Protein AF-A0ABD3QCX6-F1 (afdb_monomer_lite)

Radius of gyration: 26.74 Å; chains: 1; bounding box: 102×75×82 Å

Secondary structure (DSSP, 8-state):
------------SSSTTSS-TT--------------------------------------------------------SEEEEE--IIIIITTTBS--TTT--EEEEEEEEETTT--EEEEEEEE---S--BTB-SSS-HHHHHHHHHHHHHHHHHHH-SS-S-EE--EEEEEEEEES---HHHHHHHTSBTHHHHHHH--TTPPEEEEEEEEE-SSEEEEEEEEEETTEEEEEEEEEE-EEHHHHHHHSPPPSS--GGGSPPPHHHHTTSTTSSTTSSPPPP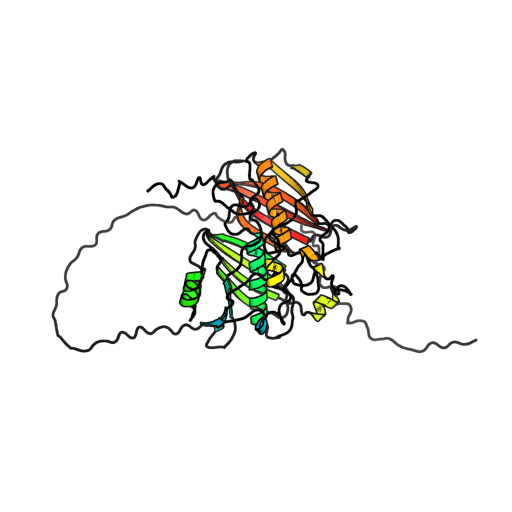EEEEEEEEGGGTEEEEEEEEPPPPGGGGTTSSTTS-B--HHHHHHHHHHHHHHHHHHHHS-----BSS--S-S-EEEEEEEEEEE----BTTS--EEEEEEEEEEES-TT-TT-EEEEEEEEEESSSSS--EEEEEEEEEEEE-------TT--

Foldseek 3Di:
DDDDDDDDDPDDPPPPVVPPPPDDPPPPDDDPDDPPPPDPPDDDDDDDDDDDDDDDDDDDDDDDDPDPPPPVVVPPPQQKAWDWDDCVPHNVQAEQFDPPLQFWARKTFIAGNVPRAGFFIKTWGDAQAFQFLAADQHHPLNVVSCCLNRQSVQLQSRDPDRHHWYWDWQKKKKAWDQDDCPQVVVLVSYHCSVVSVVVDDDFTKMKIKGQPDHDPFKTWIWIWIDTPRGIMTMITIITTGGPVRVCVVVPFDPDDPPLLAHDDQVRLCPDPSSGLNLDADAWAPWDWDAPDVLQKIKIKTKDWAAASNCQRRPGNRFRWRDVSSVVSNLLNRQSVRLCVSQVNDSGTGSGNPLAGKHKYFRMKIKGFDDIHTGPQTMKMKMKMKGFDDDDRNDFFTKIKIWIWIFGDPDPDTHTRMIMITMITGHDGPPPPPPPPD

pLDDT: mean 79.14, std 24.67, range [23.61, 98.5]

Sequence (437 aa):
MTFLYPASIWTAFNLLQVCTGFTVPTQQRTTAMFYRNRTTLRFQENDSNVAKVTSKDLTSTLLVDSGTPTVMAAYAKKKQSLRPLTFEVDIKDFLDNDKPYYALENEHAIVDDETGEVVGIVCTGRLEIPVGRESAGIPLAECLRHAGNAGSLAALLRNPKKKRHFYPASQYDVDVHPCKGKIKEELAKTFGGDQFYQSIKGNDPIILARCIDFSKRMAKIEFLLENDDGTWTVTFDNYVVAEALFHKKYPPPPVLPELAKPKGDSELANLKGGSPYGELGELINITRVWAFAGECLTMEATLPTTKPSDCQGHFYNNPTLPHSIMVFHNCDLIGRAMSEFTGVDIPFKQSDFGQYHGMKILSWTCLPETLHFADTGGLKLQAKVFLSEGELGEPGSTYVTESAVKQTETDQLVVVYKATGTFILNPITIASNPTAC

Organism: NCBI:txid2934178

Structure (mmCIF, N/CA/C/O backbone):
data_AF-A0ABD3QCX6-F1
#
_entry.id   AF-A0ABD3QCX6-F1
#
loop_
_atom_site.group_PDB
_atom_site.id
_atom_site.type_symbol
_atom_site.label_atom_id
_atom_site.label_alt_id
_atom_site.label_comp_id
_atom_site.label_asym_id
_atom_site.label_entity_id
_atom_site.label_seq_id
_atom_site.pdbx_PDB_ins_code
_atom_site.Cartn_x
_atom_site.Cartn_y
_atom_site.Cartn_z
_atom_site.occupancy
_atom_site.B_iso_or_equiv
_atom_site.auth_seq_id
_atom_site.auth_comp_id
_atom_site.auth_asym_id
_atom_site.auth_atom_id
_atom_site.pdbx_PDB_model_num
ATOM 1 N N . MET A 1 1 ? -64.935 -26.920 -15.979 1.00 32.03 1 MET A N 1
ATOM 2 C CA . MET A 1 1 ? -63.536 -27.268 -15.661 1.00 32.03 1 MET A CA 1
ATOM 3 C C . MET A 1 1 ? -62.950 -26.136 -14.836 1.00 32.03 1 MET A C 1
ATOM 5 O O . MET A 1 1 ? -62.991 -24.996 -15.273 1.00 32.03 1 MET A O 1
ATOM 9 N N . THR A 1 2 ? -62.531 -26.471 -13.620 1.00 30.09 2 THR A N 1
ATOM 10 C CA . THR A 1 2 ? -61.728 -25.704 -12.645 1.00 30.09 2 THR A CA 1
ATOM 11 C C . THR A 1 2 ? -60.536 -25.022 -13.353 1.00 30.09 2 THR A C 1
ATOM 13 O O . THR A 1 2 ? -59.968 -25.627 -14.253 1.00 30.09 2 THR A O 1
ATOM 16 N N . PHE A 1 3 ? -60.151 -23.770 -13.083 1.00 26.17 3 PHE A N 1
ATOM 17 C CA . PHE A 1 3 ? -59.573 -23.290 -11.824 1.00 26.17 3 PHE A CA 1
ATOM 18 C C . PHE A 1 3 ? -59.787 -21.787 -11.567 1.00 26.17 3 PHE A C 1
ATOM 20 O O . PHE A 1 3 ? -59.816 -20.962 -12.475 1.00 26.17 3 PHE A O 1
ATOM 27 N N . LEU A 1 4 ? -59.876 -21.486 -10.271 1.00 29.06 4 LEU A N 1
ATOM 28 C CA . LEU A 1 4 ? -59.807 -20.182 -9.618 1.00 29.06 4 LEU A CA 1
ATOM 29 C C . LEU A 1 4 ? -58.416 -19.537 -9.766 1.00 29.06 4 LEU A C 1
ATOM 31 O O . LEU A 1 4 ? -57.411 -20.224 -9.606 1.00 29.06 4 LEU A O 1
ATOM 35 N N . TYR A 1 5 ? -58.370 -18.211 -9.914 1.00 26.70 5 TYR A N 1
ATOM 36 C CA . TYR A 1 5 ? -57.236 -17.374 -9.499 1.00 26.70 5 TYR A CA 1
ATOM 37 C C . TYR A 1 5 ? -57.755 -16.267 -8.571 1.00 26.70 5 TYR A C 1
ATOM 39 O O . TYR A 1 5 ? -58.610 -15.487 -8.999 1.00 26.70 5 TYR A O 1
ATOM 47 N N . PRO A 1 6 ? -57.267 -16.162 -7.322 1.00 31.64 6 PRO A N 1
ATOM 48 C CA . PRO A 1 6 ? -57.500 -15.002 -6.483 1.00 31.64 6 PRO A CA 1
ATOM 49 C C . PRO A 1 6 ? -56.327 -14.008 -6.539 1.00 31.64 6 PRO A C 1
ATOM 51 O O . PRO A 1 6 ? -55.159 -14.378 -6.544 1.00 31.64 6 PRO A O 1
ATOM 54 N N . ALA A 1 7 ? -56.719 -12.736 -6.573 1.00 28.11 7 ALA A N 1
ATOM 55 C CA . ALA A 1 7 ? -56.226 -11.589 -5.814 1.00 28.11 7 ALA A CA 1
ATOM 56 C C . ALA A 1 7 ? -54.724 -11.395 -5.491 1.00 28.11 7 ALA A C 1
ATOM 58 O O . ALA A 1 7 ? -54.083 -12.175 -4.795 1.00 28.11 7 ALA A O 1
ATOM 59 N N . SER A 1 8 ? -54.327 -10.144 -5.760 1.00 29.17 8 SER A N 1
ATOM 60 C CA . SER A 1 8 ? -53.401 -9.283 -5.006 1.00 29.17 8 SER A CA 1
ATOM 61 C C . SER A 1 8 ? -51.897 -9.453 -5.232 1.00 29.17 8 SER A C 1
ATOM 63 O O . SER A 1 8 ? -51.319 -10.471 -4.893 1.00 29.17 8 SER A O 1
ATOM 65 N N . ILE A 1 9 ? -51.269 -8.384 -5.740 1.00 27.80 9 ILE A N 1
ATOM 66 C CA . ILE A 1 9 ? -50.113 -7.697 -5.137 1.00 27.80 9 ILE A CA 1
ATOM 67 C C . ILE A 1 9 ? -50.097 -6.280 -5.732 1.00 27.80 9 ILE A C 1
ATOM 69 O O . ILE A 1 9 ? -49.787 -6.061 -6.899 1.00 27.80 9 ILE A O 1
ATOM 73 N N . TRP A 1 10 ? -50.481 -5.312 -4.904 1.00 28.69 10 TRP A N 1
ATOM 74 C CA . TRP A 1 10 ? -50.308 -3.878 -5.125 1.00 28.69 10 TRP A CA 1
ATOM 75 C C . TRP A 1 10 ? -49.497 -3.363 -3.936 1.00 28.69 10 TRP A C 1
ATOM 77 O O . TRP A 1 10 ? -50.047 -2.742 -3.043 1.00 28.69 10 TRP A O 1
ATOM 87 N N . THR A 1 11 ? -48.210 -3.721 -3.870 1.00 33.47 11 THR A N 1
ATOM 88 C CA . THR A 1 11 ? -47.204 -3.125 -2.962 1.00 33.47 11 THR A CA 1
ATOM 89 C C . THR A 1 11 ? -45.819 -3.712 -3.261 1.00 33.47 11 THR A C 1
ATOM 91 O O . THR A 1 11 ? -45.320 -4.571 -2.545 1.00 33.47 11 THR A O 1
ATOM 94 N N . ALA A 1 12 ? -45.169 -3.262 -4.339 1.00 28.08 12 ALA A N 1
ATOM 95 C CA . ALA A 1 12 ? -43.739 -3.541 -4.553 1.00 28.08 12 ALA A CA 1
ATOM 96 C C . ALA A 1 12 ? -43.020 -2.505 -5.439 1.00 28.08 12 ALA A C 1
ATOM 98 O O . ALA A 1 12 ? -41.996 -2.816 -6.037 1.00 28.08 12 ALA A O 1
ATOM 99 N N . PHE A 1 13 ? -43.516 -1.265 -5.527 1.00 27.62 13 PHE A N 1
ATOM 100 C CA . PHE A 1 13 ? -42.916 -0.244 -6.402 1.00 27.62 13 PHE A CA 1
ATOM 101 C C . PHE A 1 13 ? -41.914 0.709 -5.725 1.00 27.62 13 PHE A C 1
ATOM 103 O O . PHE A 1 13 ? -41.500 1.676 -6.346 1.00 27.62 13 PHE A O 1
ATOM 110 N N . ASN A 1 14 ? -41.458 0.433 -4.494 1.00 30.97 14 ASN A N 1
ATOM 111 C CA . ASN A 1 14 ? -40.534 1.330 -3.772 1.00 30.97 14 ASN A CA 1
ATOM 112 C C . ASN A 1 14 ? -39.263 0.678 -3.194 1.00 30.97 14 ASN A C 1
ATOM 114 O O . ASN A 1 14 ? -38.590 1.291 -2.371 1.00 30.97 14 ASN A O 1
ATOM 118 N N . LEU A 1 15 ? -38.872 -0.524 -3.638 1.00 27.16 15 LEU A N 1
ATOM 119 C CA . LEU A 1 15 ? -37.585 -1.125 -3.231 1.00 27.16 15 LEU A CA 1
ATOM 120 C C . LEU A 1 15 ? -36.560 -1.298 -4.362 1.00 27.16 15 LEU A C 1
ATOM 122 O O . LEU A 1 15 ? -35.403 -1.600 -4.080 1.00 27.16 15 LEU A O 1
ATOM 126 N N . LEU A 1 16 ? -36.936 -1.061 -5.623 1.00 26.86 16 LEU A N 1
ATOM 127 C CA . LEU A 1 16 ? -36.030 -1.262 -6.762 1.00 26.86 16 LEU A CA 1
ATOM 128 C C . LEU A 1 16 ? -35.114 -0.060 -7.071 1.00 26.86 16 LEU A C 1
ATOM 130 O O . LEU A 1 16 ? -34.162 -0.208 -7.829 1.00 26.86 16 LEU A O 1
ATOM 134 N N . GLN A 1 17 ? -35.339 1.108 -6.460 1.00 27.34 17 GLN A N 1
ATOM 135 C CA . GLN A 1 17 ? -34.519 2.312 -6.687 1.00 27.34 17 GLN A CA 1
ATOM 136 C C . GLN A 1 17 ? -33.332 2.478 -5.719 1.00 27.34 17 GLN A C 1
ATOM 138 O O . GLN A 1 17 ? -32.546 3.406 -5.870 1.00 27.34 17 GLN A O 1
ATOM 143 N N . VAL A 1 18 ? -33.151 1.572 -4.750 1.00 31.30 18 VAL A N 1
ATOM 144 C CA . VAL A 1 18 ? -32.044 1.643 -3.770 1.00 31.30 18 VAL A CA 1
ATOM 145 C C . VAL A 1 18 ? -30.864 0.726 -4.144 1.00 31.30 18 VAL A C 1
ATOM 147 O O . VAL A 1 18 ? -29.807 0.792 -3.521 1.00 31.30 18 VAL A O 1
ATOM 150 N N . CYS A 1 19 ? -30.985 -0.087 -5.200 1.00 30.72 19 CYS A N 1
ATOM 151 C CA . CYS A 1 19 ? -29.957 -1.066 -5.587 1.00 30.72 19 CYS A CA 1
ATOM 152 C C . CYS A 1 19 ? -29.275 -0.815 -6.945 1.00 30.72 19 CYS A C 1
ATOM 154 O O . CYS A 1 19 ? -28.426 -1.608 -7.332 1.00 30.72 19 CYS A O 1
ATOM 156 N N . THR A 1 20 ? -29.555 0.299 -7.629 1.00 31.42 20 THR A N 1
ATOM 157 C CA . THR A 1 20 ? -28.855 0.711 -8.869 1.00 31.42 20 THR A CA 1
ATOM 158 C C . THR A 1 20 ? -27.881 1.884 -8.669 1.00 31.42 20 THR A C 1
ATOM 160 O O . THR A 1 20 ? -27.344 2.430 -9.625 1.00 31.42 20 THR A O 1
ATOM 163 N N . GLY A 1 21 ? -27.577 2.252 -7.420 1.00 28.11 21 GLY A N 1
ATOM 164 C CA . GLY A 1 21 ? -26.682 3.366 -7.072 1.00 28.11 21 GLY A CA 1
ATOM 165 C C . GLY A 1 21 ? -25.172 3.095 -7.166 1.00 28.11 21 GLY A C 1
ATOM 166 O O . GLY A 1 21 ? -24.419 3.752 -6.458 1.00 28.11 21 GLY A O 1
ATOM 167 N N . PHE A 1 22 ? -24.727 2.141 -7.991 1.00 33.44 22 PHE A N 1
ATOM 168 C CA . PHE A 1 22 ? -23.306 1.934 -8.328 1.00 33.44 22 PHE A CA 1
ATOM 169 C C . PHE A 1 22 ? -23.118 1.714 -9.834 1.00 33.44 22 PHE A C 1
ATOM 171 O O . PHE A 1 22 ? -22.389 0.837 -10.279 1.00 33.44 22 PHE A O 1
ATOM 178 N N . THR A 1 23 ? -23.778 2.540 -10.636 1.00 29.22 23 THR A N 1
ATOM 179 C CA . THR A 1 23 ? -23.259 2.912 -11.952 1.00 29.22 23 THR A CA 1
ATOM 180 C C . THR A 1 23 ? -22.922 4.388 -11.878 1.00 29.22 23 THR A C 1
ATOM 182 O O . THR A 1 23 ? -23.814 5.223 -11.720 1.00 29.22 23 THR A O 1
ATOM 185 N N . VAL A 1 24 ? -21.630 4.706 -11.950 1.00 33.38 24 VAL A N 1
ATOM 186 C CA . VAL A 1 24 ? -21.173 6.064 -12.255 1.00 33.38 24 VAL A CA 1
ATOM 187 C C . VAL A 1 24 ? -21.897 6.483 -13.538 1.00 33.38 24 VAL A C 1
ATOM 189 O O . VAL A 1 24 ? -21.873 5.715 -14.502 1.00 33.38 24 VAL A O 1
ATOM 192 N N . PRO A 1 25 ? -22.567 7.646 -13.598 1.00 26.66 25 PRO A N 1
ATOM 193 C CA . PRO A 1 25 ? -23.040 8.152 -14.871 1.00 26.66 25 PRO A CA 1
ATOM 194 C C . PRO A 1 25 ? -21.812 8.333 -15.761 1.00 26.66 25 PRO A C 1
ATOM 196 O O . PRO A 1 25 ? -20.970 9.190 -15.492 1.00 26.66 25 PRO A O 1
ATOM 199 N N . THR A 1 26 ? -21.700 7.538 -16.822 1.00 37.19 26 THR A N 1
ATOM 200 C CA . THR A 1 26 ? -20.851 7.853 -17.969 1.00 37.19 26 THR A CA 1
ATOM 201 C C . THR A 1 26 ? -21.407 9.115 -18.618 1.00 37.19 26 THR A C 1
ATOM 203 O O . THR A 1 26 ? -22.101 9.069 -19.630 1.00 37.19 26 THR A O 1
ATOM 206 N N . GLN A 1 27 ? -21.129 10.273 -18.016 1.00 28.17 27 GLN A N 1
ATOM 207 C CA . GLN A 1 27 ? -21.057 11.500 -18.783 1.00 28.17 27 GLN A CA 1
ATOM 208 C C . GLN A 1 27 ? -19.860 11.333 -19.710 1.00 28.17 27 GLN A C 1
ATOM 210 O O . GLN A 1 27 ? -18.715 11.299 -19.262 1.00 28.17 27 GLN A O 1
ATOM 215 N N . GLN A 1 28 ? -20.143 11.230 -21.007 1.00 30.97 28 GLN A N 1
ATOM 216 C CA . GLN A 1 28 ? -19.202 11.611 -22.048 1.00 30.97 28 GLN A CA 1
ATOM 217 C C . GLN A 1 28 ? -18.757 13.052 -21.764 1.00 30.97 28 GLN A C 1
ATOM 219 O O . GLN A 1 28 ? -19.383 14.014 -22.202 1.00 30.97 28 GLN A O 1
ATOM 224 N N . ARG A 1 29 ? -17.695 13.210 -20.974 1.00 26.72 29 ARG A N 1
ATOM 225 C CA . ARG A 1 29 ? -16.894 14.424 -20.975 1.00 26.72 29 ARG A CA 1
ATOM 226 C C . ARG A 1 29 ? -15.886 14.253 -22.089 1.00 26.72 29 ARG A C 1
ATOM 228 O O . ARG A 1 29 ? -14.949 13.469 -21.985 1.00 26.72 29 ARG A O 1
ATOM 235 N N . THR A 1 30 ? -16.131 14.983 -23.165 1.00 27.92 30 THR A N 1
ATOM 236 C CA . THR A 1 30 ? -15.127 15.378 -24.141 1.00 27.92 30 THR A CA 1
ATOM 237 C C . THR A 1 30 ? -13.838 15.742 -23.408 1.00 27.92 30 THR A C 1
ATOM 239 O O . THR A 1 30 ? -13.827 16.603 -22.527 1.00 27.92 30 THR A O 1
ATOM 242 N N . THR A 1 31 ? -12.767 15.035 -23.751 1.00 31.12 31 THR A N 1
ATOM 243 C CA . THR A 1 31 ? -11.417 15.196 -23.221 1.00 31.12 31 THR A CA 1
ATOM 244 C C . THR A 1 31 ? -10.866 16.561 -23.631 1.00 31.12 31 THR A C 1
ATOM 246 O O . THR A 1 31 ? -10.162 16.694 -24.625 1.00 31.12 31 THR A O 1
ATOM 249 N N . ALA A 1 32 ? -11.204 17.604 -22.878 1.00 26.94 32 ALA A N 1
ATOM 250 C CA . ALA A 1 32 ? -10.409 18.820 -22.831 1.00 26.94 32 ALA A CA 1
ATOM 251 C C . ALA A 1 32 ? -9.399 18.637 -21.694 1.00 26.94 32 ALA A C 1
ATOM 253 O O . ALA A 1 32 ? -9.743 18.760 -20.517 1.00 26.94 32 ALA A O 1
ATOM 254 N N . MET A 1 33 ? -8.168 18.265 -22.060 1.00 32.34 33 MET A N 1
ATOM 255 C CA . MET A 1 33 ? -7.010 18.276 -21.171 1.00 32.34 33 MET A CA 1
ATOM 256 C C . MET A 1 33 ? -6.838 19.686 -20.600 1.00 32.34 33 MET A C 1
ATOM 258 O O . MET A 1 33 ? -6.325 20.581 -21.265 1.00 32.34 33 MET A O 1
ATOM 262 N N . PHE A 1 34 ? -7.269 19.893 -19.359 1.00 26.19 34 PHE A N 1
ATOM 263 C CA . PHE A 1 34 ? -6.825 21.036 -18.577 1.00 26.19 34 PHE A CA 1
ATOM 264 C C . PHE A 1 34 ? -5.530 20.643 -17.876 1.00 26.19 34 PHE A C 1
ATOM 266 O O . PHE A 1 34 ? -5.549 19.972 -16.844 1.00 26.19 34 PHE A O 1
ATOM 273 N N . TYR A 1 35 ? -4.408 21.090 -18.443 1.00 29.47 35 TYR A N 1
ATOM 274 C CA . TYR A 1 35 ? -3.161 21.254 -17.708 1.00 29.47 35 TYR A CA 1
ATOM 275 C C . TYR A 1 35 ? -3.456 22.094 -16.460 1.00 29.47 35 TYR A C 1
ATOM 277 O O . TYR A 1 35 ? -3.670 23.306 -16.535 1.00 29.47 35 TYR A O 1
ATOM 285 N N . ARG A 1 36 ? -3.491 21.458 -15.288 1.00 27.67 36 ARG A N 1
ATOM 286 C CA . ARG A 1 36 ? -3.332 22.187 -14.033 1.00 27.67 36 ARG A CA 1
ATOM 287 C C . ARG A 1 36 ? -1.860 22.568 -13.942 1.00 27.67 36 ARG A C 1
ATOM 289 O O . ARG A 1 36 ? -1.036 21.753 -13.548 1.00 27.67 36 ARG A O 1
ATOM 296 N N . ASN A 1 37 ? -1.558 23.816 -14.293 1.00 26.95 37 ASN A N 1
ATOM 297 C CA . ASN A 1 37 ? -0.328 24.487 -13.886 1.00 26.95 37 ASN A CA 1
ATOM 298 C C . ASN A 1 37 ? -0.226 24.422 -12.355 1.00 26.95 37 ASN A C 1
ATOM 300 O O . ASN A 1 37 ? -0.844 25.220 -11.650 1.00 26.95 37 ASN A O 1
ATOM 304 N N . ARG A 1 38 ? 0.532 23.456 -11.832 1.00 29.36 38 ARG A N 1
ATOM 305 C CA . ARG A 1 38 ? 1.126 23.570 -10.503 1.00 29.36 38 ARG A CA 1
ATOM 306 C C . ARG A 1 38 ? 2.470 24.248 -10.694 1.00 29.36 38 ARG A C 1
ATOM 308 O O . ARG A 1 38 ? 3.382 23.683 -11.282 1.00 29.36 38 ARG A O 1
ATOM 315 N N . THR A 1 39 ? 2.543 25.490 -10.239 1.00 25.31 39 THR A N 1
ATOM 316 C CA . THR A 1 39 ? 3.772 26.267 -10.160 1.00 25.31 39 THR A CA 1
ATOM 317 C C . THR A 1 39 ? 4.789 25.481 -9.341 1.00 25.31 39 THR A C 1
ATOM 319 O O . THR A 1 39 ? 4.564 25.198 -8.165 1.00 25.31 39 THR A O 1
ATOM 322 N N . THR A 1 40 ? 5.893 25.111 -9.977 1.00 26.98 40 THR A N 1
ATOM 323 C CA . THR A 1 40 ? 7.074 24.531 -9.346 1.00 26.98 40 THR A CA 1
ATOM 324 C C . THR A 1 40 ? 7.581 25.519 -8.294 1.00 26.98 40 THR A C 1
ATOM 326 O O . THR A 1 40 ? 8.008 26.626 -8.630 1.00 26.98 40 THR A O 1
ATOM 329 N N . LEU A 1 41 ? 7.504 25.156 -7.011 1.00 23.61 41 LEU A N 1
ATOM 330 C CA . LEU A 1 41 ? 8.212 25.871 -5.950 1.00 23.61 41 LEU A CA 1
ATOM 331 C C . LEU A 1 41 ? 9.709 25.652 -6.182 1.00 23.61 41 LEU A C 1
ATOM 333 O O . LEU A 1 41 ? 10.250 24.597 -5.864 1.00 23.61 41 LEU A O 1
ATOM 337 N N . ARG A 1 42 ? 10.371 26.642 -6.788 1.00 25.27 42 ARG A N 1
ATOM 338 C CA . ARG A 1 42 ? 11.831 26.694 -6.863 1.00 25.27 42 ARG A CA 1
ATOM 339 C C . ARG A 1 42 ? 12.367 26.949 -5.457 1.00 25.27 42 ARG A C 1
ATOM 341 O O . ARG A 1 42 ? 12.185 28.042 -4.925 1.00 25.27 42 ARG A O 1
ATOM 348 N N . PHE A 1 43 ? 13.034 25.959 -4.874 1.00 24.66 43 PHE A N 1
ATOM 349 C CA . PHE A 1 43 ? 13.951 26.201 -3.767 1.00 24.66 43 PHE A CA 1
ATOM 350 C C . PHE A 1 43 ? 15.168 26.947 -4.324 1.00 24.66 43 PHE A C 1
ATOM 352 O O . PHE A 1 43 ? 15.873 26.440 -5.192 1.00 24.66 43 PHE A O 1
ATOM 359 N N . GLN A 1 44 ? 15.359 28.183 -3.869 1.00 25.25 44 GLN A N 1
ATOM 360 C CA . GLN A 1 44 ? 16.586 28.942 -4.074 1.00 25.25 44 GLN A CA 1
ATOM 361 C C . GLN A 1 44 ? 17.435 28.759 -2.815 1.00 25.25 44 GLN A C 1
ATOM 363 O O . GLN A 1 44 ? 17.107 29.304 -1.762 1.00 25.25 44 GLN A O 1
ATOM 368 N N . GLU A 1 45 ? 18.507 27.977 -2.918 1.00 31.95 45 GLU A N 1
ATOM 369 C CA . GLU A 1 45 ? 19.653 28.137 -2.028 1.00 31.95 45 GLU A CA 1
ATOM 370 C C . GLU A 1 45 ? 20.276 29.503 -2.319 1.00 31.95 45 GLU A C 1
ATOM 372 O O . GLU A 1 45 ? 20.543 29.833 -3.475 1.00 31.95 45 GLU A O 1
ATOM 377 N N . ASN A 1 46 ? 20.476 30.313 -1.283 1.00 27.23 46 ASN A N 1
ATOM 378 C CA . ASN A 1 46 ? 21.487 31.356 -1.320 1.00 27.23 46 ASN A CA 1
ATOM 379 C C . ASN A 1 46 ? 22.030 31.626 0.080 1.00 27.23 46 ASN A C 1
ATOM 381 O O . ASN A 1 46 ? 21.299 31.911 1.030 1.00 27.23 46 ASN A O 1
ATOM 385 N N . ASP A 1 47 ? 23.349 31.526 0.127 1.00 28.53 47 ASP A N 1
ATOM 386 C CA . ASP A 1 47 ? 24.244 31.766 1.235 1.00 28.53 47 ASP A CA 1
ATOM 387 C C . ASP A 1 47 ? 24.193 33.187 1.802 1.00 28.53 47 ASP A C 1
ATOM 389 O O . ASP A 1 47 ? 24.023 34.179 1.096 1.00 28.53 47 ASP A O 1
ATOM 393 N N . SER A 1 48 ? 24.558 33.241 3.084 1.00 31.36 48 SER A N 1
ATOM 394 C CA . SER A 1 48 ? 25.336 34.295 3.741 1.00 31.36 48 SER A CA 1
ATOM 395 C C . SER A 1 48 ? 24.789 35.728 3.720 1.00 31.36 48 SER A C 1
ATOM 397 O O . SER A 1 48 ? 24.824 36.430 2.716 1.00 31.36 48 SER A O 1
ATOM 399 N N . ASN A 1 49 ? 24.476 36.252 4.910 1.00 26.83 49 ASN A N 1
ATOM 400 C CA . ASN A 1 49 ? 25.079 37.521 5.304 1.00 26.83 49 ASN A CA 1
ATOM 401 C C . ASN A 1 49 ? 25.171 37.698 6.820 1.00 26.83 49 ASN A C 1
ATOM 403 O O . ASN A 1 49 ? 24.243 37.479 7.593 1.00 26.83 49 ASN A O 1
ATOM 407 N N . VAL A 1 50 ? 26.376 38.106 7.189 1.00 34.66 50 VAL A N 1
ATOM 408 C CA . VAL A 1 50 ? 26.887 38.444 8.506 1.00 34.66 50 VAL A CA 1
ATOM 409 C C . VAL A 1 50 ? 26.184 39.693 9.038 1.00 34.66 50 VAL A C 1
ATOM 411 O O . VAL A 1 50 ? 26.180 40.726 8.376 1.00 34.66 50 VAL A O 1
ATOM 414 N N . ALA A 1 51 ? 25.709 39.648 10.282 1.00 29.38 51 ALA A N 1
ATOM 415 C CA . ALA A 1 51 ? 25.485 40.854 11.072 1.00 29.38 51 ALA A CA 1
ATOM 416 C C . ALA A 1 51 ? 25.942 40.625 12.517 1.00 29.38 51 ALA A C 1
ATOM 418 O O . ALA A 1 51 ? 25.271 39.997 13.332 1.00 29.38 51 ALA A O 1
ATOM 419 N N . LYS A 1 52 ? 27.131 41.160 12.813 1.00 33.91 52 LYS A N 1
ATOM 420 C CA . LYS A 1 52 ? 27.601 41.451 14.168 1.00 33.91 52 LYS A CA 1
ATOM 421 C C . LYS A 1 52 ? 26.609 42.408 14.830 1.00 33.91 52 LYS A C 1
ATOM 423 O O . LYS A 1 52 ? 26.409 43.505 14.316 1.00 33.91 52 LYS A O 1
ATOM 428 N N . VAL A 1 53 ? 26.093 42.053 16.004 1.00 29.91 53 VAL A N 1
ATOM 429 C CA . VAL A 1 53 ? 25.591 43.044 16.962 1.00 29.91 53 VAL A CA 1
ATOM 430 C C . VAL A 1 53 ? 26.389 42.904 18.247 1.00 29.91 53 VAL A C 1
ATOM 432 O O . VAL A 1 53 ? 26.463 41.854 18.877 1.00 29.91 53 VAL A O 1
ATOM 435 N N . THR A 1 54 ? 27.074 43.996 18.538 1.00 30.30 54 THR A N 1
ATOM 436 C CA . THR A 1 54 ? 27.996 44.244 19.634 1.00 30.30 54 THR A CA 1
ATOM 437 C C . THR A 1 54 ? 27.295 44.337 20.981 1.00 30.30 54 THR A C 1
ATOM 439 O O . THR A 1 54 ? 26.242 44.955 21.112 1.00 30.30 54 THR A O 1
ATOM 442 N N . SER A 1 55 ? 27.975 43.802 21.991 1.00 35.53 55 SER A N 1
ATOM 443 C CA . SER A 1 55 ? 27.788 44.064 23.415 1.00 35.53 55 SER A CA 1
ATOM 444 C C . SER A 1 55 ? 27.799 45.559 23.751 1.00 35.53 55 SER A C 1
ATOM 446 O O . SER A 1 55 ? 28.714 46.259 23.307 1.00 35.53 55 SER A O 1
ATOM 448 N N . LYS A 1 56 ? 26.886 46.003 24.624 1.00 31.16 56 LYS A N 1
ATOM 449 C CA . LYS A 1 56 ? 27.179 46.970 25.696 1.00 31.16 56 LYS A CA 1
ATOM 450 C C . LYS A 1 56 ? 26.039 47.063 26.720 1.00 31.16 56 LYS A C 1
ATOM 452 O O . LYS A 1 56 ? 24.904 47.345 26.365 1.00 31.16 56 LYS A O 1
ATOM 457 N N . ASP A 1 57 ? 26.439 46.829 27.966 1.00 31.03 57 ASP A N 1
ATOM 458 C CA . ASP A 1 57 ? 26.022 47.464 29.217 1.00 31.03 57 ASP A CA 1
ATOM 459 C C . ASP A 1 57 ? 24.538 47.530 29.602 1.00 31.03 57 ASP A C 1
ATOM 461 O O . ASP A 1 57 ? 23.781 48.376 29.138 1.00 31.03 57 ASP A O 1
ATOM 465 N N . LEU A 1 58 ? 24.202 46.749 30.635 1.00 31.36 58 LEU A N 1
ATOM 466 C CA . LEU A 1 58 ? 23.505 47.265 31.817 1.00 31.36 58 LEU A CA 1
ATOM 467 C C . LEU A 1 58 ? 23.841 46.389 33.034 1.00 31.36 58 LEU A C 1
ATOM 469 O O . LEU A 1 58 ? 23.232 45.358 33.304 1.00 31.36 58 LEU A O 1
ATOM 473 N N . THR A 1 59 ? 24.865 46.816 33.767 1.00 35.38 59 THR A N 1
ATOM 474 C CA . THR A 1 59 ? 25.096 46.457 35.167 1.00 35.38 59 THR A CA 1
ATOM 475 C C . THR A 1 59 ? 24.116 47.206 36.067 1.00 35.38 59 THR A C 1
ATOM 477 O O . THR A 1 59 ? 24.134 48.434 36.060 1.00 35.38 59 THR A O 1
ATOM 480 N N . SER A 1 60 ? 23.386 46.494 36.931 1.00 31.62 60 SER A N 1
ATOM 481 C CA . SER A 1 60 ? 23.254 46.887 38.343 1.00 31.62 60 SER A CA 1
ATOM 482 C C . SER A 1 60 ? 22.719 45.741 39.216 1.00 31.62 60 SER A C 1
ATOM 484 O O . SER A 1 60 ? 21.542 45.400 39.172 1.00 31.62 60 SER A O 1
ATOM 486 N N . THR A 1 61 ? 23.628 45.217 40.038 1.00 32.31 61 THR A N 1
ATOM 487 C CA . THR A 1 61 ? 23.454 44.992 41.483 1.00 32.31 61 THR A CA 1
ATOM 488 C C . THR A 1 61 ? 22.505 43.890 41.979 1.00 32.31 61 THR A C 1
ATOM 490 O O . THR A 1 61 ? 21.315 44.084 42.186 1.00 32.31 61 THR A O 1
ATOM 493 N N . LEU A 1 62 ? 23.142 42.752 42.282 1.00 34.41 62 LEU A N 1
ATOM 494 C CA . LEU A 1 62 ? 22.984 41.899 43.469 1.00 34.41 62 LEU A CA 1
ATOM 495 C C . LEU A 1 62 ? 21.997 42.381 44.551 1.00 34.41 62 LEU A C 1
ATOM 497 O O . LEU A 1 62 ? 22.305 43.308 45.296 1.00 34.41 62 LEU A O 1
ATOM 501 N N . LEU A 1 63 ? 20.935 41.601 44.764 1.00 32.97 63 LEU A N 1
ATOM 502 C CA . LEU A 1 63 ? 20.504 41.202 46.102 1.00 32.97 63 LEU A CA 1
ATOM 503 C C . LEU A 1 63 ? 20.203 39.701 46.0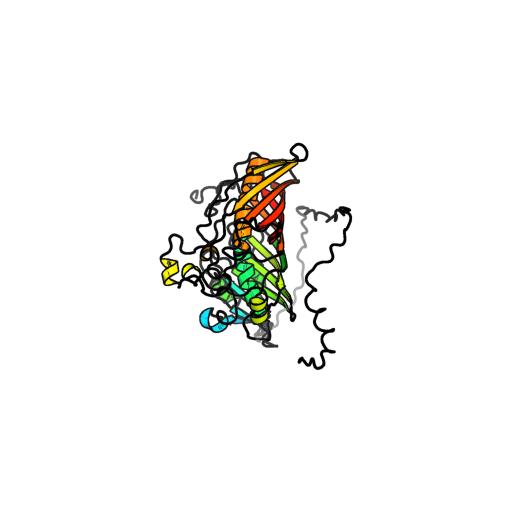93 1.00 32.97 63 LEU A C 1
ATOM 505 O O . LEU A 1 63 ? 19.465 39.189 45.255 1.00 32.97 63 LEU A O 1
ATOM 509 N N . VAL A 1 64 ? 20.868 39.018 47.016 1.00 37.78 64 VAL A N 1
ATOM 510 C CA . VAL A 1 64 ? 20.691 37.616 47.369 1.00 37.78 64 VAL A CA 1
ATOM 511 C C . VAL A 1 64 ? 19.333 37.485 48.047 1.00 37.78 64 VAL A C 1
ATOM 513 O O . VAL A 1 64 ? 19.128 38.100 49.089 1.00 37.78 64 VAL A O 1
ATOM 516 N N . ASP A 1 65 ? 18.445 36.662 47.494 1.00 35.41 65 ASP A N 1
ATOM 517 C CA . ASP A 1 65 ? 17.442 35.992 48.312 1.00 35.41 65 ASP A CA 1
ATOM 518 C C . ASP A 1 65 ? 17.294 34.535 47.869 1.00 35.41 65 ASP A C 1
ATOM 520 O O . ASP A 1 65 ? 17.107 34.202 46.695 1.00 35.41 65 ASP A O 1
ATOM 524 N N . SER A 1 66 ? 17.497 33.656 48.839 1.00 42.31 66 SER A N 1
ATOM 525 C CA . SER A 1 66 ? 17.490 32.208 48.725 1.00 42.31 66 SER A CA 1
ATOM 526 C C . SER A 1 66 ? 16.051 31.712 48.649 1.00 42.31 66 SER A C 1
ATOM 528 O O . SER A 1 66 ? 15.452 31.341 49.654 1.00 42.31 66 SER A O 1
ATOM 530 N N . GLY A 1 67 ? 15.502 31.693 47.442 1.00 36.09 67 GLY A N 1
ATOM 531 C CA . GLY A 1 67 ? 14.235 31.045 47.141 1.00 36.09 67 GLY A CA 1
ATOM 532 C C . GLY A 1 67 ? 14.335 30.409 45.772 1.00 36.09 67 GLY A C 1
ATOM 533 O O . GLY A 1 67 ? 14.212 31.094 44.764 1.00 36.09 67 GLY A O 1
ATOM 534 N N . THR A 1 68 ? 14.604 29.107 45.728 1.00 38.81 68 THR A N 1
ATOM 535 C CA . THR A 1 68 ? 14.575 28.308 44.504 1.00 38.81 68 THR A CA 1
ATOM 536 C C . THR A 1 68 ? 13.217 28.524 43.831 1.00 38.81 68 THR A C 1
ATOM 538 O O . THR A 1 68 ? 12.207 28.079 44.383 1.00 38.81 68 THR A O 1
ATOM 541 N N . PRO A 1 69 ? 13.122 29.183 42.661 1.00 39.41 69 PRO A N 1
ATOM 542 C CA . PRO A 1 69 ? 11.911 29.098 41.882 1.00 39.41 69 PRO A CA 1
ATOM 543 C C . PRO A 1 69 ? 11.968 27.701 41.288 1.00 39.41 69 PRO A C 1
ATOM 545 O O . PRO A 1 69 ? 12.732 27.436 40.358 1.00 39.41 69 PRO A O 1
ATOM 548 N N . THR A 1 70 ? 11.207 26.776 41.866 1.00 42.41 70 THR A N 1
ATOM 549 C CA . THR A 1 70 ? 10.818 25.563 41.163 1.00 42.41 70 THR A CA 1
ATOM 550 C C . THR A 1 70 ? 10.153 26.048 39.886 1.00 42.41 70 THR A C 1
ATOM 552 O O . THR A 1 70 ? 8.989 26.448 39.891 1.00 42.41 70 THR A O 1
ATOM 555 N N . VAL A 1 71 ? 10.915 26.079 38.793 1.00 40.34 71 VAL A N 1
ATOM 556 C CA . VAL A 1 71 ? 10.381 26.180 37.445 1.00 40.34 71 VAL A CA 1
ATOM 557 C C . VAL A 1 71 ? 9.644 24.864 37.245 1.00 40.34 71 VAL A C 1
ATOM 559 O O . VAL A 1 71 ? 10.151 23.912 36.659 1.00 40.34 71 VAL A O 1
ATOM 562 N N . MET A 1 72 ? 8.436 24.793 37.802 1.00 39.88 72 MET A N 1
ATOM 563 C CA . MET A 1 72 ? 7.367 23.959 37.295 1.00 39.88 72 MET A CA 1
ATOM 564 C C . MET A 1 72 ? 7.093 24.530 35.911 1.00 39.88 72 MET A C 1
ATOM 566 O O . MET A 1 72 ? 6.161 25.308 35.717 1.00 39.88 72 MET A O 1
ATOM 570 N N . ALA A 1 73 ? 7.972 24.207 34.955 1.00 43.84 73 ALA A N 1
ATOM 571 C CA . ALA A 1 73 ? 7.610 24.213 33.560 1.00 43.84 73 ALA A CA 1
ATOM 572 C C . ALA A 1 73 ? 6.300 23.443 33.547 1.00 43.84 73 ALA A C 1
ATOM 574 O O . ALA A 1 73 ? 6.270 22.270 33.928 1.00 43.84 73 ALA A O 1
ATOM 575 N N . ALA A 1 74 ? 5.206 24.157 33.293 1.00 40.50 74 ALA A N 1
ATOM 576 C CA . ALA A 1 74 ? 3.907 23.554 33.152 1.00 40.50 74 ALA A CA 1
ATOM 577 C C . ALA A 1 74 ? 4.087 22.523 32.043 1.00 40.50 74 ALA A C 1
ATOM 579 O O . ALA A 1 74 ? 4.157 22.882 30.869 1.00 40.50 74 ALA A O 1
ATOM 580 N N . TYR A 1 75 ? 4.285 21.260 32.426 1.00 49.22 75 TYR A N 1
ATOM 581 C CA . TYR A 1 75 ? 4.259 20.144 31.508 1.00 49.22 75 TYR A CA 1
ATOM 582 C C . TYR A 1 75 ? 2.854 20.201 30.944 1.00 49.22 75 TYR A C 1
ATOM 584 O O . TYR A 1 75 ? 1.899 19.809 31.617 1.00 49.22 75 TYR A O 1
ATOM 592 N N . ALA A 1 76 ? 2.718 20.817 29.768 1.00 59.41 76 ALA A N 1
ATOM 593 C CA . ALA A 1 76 ? 1.468 20.866 29.049 1.00 59.41 76 ALA A CA 1
ATOM 594 C C . ALA A 1 76 ? 1.011 19.415 28.964 1.00 59.41 76 ALA A C 1
ATOM 596 O O . ALA A 1 76 ? 1.699 18.578 28.374 1.00 59.41 76 ALA A O 1
ATOM 597 N N . LYS A 1 77 ? -0.064 19.097 29.690 1.00 69.62 77 LYS A N 1
ATOM 598 C CA . LYS A 1 77 ? -0.538 17.728 29.823 1.00 69.62 77 LYS A CA 1
ATOM 599 C C . LYS A 1 77 ? -0.800 17.235 28.405 1.00 69.62 77 LYS A C 1
ATOM 601 O O . LYS A 1 77 ? -1.653 17.795 27.715 1.00 69.62 77 LYS A O 1
ATOM 606 N N . LYS A 1 78 ? -0.013 16.254 27.953 1.00 77.06 78 LYS A N 1
ATOM 607 C CA . LYS A 1 78 ? -0.235 15.620 26.652 1.00 77.06 78 LYS A CA 1
ATOM 608 C C . LYS A 1 78 ? -1.680 15.113 26.665 1.00 77.06 78 LYS A C 1
ATOM 610 O O . LYS A 1 78 ? -2.096 14.490 27.638 1.00 77.06 78 LYS A O 1
ATOM 615 N N . LYS A 1 79 ? -2.453 15.463 25.636 1.00 90.56 79 LYS A N 1
ATOM 616 C CA . LYS A 1 79 ? -3.889 15.149 25.553 1.00 90.56 79 LYS A CA 1
ATOM 617 C C . LYS A 1 79 ? -4.167 13.746 25.019 1.00 90.56 79 LYS A C 1
ATOM 619 O O . LYS A 1 79 ? -5.321 13.354 24.933 1.00 90.56 79 LYS A O 1
ATOM 624 N N . GLN A 1 80 ? -3.129 13.030 24.596 1.00 96.38 80 GLN A N 1
ATOM 625 C CA . GLN A 1 80 ? -3.246 11.715 23.985 1.00 96.38 80 GLN A CA 1
ATOM 626 C C . GLN A 1 80 ? -2.302 10.736 24.671 1.00 96.38 80 GLN A C 1
ATOM 628 O O . GLN A 1 80 ? -1.179 11.118 25.013 1.00 96.38 80 GLN A O 1
ATOM 633 N N . SER A 1 81 ? -2.720 9.480 24.795 1.00 97.00 81 SER A N 1
ATOM 634 C CA . SER A 1 81 ? -1.924 8.386 25.347 1.00 97.00 81 SER A CA 1
ATOM 635 C C . SER A 1 81 ? -1.921 7.161 24.435 1.00 97.00 81 SER A C 1
ATOM 637 O O . SER A 1 81 ? -2.874 6.911 23.693 1.00 97.00 81 SER A O 1
ATOM 639 N N . LEU A 1 82 ? -0.829 6.395 24.483 1.00 98.06 82 LEU A N 1
ATOM 640 C CA . LEU A 1 82 ? -0.747 5.091 23.833 1.00 98.06 82 LEU A CA 1
ATOM 641 C C . LEU A 1 82 ? -1.351 4.002 24.722 1.00 98.06 82 LEU A C 1
ATOM 643 O O . LEU A 1 82 ? -1.024 3.906 25.907 1.00 98.06 82 LEU A O 1
ATOM 647 N N . ARG A 1 83 ? -2.195 3.150 24.136 1.00 97.75 83 ARG A N 1
ATOM 648 C CA . ARG A 1 83 ? -2.737 1.948 24.784 1.00 97.75 83 ARG A CA 1
ATOM 649 C C . ARG A 1 83 ? -2.379 0.716 23.959 1.00 97.75 83 ARG A C 1
ATOM 651 O O . ARG A 1 83 ? -2.698 0.719 22.773 1.00 97.75 83 ARG A O 1
ATOM 658 N N . PRO A 1 84 ? -1.733 -0.305 24.542 1.00 97.44 84 PRO A N 1
ATOM 659 C CA . PRO A 1 84 ? -1.346 -1.495 23.795 1.00 97.44 84 PRO A CA 1
ATOM 660 C C . PRO A 1 84 ? -2.581 -2.223 23.262 1.00 97.44 84 PRO A C 1
ATOM 662 O O . PRO A 1 84 ? -3.621 -2.259 23.922 1.00 97.44 84 PRO A O 1
ATOM 665 N N . LEU A 1 85 ? -2.437 -2.792 22.073 1.00 97.38 85 LEU A N 1
ATOM 666 C CA . LEU A 1 85 ? -3.390 -3.681 21.427 1.00 97.38 85 LEU A CA 1
ATOM 667 C C . LEU A 1 85 ? -2.691 -5.003 21.121 1.00 97.38 85 LEU A C 1
ATOM 669 O O . LEU A 1 85 ? -1.475 -5.060 20.953 1.00 97.38 85 LEU A O 1
ATOM 673 N N . THR A 1 86 ? -3.470 -6.068 21.013 1.00 95.81 86 THR A N 1
ATOM 674 C CA . THR A 1 86 ? -2.994 -7.364 20.537 1.00 95.81 86 THR A CA 1
ATOM 675 C C . THR A 1 86 ? -3.902 -7.880 19.435 1.00 95.81 86 THR A C 1
ATOM 677 O O . THR A 1 86 ? -5.125 -7.741 19.506 1.00 95.81 86 THR A O 1
ATOM 680 N N . PHE A 1 87 ? -3.312 -8.518 18.424 1.00 93.94 87 PHE A N 1
ATOM 681 C CA . PHE A 1 87 ? -4.083 -9.043 17.301 1.00 93.94 87 PHE A CA 1
ATOM 682 C C . PHE A 1 87 ? -5.182 -10.022 17.748 1.00 93.94 87 PHE A C 1
ATOM 684 O O . PHE A 1 87 ? -6.339 -9.873 17.359 1.00 93.94 87 PHE A O 1
ATOM 691 N N . GLU A 1 88 ? -4.843 -10.977 18.616 1.00 93.44 88 GLU A N 1
ATOM 692 C CA . GLU A 1 88 ? -5.756 -12.051 19.029 1.00 93.44 88 GLU A CA 1
ATOM 693 C C . GLU A 1 88 ? -6.938 -11.574 19.881 1.00 93.44 88 GLU A C 1
ATOM 695 O O . GLU A 1 88 ? -8.014 -12.157 19.792 1.00 93.44 88 GLU A O 1
ATOM 700 N N . VAL A 1 89 ? -6.757 -10.540 20.709 1.00 94.06 89 VAL A N 1
ATOM 701 C CA . VAL A 1 89 ? -7.806 -10.080 21.637 1.00 94.06 89 VAL A CA 1
ATOM 702 C C . VAL A 1 89 ? -8.592 -8.912 21.057 1.00 94.06 89 VAL A C 1
ATOM 704 O O . VAL A 1 89 ? -9.816 -8.870 21.175 1.00 94.06 89 VAL A O 1
ATOM 707 N N . ASP A 1 90 ? -7.905 -7.958 20.430 1.00 95.44 90 ASP A N 1
ATOM 708 C CA . ASP A 1 90 ? -8.493 -6.657 20.118 1.00 95.44 90 ASP A CA 1
ATOM 709 C C . ASP A 1 90 ? -8.901 -6.513 18.642 1.00 95.44 90 ASP A C 1
ATOM 711 O O . ASP A 1 90 ? -9.716 -5.646 18.316 1.00 95.44 90 ASP A O 1
ATOM 715 N N . ILE A 1 91 ? -8.351 -7.338 17.737 1.00 94.88 91 ILE A N 1
ATOM 716 C CA . ILE A 1 91 ? -8.387 -7.073 16.285 1.00 94.88 91 ILE A CA 1
ATOM 717 C C . ILE A 1 91 ? -9.060 -8.196 15.493 1.00 94.88 91 ILE A C 1
ATOM 719 O O . ILE A 1 91 ? -9.996 -7.932 14.734 1.00 94.88 91 ILE A O 1
ATOM 723 N N . LYS A 1 92 ? -8.604 -9.440 15.663 1.00 92.44 92 LYS A N 1
ATOM 724 C CA . LYS A 1 92 ? -8.920 -10.597 14.809 1.00 92.44 92 LYS A CA 1
ATOM 725 C C . LYS A 1 92 ? -10.412 -10.842 14.589 1.00 92.44 92 LYS A C 1
ATOM 727 O O . LYS A 1 92 ? -10.839 -11.182 13.485 1.00 92.44 92 LYS A O 1
ATOM 732 N N . ASP A 1 93 ? -11.226 -10.631 15.619 1.00 91.56 93 ASP A N 1
ATOM 733 C CA . ASP A 1 93 ? -12.672 -10.860 15.548 1.00 91.56 93 ASP A CA 1
ATOM 734 C C . ASP A 1 93 ? -13.432 -9.770 14.775 1.00 91.56 93 ASP A C 1
ATOM 736 O O . ASP A 1 93 ? -14.572 -9.988 14.345 1.00 91.56 93 ASP A O 1
ATOM 740 N N . PHE A 1 94 ? -12.803 -8.617 14.543 1.00 92.38 94 PHE A N 1
ATOM 741 C CA . PHE A 1 94 ? -13.446 -7.439 13.967 1.00 92.38 94 PHE A CA 1
ATOM 742 C C . PHE A 1 94 ? -12.846 -6.978 12.632 1.00 92.38 94 PHE A C 1
ATOM 744 O O . PHE A 1 94 ? -13.539 -6.283 11.883 1.00 92.38 94 PHE A O 1
ATOM 751 N N . LEU A 1 95 ? -11.605 -7.360 12.324 1.00 91.38 95 LEU A N 1
ATOM 752 C CA . LEU A 1 95 ? -10.929 -7.071 11.059 1.00 91.38 95 LEU A CA 1
ATOM 753 C C . LEU A 1 95 ? -10.982 -8.285 10.122 1.00 91.38 95 LEU A C 1
ATOM 755 O O . LEU A 1 95 ? -10.817 -9.418 10.555 1.00 91.38 95 LEU A O 1
ATOM 759 N N . ASP A 1 96 ? -11.237 -8.057 8.838 1.00 89.19 96 ASP A N 1
ATOM 760 C CA . ASP A 1 96 ? -11.343 -9.066 7.775 1.00 89.19 96 ASP A CA 1
ATOM 761 C C . ASP A 1 96 ? -9.997 -9.594 7.254 1.00 89.19 96 ASP A C 1
ATOM 763 O O . ASP A 1 96 ? -9.954 -10.689 6.682 1.00 89.19 96 ASP A O 1
ATOM 767 N N . ASN A 1 97 ? -8.919 -8.845 7.475 1.00 92.44 97 ASN A N 1
ATOM 768 C CA . ASN A 1 97 ? -7.555 -9.289 7.218 1.00 92.44 97 ASN A CA 1
ATOM 769 C C . ASN A 1 97 ? -7.037 -10.151 8.372 1.00 92.44 97 ASN A C 1
ATOM 771 O O . ASN A 1 97 ? -7.227 -9.820 9.542 1.00 92.44 97 ASN A O 1
ATOM 775 N N . ASP A 1 98 ? -6.333 -11.222 8.025 1.00 91.81 98 ASP A N 1
ATOM 776 C CA . ASP A 1 98 ? -5.695 -12.139 8.964 1.00 91.81 98 ASP A CA 1
ATOM 777 C C . ASP A 1 98 ? -4.225 -12.359 8.582 1.00 91.81 98 ASP A C 1
ATOM 779 O O . ASP A 1 98 ? -3.769 -11.982 7.495 1.00 91.81 98 ASP A O 1
ATOM 783 N N . LYS A 1 99 ? -3.459 -12.965 9.482 1.00 90.88 99 LYS A N 1
ATOM 784 C CA . LYS A 1 99 ? -2.114 -13.449 9.180 1.00 90.88 99 LYS A CA 1
ATOM 785 C C . LYS A 1 99 ? -2.183 -14.503 8.057 1.00 90.88 99 LYS A C 1
ATOM 787 O O . LYS A 1 99 ? -3.144 -15.268 7.989 1.00 90.88 99 LYS A O 1
ATOM 792 N N . PRO A 1 100 ? -1.185 -14.580 7.160 1.00 89.88 100 PRO A N 1
ATOM 793 C CA . PRO A 1 100 ? 0.054 -13.800 7.132 1.00 89.88 100 PRO A CA 1
ATOM 794 C C . PRO A 1 100 ? -0.045 -12.428 6.454 1.00 89.88 100 PRO A C 1
ATOM 796 O O . PRO A 1 100 ? 0.926 -11.681 6.486 1.00 89.88 100 PRO A O 1
ATOM 799 N N . TYR A 1 101 ? -1.176 -12.070 5.836 1.00 93.69 101 TYR A N 1
ATOM 800 C CA . TYR A 1 101 ? -1.300 -10.763 5.180 1.00 93.69 101 TYR A CA 1
ATOM 801 C C . TYR A 1 101 ? -1.260 -9.602 6.180 1.00 93.69 101 TYR A C 1
ATOM 803 O O . TYR A 1 101 ? -0.678 -8.548 5.906 1.00 93.69 101 TYR A O 1
ATOM 811 N N . TYR A 1 102 ? -1.860 -9.798 7.355 1.00 94.50 102 TYR A N 1
ATOM 812 C CA . TYR A 1 102 ? -1.708 -8.904 8.493 1.00 94.50 102 TYR A CA 1
ATOM 813 C C . TYR A 1 102 ? -0.294 -9.046 9.083 1.00 94.50 102 TYR A C 1
ATOM 815 O O . TYR A 1 102 ? -0.018 -9.951 9.867 1.00 94.50 102 TYR A O 1
ATOM 823 N N . ALA A 1 103 ? 0.600 -8.143 8.680 1.00 94.19 103 ALA A N 1
ATOM 824 C CA . ALA A 1 103 ? 2.016 -8.121 9.064 1.00 94.19 103 ALA A CA 1
ATOM 825 C C . ALA A 1 103 ? 2.376 -6.894 9.929 1.00 94.19 103 ALA A C 1
ATOM 827 O O . ALA A 1 103 ? 3.450 -6.310 9.772 1.00 94.19 103 ALA A O 1
ATOM 828 N N . LEU A 1 104 ? 1.443 -6.454 10.782 1.00 96.19 104 LEU A N 1
ATOM 829 C CA . LEU A 1 104 ? 1.689 -5.418 11.789 1.00 96.19 104 LEU A CA 1
ATOM 830 C C . LEU A 1 104 ? 2.075 -6.066 13.121 1.00 96.19 104 LEU A C 1
ATOM 832 O O . LEU A 1 104 ? 1.616 -7.163 13.435 1.00 96.19 104 LEU A O 1
ATOM 836 N N . GLU A 1 105 ? 2.900 -5.368 13.893 1.00 95.00 105 GLU A N 1
ATOM 837 C CA . GLU A 1 105 ? 3.367 -5.783 15.214 1.00 95.00 105 GLU A CA 1
ATOM 838 C C . GLU A 1 105 ? 3.436 -4.578 16.164 1.00 95.00 105 GLU A C 1
ATOM 840 O O . GLU A 1 105 ? 3.414 -3.420 15.738 1.00 95.00 105 GLU A O 1
ATOM 845 N N . ASN A 1 106 ? 3.550 -4.841 17.468 1.00 95.69 106 ASN A N 1
ATOM 846 C CA . ASN A 1 106 ? 3.667 -3.813 18.508 1.00 95.69 106 ASN A CA 1
ATOM 847 C C . ASN A 1 106 ? 2.544 -2.760 18.446 1.00 95.69 106 ASN A C 1
ATOM 849 O O . ASN A 1 106 ? 2.787 -1.561 18.596 1.00 95.69 106 ASN A O 1
ATOM 853 N N . GLU A 1 107 ? 1.306 -3.176 18.203 1.00 97.75 107 GLU A N 1
ATOM 854 C CA . GLU A 1 107 ? 0.203 -2.253 17.968 1.00 97.75 107 GLU A CA 1
ATOM 855 C C . GLU A 1 107 ? -0.202 -1.484 19.226 1.00 97.75 107 GLU A C 1
ATOM 857 O O . GLU A 1 107 ? -0.363 -2.037 20.313 1.00 97.75 107 GLU A O 1
ATOM 862 N N . HIS A 1 108 ? -0.407 -0.179 19.072 1.00 98.50 108 HIS A N 1
ATOM 863 C CA . HIS A 1 108 ? -0.936 0.689 20.112 1.00 98.50 108 HIS A CA 1
ATOM 864 C C . HIS A 1 108 ? -2.013 1.604 19.531 1.00 98.50 108 HIS A C 1
ATOM 866 O O . HIS A 1 108 ? -1.812 2.251 18.503 1.00 98.50 108 HIS A O 1
ATOM 872 N N . ALA A 1 109 ? -3.146 1.714 20.219 1.00 98.25 109 ALA A N 1
ATOM 873 C CA . ALA A 1 109 ? -4.129 2.757 19.971 1.00 98.25 109 ALA A CA 1
ATOM 874 C C . ALA A 1 109 ? -3.611 4.102 20.492 1.00 98.25 109 ALA A C 1
ATOM 876 O O . ALA A 1 109 ? -3.086 4.183 21.602 1.00 98.25 109 ALA A O 1
ATOM 877 N N . ILE A 1 110 ? -3.829 5.167 19.724 1.00 97.88 110 ILE A N 1
ATOM 878 C CA . ILE A 1 110 ? -3.671 6.551 20.174 1.00 97.88 110 ILE A CA 1
ATOM 879 C C . ILE A 1 110 ? -5.041 7.010 20.670 1.00 97.88 110 ILE A C 1
ATOM 881 O O . ILE A 1 110 ? -5.985 7.100 19.881 1.00 97.88 110 ILE A O 1
ATOM 885 N N . VAL A 1 111 ? -5.159 7.280 21.967 1.00 97.31 111 VAL A N 1
ATOM 886 C CA . VAL A 1 111 ? -6.427 7.641 22.612 1.00 97.31 111 VAL A CA 1
ATOM 887 C C . VAL A 1 111 ? -6.371 9.070 23.108 1.00 97.31 111 VAL A C 1
ATOM 889 O O . VAL A 1 111 ? -5.403 9.453 23.753 1.00 97.31 111 VAL A O 1
ATOM 892 N N . ASP A 1 112 ? -7.403 9.851 22.815 1.00 95.50 112 ASP A N 1
ATOM 893 C CA . ASP A 1 112 ? -7.607 11.163 23.416 1.00 95.50 112 ASP A CA 1
ATOM 894 C C . ASP A 1 112 ? -8.049 10.995 24.880 1.00 95.50 112 ASP A C 1
ATOM 896 O O . ASP A 1 112 ? -9.052 10.347 25.176 1.00 95.50 112 ASP A O 1
ATOM 900 N N . ASP A 1 113 ? -7.275 11.543 25.813 1.00 95.06 113 ASP A N 1
ATOM 901 C CA . ASP A 1 113 ? -7.465 11.346 27.252 1.00 95.06 113 ASP A CA 1
ATOM 902 C C . ASP A 1 113 ? -8.640 12.157 27.823 1.00 95.06 113 ASP A C 1
ATOM 904 O O . ASP A 1 113 ? -9.097 11.870 28.930 1.00 95.06 113 ASP A O 1
ATOM 908 N N . GLU A 1 114 ? -9.125 13.173 27.102 1.00 94.44 114 GLU A N 1
ATOM 909 C CA . GLU A 1 114 ? -10.271 13.989 27.519 1.00 94.44 114 GLU A CA 1
ATOM 910 C C . GLU A 1 114 ? -11.592 13.307 27.143 1.00 94.44 114 GLU A C 1
ATOM 912 O O . GLU A 1 114 ? -12.541 13.306 27.926 1.00 94.44 114 GLU A O 1
ATOM 917 N N . THR A 1 115 ? -11.643 12.708 25.954 1.00 93.81 115 THR A N 1
ATOM 918 C CA . THR A 1 115 ? -12.860 12.110 25.380 1.00 93.81 115 THR A CA 1
ATOM 919 C C . THR A 1 115 ? -12.908 10.587 25.502 1.00 93.81 115 THR A C 1
ATOM 921 O O . THR A 1 115 ? -13.986 9.995 25.482 1.00 93.81 115 THR A O 1
ATOM 924 N N . GLY A 1 116 ? -11.751 9.935 25.634 1.00 93.56 116 GLY A N 1
ATOM 925 C CA . GLY A 1 116 ? -11.603 8.484 25.549 1.00 93.56 116 GLY A CA 1
ATOM 926 C C . GLY A 1 116 ? -11.687 7.931 24.122 1.00 93.56 116 GLY A C 1
ATOM 927 O O . GLY A 1 116 ? -11.683 6.709 23.955 1.00 93.56 116 GLY A O 1
ATOM 928 N N . GLU A 1 117 ? -11.775 8.786 23.099 1.00 93.50 117 GLU A N 1
ATOM 929 C CA . GLU A 1 117 ? -11.887 8.364 21.703 1.00 93.50 117 GLU A CA 1
ATOM 930 C C . GLU A 1 117 ? -10.542 7.896 21.136 1.00 93.50 117 GLU A C 1
ATOM 932 O O . GLU A 1 117 ? -9.494 8.501 21.368 1.00 93.50 117 GLU A O 1
ATOM 937 N N . VAL A 1 118 ? -10.568 6.823 20.339 1.00 95.06 118 VAL A N 1
ATOM 938 C CA . VAL A 1 118 ? -9.394 6.386 19.573 1.00 95.06 118 VAL A CA 1
ATOM 939 C C . VAL A 1 118 ? -9.268 7.253 18.323 1.00 95.06 118 VAL A C 1
ATOM 941 O O . VAL A 1 118 ? -10.158 7.261 17.472 1.00 95.06 118 VAL A O 1
ATOM 944 N N . VAL A 1 119 ? -8.146 7.957 18.195 1.00 94.25 119 VAL A N 1
ATOM 945 C CA . VAL A 1 119 ? -7.875 8.887 17.084 1.00 94.25 119 VAL A CA 1
ATOM 946 C C . VAL A 1 119 ? -6.930 8.306 16.028 1.00 94.25 119 VAL A C 1
ATOM 948 O O . VAL A 1 119 ? -6.800 8.858 14.936 1.00 94.25 119 VAL A O 1
ATOM 951 N N . GLY A 1 120 ? -6.279 7.184 16.330 1.00 96.62 120 GLY A N 1
ATOM 952 C CA . GLY A 1 120 ? -5.377 6.499 15.413 1.00 96.62 120 GLY A CA 1
ATOM 953 C C . GLY A 1 120 ? -4.665 5.325 16.066 1.00 96.62 120 GLY A C 1
ATOM 954 O O . GLY A 1 120 ? -5.022 4.902 17.166 1.00 96.62 120 GLY A O 1
ATOM 955 N N . ILE A 1 121 ? -3.644 4.826 15.383 1.00 98.31 121 ILE A N 1
ATOM 956 C CA . ILE A 1 121 ? -2.754 3.775 15.860 1.00 98.31 121 ILE A CA 1
ATOM 957 C C . ILE A 1 121 ? -1.298 4.109 15.551 1.00 98.31 121 ILE A C 1
ATOM 959 O O . ILE A 1 121 ? -1.002 4.876 14.630 1.00 98.31 121 ILE A O 1
ATOM 963 N N . VAL A 1 122 ? -0.404 3.471 16.296 1.00 98.38 122 VAL A N 1
ATOM 964 C CA . VAL A 1 122 ? 1.011 3.334 15.964 1.00 98.38 122 VAL A CA 1
ATOM 965 C C . VAL A 1 122 ? 1.409 1.862 16.084 1.00 98.38 122 VAL A C 1
ATOM 967 O O . VAL A 1 122 ? 0.904 1.153 16.953 1.00 98.38 122 VAL A O 1
ATOM 970 N N . CYS A 1 123 ? 2.259 1.385 15.182 1.00 98.19 123 CYS A N 1
ATOM 971 C CA . CYS A 1 123 ? 2.743 0.004 15.154 1.00 98.19 123 CYS A CA 1
ATOM 972 C C . CYS A 1 123 ? 4.079 -0.077 14.401 1.00 98.19 123 CYS A C 1
ATOM 974 O O . CYS A 1 123 ? 4.541 0.917 13.835 1.00 98.19 123 CYS A O 1
ATOM 976 N N . THR A 1 124 ? 4.694 -1.254 14.399 1.00 97.06 124 THR A N 1
ATOM 977 C CA . THR A 1 124 ? 5.777 -1.616 13.477 1.00 97.06 124 THR A CA 1
ATOM 978 C C . THR A 1 124 ? 5.237 -2.556 12.399 1.00 97.06 124 THR A C 1
ATOM 980 O O . THR A 1 124 ? 4.208 -3.204 12.598 1.00 97.06 124 THR A O 1
ATOM 983 N N . GLY A 1 125 ? 5.889 -2.619 11.241 1.00 94.31 125 GLY A N 1
ATOM 984 C CA . GLY A 1 125 ? 5.515 -3.528 10.152 1.00 94.31 125 GLY A CA 1
ATOM 985 C C . GLY A 1 125 ? 6.672 -4.435 9.759 1.00 94.31 125 GLY A C 1
ATOM 986 O O . GLY A 1 125 ? 7.811 -3.986 9.746 1.00 94.31 125 GLY A O 1
ATOM 987 N N . ARG A 1 126 ? 6.396 -5.695 9.411 1.00 91.38 126 ARG A N 1
ATOM 988 C CA . ARG A 1 126 ? 7.420 -6.576 8.830 1.00 91.38 126 ARG A CA 1
ATOM 989 C C . ARG A 1 126 ? 7.497 -6.409 7.319 1.00 91.38 126 ARG A C 1
ATOM 991 O O . ARG A 1 126 ? 6.479 -6.524 6.641 1.00 91.38 126 ARG A O 1
ATOM 998 N N . LEU A 1 127 ? 8.708 -6.242 6.796 1.00 89.50 127 LEU A N 1
ATOM 999 C CA . LEU A 1 127 ? 8.970 -6.207 5.357 1.00 89.50 127 LEU A CA 1
ATOM 1000 C C . LEU A 1 127 ? 9.125 -7.636 4.823 1.00 89.50 127 LEU A C 1
ATOM 1002 O O . LEU A 1 127 ? 10.009 -8.369 5.267 1.00 89.50 127 LEU A O 1
ATOM 1006 N N . GLU A 1 128 ? 8.272 -8.042 3.883 1.00 90.50 128 GLU A N 1
ATOM 1007 C CA . GLU A 1 128 ? 8.289 -9.402 3.323 1.00 90.50 128 GLU A CA 1
ATOM 1008 C C . GLU A 1 128 ? 8.229 -9.400 1.789 1.00 90.50 128 GLU A C 1
ATOM 1010 O O . GLU A 1 128 ? 8.845 -10.259 1.161 1.00 90.50 128 GLU A O 1
ATOM 1015 N N . ILE A 1 129 ? 7.523 -8.443 1.179 1.00 92.25 129 ILE A N 1
ATOM 1016 C CA . ILE A 1 129 ? 7.371 -8.323 -0.273 1.00 92.25 129 ILE A CA 1
ATOM 1017 C C . ILE A 1 129 ? 8.706 -7.881 -0.899 1.00 92.25 129 ILE A C 1
ATOM 1019 O O . ILE A 1 129 ? 9.315 -6.918 -0.422 1.00 92.25 129 ILE A O 1
ATOM 1023 N N . PRO A 1 130 ? 9.159 -8.529 -1.991 1.00 91.12 130 PRO A N 1
ATOM 1024 C CA . PRO A 1 130 ? 10.399 -8.155 -2.661 1.00 91.12 130 PRO A CA 1
ATOM 1025 C C . PRO A 1 130 ? 10.404 -6.708 -3.161 1.00 91.12 130 PRO A C 1
ATOM 1027 O O . PRO A 1 130 ? 9.372 -6.165 -3.556 1.00 91.12 130 PRO A O 1
ATOM 1030 N N . VAL A 1 131 ? 11.594 -6.111 -3.246 1.00 89.44 131 VAL A N 1
ATOM 1031 C CA . VAL A 1 131 ? 11.760 -4.749 -3.789 1.00 89.44 131 VAL A CA 1
ATOM 1032 C C . VAL A 1 131 ? 11.466 -4.684 -5.296 1.00 89.44 131 VAL A C 1
ATOM 1034 O O . VAL A 1 131 ? 11.060 -3.651 -5.827 1.00 89.44 131 VAL A O 1
ATOM 1037 N N . GLY A 1 132 ? 11.669 -5.788 -6.016 1.00 92.12 132 GLY A N 1
ATOM 1038 C CA . GLY A 1 132 ? 11.500 -5.831 -7.461 1.00 92.12 132 GLY A CA 1
ATOM 1039 C C . GLY A 1 132 ? 12.496 -4.905 -8.157 1.00 92.12 132 GLY A C 1
ATOM 1040 O O . GLY A 1 132 ? 13.694 -4.960 -7.892 1.00 92.12 132 GLY A O 1
ATOM 1041 N N . ARG A 1 133 ? 12.018 -4.054 -9.065 1.00 93.00 133 ARG A N 1
ATOM 1042 C CA . ARG A 1 133 ? 12.860 -3.089 -9.804 1.00 93.00 133 ARG A CA 1
ATOM 1043 C C . ARG A 1 133 ? 12.898 -1.702 -9.164 1.00 93.00 133 ARG A C 1
ATOM 1045 O O . ARG A 1 133 ? 13.452 -0.762 -9.739 1.00 93.00 133 ARG A O 1
ATOM 1052 N N . GLU A 1 134 ? 12.309 -1.559 -7.981 1.00 92.12 134 GLU A N 1
ATOM 1053 C CA . GLU A 1 134 ? 12.316 -0.305 -7.236 1.00 92.12 134 GLU A CA 1
ATOM 1054 C C . GLU A 1 134 ? 13.688 -0.041 -6.581 1.00 92.12 134 GLU A C 1
ATOM 1056 O O . GLU A 1 134 ? 14.491 -0.950 -6.377 1.00 92.12 134 GLU A O 1
ATOM 1061 N N . SER A 1 135 ? 13.997 1.213 -6.253 1.00 88.12 135 SER A N 1
ATOM 1062 C CA . SER A 1 135 ? 15.101 1.595 -5.356 1.00 88.12 135 SER A CA 1
ATOM 1063 C C . SER A 1 135 ? 14.528 2.321 -4.146 1.00 88.12 135 SER A C 1
ATOM 1065 O O . SER A 1 135 ? 14.319 3.536 -4.163 1.00 88.12 135 SER A O 1
ATOM 1067 N N . ALA A 1 136 ? 14.229 1.531 -3.123 1.00 81.06 136 ALA A N 1
ATOM 1068 C CA . ALA A 1 136 ? 13.762 1.953 -1.815 1.00 81.06 136 ALA A CA 1
ATOM 1069 C C . ALA A 1 136 ? 13.944 0.772 -0.851 1.00 81.06 136 ALA A C 1
ATOM 1071 O O . ALA A 1 136 ? 13.747 -0.376 -1.252 1.00 81.06 136 ALA A O 1
ATOM 1072 N N . GLY A 1 137 ? 14.240 1.020 0.424 1.00 83.38 137 GLY A N 1
ATOM 1073 C CA . GLY A 1 137 ? 14.179 -0.039 1.437 1.00 83.38 137 GLY A CA 1
ATOM 1074 C C . GLY A 1 137 ? 12.759 -0.370 1.886 1.00 83.38 137 GLY A C 1
ATOM 1075 O O . GLY A 1 137 ? 12.591 -1.282 2.686 1.00 83.38 137 GLY A O 1
ATOM 1076 N N . ILE A 1 138 ? 11.735 0.304 1.347 1.00 89.56 138 ILE A N 1
ATOM 1077 C CA . ILE A 1 138 ? 10.344 -0.164 1.386 1.00 89.56 138 ILE A CA 1
ATOM 1078 C C . ILE A 1 138 ? 9.767 -0.052 -0.025 1.00 89.56 138 ILE A C 1
ATOM 1080 O O . ILE A 1 138 ? 9.634 1.072 -0.515 1.00 89.56 138 ILE A O 1
ATOM 1084 N N . PRO A 1 139 ? 9.412 -1.165 -0.687 1.00 92.25 139 PRO A N 1
ATOM 1085 C CA . PRO A 1 139 ? 8.730 -1.091 -1.971 1.00 92.25 139 PRO A CA 1
ATOM 1086 C C . PRO A 1 139 ? 7.299 -0.575 -1.803 1.00 92.25 139 PRO A C 1
ATOM 1088 O O . PRO A 1 139 ? 6.661 -0.792 -0.766 1.00 92.25 139 PRO A O 1
ATOM 1091 N N . LEU A 1 140 ? 6.747 0.056 -2.842 1.00 95.19 140 LEU A N 1
ATOM 1092 C CA . LEU A 1 140 ? 5.378 0.586 -2.810 1.00 95.19 140 LEU A CA 1
ATOM 1093 C C . LEU A 1 140 ? 4.352 -0.488 -2.445 1.00 95.19 140 LEU A C 1
ATOM 1095 O O . LEU A 1 140 ? 3.427 -0.219 -1.683 1.00 95.19 140 LEU A O 1
ATOM 1099 N N . ALA A 1 141 ? 4.517 -1.711 -2.943 1.00 96.19 141 ALA A N 1
ATOM 1100 C CA . ALA A 1 141 ? 3.633 -2.821 -2.605 1.00 96.19 141 ALA A CA 1
ATOM 1101 C C . ALA A 1 141 ? 3.564 -3.089 -1.089 1.00 96.19 141 ALA A C 1
ATOM 1103 O O . ALA A 1 141 ? 2.475 -3.269 -0.541 1.00 96.19 141 ALA A O 1
ATOM 1104 N N . GLU A 1 142 ? 4.704 -3.050 -0.399 1.00 94.88 142 GLU A N 1
ATOM 1105 C CA . GLU A 1 142 ? 4.792 -3.243 1.051 1.00 94.88 142 GLU A CA 1
ATOM 1106 C C . GLU A 1 142 ? 4.198 -2.050 1.809 1.00 94.88 142 GLU A C 1
ATOM 1108 O O . GLU A 1 142 ? 3.376 -2.228 2.712 1.00 94.88 142 GLU A O 1
ATOM 1113 N N . CYS A 1 143 ? 4.501 -0.823 1.366 1.00 95.88 143 CYS A N 1
ATOM 1114 C CA . CYS A 1 143 ? 3.866 0.388 1.888 1.00 95.88 143 CYS A CA 1
ATOM 1115 C C . CYS A 1 143 ? 2.331 0.286 1.820 1.00 95.88 143 CYS A C 1
ATOM 1117 O O . CYS A 1 143 ? 1.644 0.539 2.811 1.00 95.88 143 CYS A O 1
ATOM 1119 N N . LEU A 1 144 ? 1.784 -0.156 0.683 1.00 97.00 144 LEU A N 1
ATOM 1120 C CA . LEU A 1 144 ? 0.342 -0.313 0.485 1.00 97.00 144 LEU A CA 1
ATOM 1121 C C . LEU A 1 144 ? -0.257 -1.479 1.279 1.00 97.00 144 LEU A C 1
ATOM 1123 O O . LEU A 1 144 ? -1.396 -1.366 1.736 1.00 97.00 144 LEU A O 1
ATOM 1127 N N . ARG A 1 145 ? 0.482 -2.580 1.481 1.00 96.81 145 ARG A N 1
ATOM 1128 C CA . ARG A 1 145 ? 0.055 -3.675 2.369 1.00 96.81 145 ARG A CA 1
ATOM 1129 C C . ARG A 1 145 ? -0.134 -3.152 3.791 1.00 96.81 145 ARG A C 1
ATOM 1131 O O . ARG A 1 145 ? -1.199 -3.335 4.385 1.00 96.81 145 ARG A O 1
ATOM 1138 N N . HIS A 1 146 ? 0.869 -2.452 4.315 1.00 97.38 146 HIS A N 1
ATOM 1139 C CA . HIS A 1 146 ? 0.808 -1.856 5.645 1.00 97.38 146 HIS A CA 1
ATOM 1140 C C . HIS A 1 146 ? -0.251 -0.758 5.748 1.00 97.38 146 HIS A C 1
ATOM 1142 O O . HIS A 1 146 ? -0.997 -0.746 6.724 1.00 97.38 146 HIS A O 1
ATOM 1148 N N . ALA A 1 147 ? -0.387 0.105 4.737 1.00 96.81 147 ALA A N 1
ATOM 1149 C CA . ALA A 1 147 ? -1.438 1.119 4.686 1.00 96.81 147 ALA A CA 1
ATOM 1150 C C . ALA A 1 147 ? -2.833 0.486 4.740 1.00 96.81 147 ALA A C 1
ATOM 1152 O O . ALA A 1 147 ? -3.663 0.891 5.555 1.00 96.81 147 ALA A O 1
ATOM 1153 N N . GLY A 1 148 ? -3.071 -0.567 3.953 1.00 96.06 148 GLY A N 1
ATOM 1154 C CA . GLY A 1 148 ? -4.324 -1.317 3.970 1.00 96.06 148 GLY A CA 1
ATOM 1155 C C . GLY A 1 148 ? -4.648 -1.889 5.351 1.00 96.06 148 GLY A C 1
ATOM 1156 O O . GLY A 1 148 ? -5.753 -1.684 5.852 1.00 96.06 148 GLY A O 1
ATOM 1157 N N . ASN A 1 149 ? -3.689 -2.546 6.006 1.00 97.25 149 ASN A N 1
ATOM 1158 C CA . ASN A 1 149 ? -3.891 -3.126 7.338 1.00 97.25 149 ASN A CA 1
ATOM 1159 C C . ASN A 1 149 ? -4.071 -2.053 8.425 1.00 97.25 149 ASN A C 1
ATOM 1161 O O . ASN A 1 149 ? -5.077 -2.046 9.137 1.00 97.25 149 ASN A O 1
ATOM 1165 N N . ALA A 1 150 ? -3.130 -1.112 8.525 1.00 97.88 150 ALA A N 1
ATOM 1166 C CA . ALA A 1 150 ? -3.101 -0.098 9.574 1.00 97.88 150 ALA A CA 1
ATOM 1167 C C . ALA A 1 150 ? -4.272 0.884 9.450 1.00 97.88 150 ALA A C 1
ATOM 1169 O O . ALA A 1 150 ? -4.882 1.274 10.445 1.00 97.88 150 ALA A O 1
ATOM 1170 N N . GLY A 1 151 ? -4.644 1.246 8.222 1.00 97.00 151 GLY A N 1
ATOM 1171 C CA . GLY A 1 151 ? -5.813 2.078 7.973 1.00 97.00 151 GLY A CA 1
ATOM 1172 C C . GLY A 1 151 ? -7.126 1.412 8.297 1.00 97.00 151 GLY A C 1
ATOM 1173 O O . GLY A 1 151 ? -7.997 2.041 8.895 1.00 97.00 151 GLY A O 1
ATOM 1174 N N . SER A 1 152 ? -7.269 0.140 7.930 1.00 96.31 152 SER A N 1
ATOM 1175 C CA . SER A 1 152 ? -8.466 -0.629 8.267 1.00 96.31 152 SER A CA 1
ATOM 1176 C C . SER A 1 152 ? -8.603 -0.781 9.780 1.00 96.31 152 SER A C 1
ATOM 1178 O O . SER A 1 152 ? -9.698 -0.603 10.310 1.00 96.31 152 SER A O 1
ATOM 1180 N N . LEU A 1 153 ? -7.494 -0.990 10.498 1.00 97.19 153 LEU A N 1
ATOM 1181 C CA . LEU A 1 153 ? -7.480 -1.000 11.959 1.00 97.19 153 LEU A CA 1
ATOM 1182 C C . LEU A 1 153 ? -7.834 0.375 12.554 1.00 97.19 153 LEU A C 1
ATOM 1184 O O . LEU A 1 153 ? -8.682 0.458 13.442 1.00 97.19 153 LEU A O 1
ATOM 1188 N N . ALA A 1 154 ? -7.268 1.471 12.040 1.00 97.19 154 ALA A N 1
ATOM 1189 C CA . ALA A 1 154 ? -7.625 2.821 12.482 1.00 97.19 154 ALA A CA 1
ATOM 1190 C C . ALA A 1 154 ? -9.124 3.120 12.264 1.00 97.19 154 ALA A C 1
ATOM 1192 O O . ALA A 1 154 ? -9.793 3.650 13.156 1.00 97.19 154 ALA A O 1
ATOM 1193 N N . ALA A 1 155 ? -9.677 2.731 11.110 1.00 96.44 155 ALA A N 1
ATOM 1194 C CA . ALA A 1 155 ? -11.103 2.852 10.810 1.00 96.44 155 ALA A CA 1
ATOM 1195 C C . ALA A 1 155 ? -11.967 1.964 11.720 1.00 96.44 155 ALA A C 1
ATOM 1197 O O . ALA A 1 155 ? -13.033 2.385 12.173 1.00 96.44 155 ALA A O 1
ATOM 1198 N N . LEU A 1 156 ? -11.521 0.740 12.006 1.00 95.81 156 LEU A N 1
ATOM 1199 C CA . LEU A 1 156 ? -12.186 -0.199 12.907 1.00 95.81 156 LEU A CA 1
ATOM 1200 C C . LEU A 1 156 ? -12.282 0.347 14.333 1.00 95.81 156 LEU A C 1
ATOM 1202 O O . LEU A 1 156 ? -13.354 0.315 14.946 1.00 95.81 156 LEU A O 1
ATOM 1206 N N . LEU A 1 157 ? -11.184 0.879 14.867 1.00 95.56 157 LEU A N 1
ATOM 1207 C CA . LEU A 1 157 ? -11.164 1.411 16.226 1.00 95.56 157 LEU A CA 1
ATOM 1208 C C . LEU A 1 157 ? -12.071 2.639 16.363 1.00 95.56 157 LEU A C 1
ATOM 1210 O O . LEU A 1 157 ? -12.780 2.752 17.368 1.00 95.56 157 LEU A O 1
ATOM 1214 N N . ARG A 1 158 ? -12.136 3.481 15.322 1.00 94.44 158 ARG A N 1
ATOM 1215 C CA . ARG A 1 158 ? -13.040 4.639 15.259 1.00 94.44 158 ARG A CA 1
ATOM 1216 C C . ARG A 1 158 ? -14.502 4.266 14.980 1.00 94.44 158 ARG A C 1
ATOM 1218 O O . ARG A 1 158 ? -15.406 5.044 15.279 1.00 94.44 158 ARG A O 1
ATOM 1225 N N . ASN A 1 159 ? -14.770 3.067 14.461 1.00 94.62 159 ASN A N 1
ATOM 1226 C CA . ASN A 1 159 ? -16.130 2.604 14.207 1.00 94.62 159 ASN A CA 1
ATOM 1227 C C . ASN A 1 159 ? -16.885 2.376 15.536 1.00 94.62 159 ASN A C 1
ATOM 1229 O O . ASN A 1 159 ? -16.463 1.542 16.349 1.00 94.62 159 ASN A O 1
ATOM 1233 N N . PRO A 1 160 ? -18.036 3.043 15.766 1.00 91.88 160 PRO A N 1
ATOM 1234 C CA . PRO A 1 160 ? -18.843 2.826 16.969 1.00 91.88 160 PRO A CA 1
ATOM 1235 C C . PRO A 1 160 ? -19.507 1.442 16.989 1.00 91.88 160 PRO A C 1
ATOM 1237 O O . PRO A 1 160 ? -19.921 0.956 18.040 1.00 91.88 160 PRO A O 1
ATOM 1240 N N . LYS A 1 161 ? -19.626 0.780 15.831 1.00 91.56 161 LYS A N 1
ATOM 1241 C CA . LYS A 1 161 ? -20.164 -0.577 15.728 1.00 91.56 161 LYS A CA 1
ATOM 1242 C C . LYS A 1 161 ? -19.031 -1.587 15.804 1.00 91.56 161 LYS A C 1
ATOM 1244 O O . LYS A 1 161 ? -18.383 -1.869 14.800 1.00 91.56 161 LYS A O 1
ATOM 1249 N N . LYS A 1 162 ? -18.864 -2.191 16.978 1.00 87.56 162 LYS A N 1
ATOM 1250 C CA . LYS A 1 162 ? -17.904 -3.276 17.229 1.00 87.56 162 LYS A CA 1
ATOM 1251 C C . LYS A 1 162 ? -18.402 -4.599 16.635 1.00 87.56 162 LYS A C 1
ATOM 1253 O O . LYS A 1 162 ? -18.884 -5.483 17.332 1.00 87.56 162 LYS A O 1
ATOM 1258 N N . LYS A 1 163 ? -18.395 -4.664 15.305 1.00 91.94 163 LYS A N 1
ATOM 1259 C CA . LYS A 1 163 ? -18.722 -5.831 14.475 1.00 91.94 163 LYS A CA 1
ATOM 1260 C C . LYS A 1 163 ? -17.731 -5.897 13.322 1.00 91.94 163 LYS A C 1
ATOM 1262 O O . LYS A 1 163 ? -17.140 -4.874 12.981 1.00 91.94 163 LYS A O 1
ATOM 1267 N N . ARG A 1 164 ? -17.625 -7.059 12.684 1.00 92.81 164 ARG A N 1
ATOM 1268 C CA . ARG A 1 164 ? -16.785 -7.234 11.502 1.00 92.81 164 ARG A CA 1
ATOM 1269 C C . ARG A 1 164 ? -17.248 -6.353 10.338 1.00 92.81 164 ARG A C 1
ATOM 1271 O O . ARG A 1 164 ? -18.437 -6.316 9.993 1.00 92.81 164 ARG A O 1
ATOM 1278 N N . HIS A 1 165 ? -16.304 -5.619 9.764 1.00 94.12 165 HIS A N 1
ATOM 1279 C CA . HIS A 1 165 ? -16.484 -4.800 8.568 1.00 94.12 165 HIS A CA 1
ATOM 1280 C C . HIS A 1 165 ? -15.307 -5.030 7.622 1.00 94.12 165 HIS A C 1
ATOM 1282 O O . HIS A 1 165 ? -14.224 -5.396 8.061 1.00 94.12 165 HIS A O 1
ATOM 1288 N N . PHE A 1 166 ? -15.552 -4.780 6.343 1.00 94.81 166 PHE A N 1
ATOM 1289 C CA . PHE A 1 166 ? -14.552 -4.745 5.289 1.00 94.81 166 PHE A CA 1
ATOM 1290 C C . PHE A 1 166 ? -14.243 -3.288 4.968 1.00 94.81 166 PHE A C 1
ATOM 1292 O O . PHE A 1 166 ? -15.162 -2.455 4.896 1.00 94.81 166 PHE A O 1
ATOM 1299 N N . TYR A 1 167 ? -12.963 -3.006 4.739 1.00 95.06 167 TYR A N 1
ATOM 1300 C CA . TYR A 1 167 ? -12.450 -1.658 4.501 1.00 95.06 167 TYR A CA 1
ATOM 1301 C C . TYR A 1 167 ? -11.706 -1.530 3.160 1.00 95.06 167 TYR A C 1
ATOM 1303 O O . TYR A 1 167 ? -10.549 -1.112 3.139 1.00 95.06 167 TYR A O 1
ATOM 1311 N N . PRO A 1 168 ? -12.325 -1.886 2.015 1.00 95.00 168 PRO A N 1
ATOM 1312 C CA . PRO A 1 168 ? -11.645 -1.795 0.732 1.00 95.00 168 PRO A CA 1
ATOM 1313 C C . PRO A 1 168 ? -11.382 -0.331 0.366 1.00 95.00 168 PRO A C 1
ATOM 1315 O O . PRO A 1 168 ? -12.262 0.528 0.505 1.00 95.00 168 PRO A O 1
ATOM 1318 N N . ALA A 1 169 ? -10.180 -0.067 -0.142 1.00 94.62 169 ALA A N 1
ATOM 1319 C CA . ALA A 1 169 ? -9.806 1.246 -0.644 1.00 94.62 169 ALA A CA 1
ATOM 1320 C C . ALA A 1 169 ? -10.674 1.636 -1.850 1.00 94.62 169 ALA A C 1
ATOM 1322 O O . ALA A 1 169 ? -10.910 0.837 -2.755 1.00 94.62 169 ALA A O 1
ATOM 1323 N N . SER A 1 170 ? -11.142 2.879 -1.849 1.00 94.06 170 SER A N 1
ATOM 1324 C CA . SER A 1 170 ? -11.880 3.504 -2.952 1.00 94.06 170 SER A CA 1
ATOM 1325 C C . SER A 1 170 ? -10.979 4.380 -3.820 1.00 94.06 170 SER A C 1
ATOM 1327 O O . SER A 1 170 ? -11.180 4.468 -5.027 1.00 94.06 170 SER A O 1
ATOM 1329 N N . GLN A 1 171 ? -9.977 4.999 -3.199 1.00 96.25 171 GLN A N 1
ATOM 1330 C CA . GLN A 1 171 ? -8.908 5.756 -3.834 1.00 96.25 171 GLN A CA 1
ATOM 1331 C C . GLN A 1 171 ? -7.768 5.939 -2.838 1.00 96.25 171 GLN A C 1
ATOM 1333 O O . GLN A 1 171 ? -7.998 5.923 -1.622 1.00 96.25 171 GLN A O 1
ATOM 1338 N N . TYR A 1 172 ? -6.558 6.134 -3.353 1.00 96.94 172 TYR A N 1
ATOM 1339 C CA . TYR A 1 172 ? -5.424 6.516 -2.527 1.00 96.94 172 TYR A CA 1
ATOM 1340 C C . TYR A 1 172 ? -4.355 7.274 -3.306 1.00 96.94 172 TYR A C 1
ATOM 1342 O O . TYR A 1 172 ? -4.141 7.031 -4.495 1.00 96.94 172 TYR A O 1
ATOM 1350 N N . ASP A 1 173 ? -3.674 8.155 -2.583 1.00 97.62 173 ASP A N 1
ATOM 1351 C CA . ASP A 1 173 ? -2.545 8.954 -3.036 1.00 97.62 173 ASP A CA 1
ATOM 1352 C C . ASP A 1 173 ? -1.347 8.671 -2.134 1.00 97.62 173 ASP A C 1
ATOM 1354 O O . ASP A 1 173 ? -1.463 8.692 -0.906 1.00 97.62 173 ASP A O 1
ATOM 1358 N N . VAL A 1 174 ? -0.206 8.400 -2.752 1.00 97.00 174 VAL A N 1
ATOM 1359 C CA . VAL A 1 174 ? 1.080 8.154 -2.107 1.00 97.00 174 VAL A CA 1
ATOM 1360 C C . VAL A 1 174 ? 2.034 9.256 -2.530 1.00 97.00 174 VAL A C 1
ATOM 1362 O O . VAL A 1 174 ? 2.208 9.486 -3.725 1.00 97.00 174 VAL A O 1
ATOM 1365 N N . ASP A 1 175 ? 2.698 9.862 -1.555 1.00 95.25 175 ASP A N 1
ATOM 1366 C CA . ASP A 1 175 ? 3.796 10.802 -1.745 1.00 95.25 175 ASP A CA 1
ATOM 1367 C C . ASP A 1 175 ? 5.004 10.338 -0.923 1.00 95.25 175 ASP A C 1
ATOM 1369 O O . ASP A 1 175 ? 4.880 9.980 0.255 1.00 95.25 175 ASP A O 1
ATOM 1373 N N . VAL A 1 176 ? 6.187 10.351 -1.537 1.00 89.69 176 VAL A N 1
ATOM 1374 C CA . VAL A 1 176 ? 7.435 9.924 -0.891 1.00 89.69 176 VAL A CA 1
ATOM 1375 C C . VAL A 1 176 ? 8.307 11.137 -0.602 1.00 89.69 176 VAL A C 1
ATOM 1377 O O . VAL A 1 176 ? 8.701 11.875 -1.506 1.00 89.69 176 VAL A O 1
ATOM 1380 N N . HIS A 1 177 ? 8.652 11.331 0.670 1.00 87.31 177 HIS A N 1
ATOM 1381 C CA . HIS A 1 177 ? 9.531 12.406 1.109 1.00 87.31 177 HIS A CA 1
ATOM 1382 C C . HIS A 1 177 ? 10.863 11.842 1.624 1.00 87.31 177 HIS A C 1
ATOM 1384 O O . HIS A 1 177 ? 10.866 10.914 2.433 1.00 87.31 177 HIS A O 1
ATOM 1390 N N . PRO A 1 178 ? 12.012 12.415 1.220 1.00 81.19 178 PRO A N 1
ATOM 1391 C CA . PRO A 1 178 ? 13.322 11.946 1.678 1.00 81.19 178 PRO A CA 1
ATOM 1392 C C . PRO A 1 178 ? 13.591 12.278 3.155 1.00 81.19 178 PRO A C 1
ATOM 1394 O O . PRO A 1 178 ? 14.504 11.727 3.762 1.00 81.19 178 PRO A O 1
ATOM 1397 N N . CYS A 1 179 ? 12.824 13.198 3.741 1.00 81.31 179 CYS A N 1
ATOM 1398 C CA . CYS A 1 179 ? 12.999 13.617 5.124 1.00 81.31 179 CYS A CA 1
ATOM 1399 C C . CYS A 1 179 ? 12.384 12.598 6.092 1.00 81.31 179 CYS A C 1
ATOM 1401 O O . CYS A 1 179 ? 11.259 12.143 5.890 1.00 81.31 179 CYS A O 1
ATOM 1403 N N . LYS A 1 180 ? 13.119 12.298 7.165 1.00 85.50 180 LYS A N 1
ATOM 1404 C CA . LYS A 1 180 ? 12.677 11.494 8.313 1.00 85.50 180 LYS A CA 1
ATOM 1405 C C . LYS A 1 180 ? 12.264 12.379 9.486 1.00 85.50 180 LYS A C 1
ATOM 1407 O O . LYS A 1 180 ? 12.478 13.590 9.465 1.00 85.50 180 LYS A O 1
ATOM 1412 N N . GLY A 1 181 ? 11.762 11.751 10.542 1.00 90.56 181 GLY A N 1
ATOM 1413 C CA . GLY A 1 181 ? 11.486 12.369 11.833 1.00 90.56 181 GLY A CA 1
ATOM 1414 C C . GLY A 1 181 ? 10.039 12.803 12.009 1.00 90.56 181 GLY A C 1
ATOM 1415 O O . GLY A 1 181 ? 9.657 13.157 13.122 1.00 90.56 181 GLY A O 1
ATOM 1416 N N . LYS A 1 182 ? 9.208 12.710 10.967 1.00 92.69 182 LYS A N 1
ATOM 1417 C CA . LYS A 1 182 ? 7.810 13.146 11.033 1.00 92.69 182 LYS A CA 1
ATOM 1418 C C . LYS A 1 182 ? 7.020 12.284 12.014 1.00 92.69 182 LYS A C 1
ATOM 1420 O O . LYS A 1 182 ? 6.250 12.813 12.812 1.00 92.69 182 LYS A O 1
ATOM 1425 N N . ILE A 1 183 ? 7.245 10.966 12.018 1.00 95.44 183 ILE A N 1
ATOM 1426 C CA . ILE A 1 183 ? 6.583 10.081 12.990 1.00 95.44 183 ILE A CA 1
ATOM 1427 C C . ILE A 1 183 ? 7.078 10.371 14.409 1.00 95.44 183 ILE A C 1
ATOM 1429 O O . ILE A 1 183 ? 6.273 10.445 15.337 1.00 95.44 183 ILE A O 1
ATOM 1433 N N . LYS A 1 184 ? 8.382 10.604 14.586 1.00 94.88 184 LYS A N 1
ATOM 1434 C CA . LYS A 1 184 ? 8.959 10.969 15.886 1.00 94.88 184 LYS A CA 1
ATOM 1435 C C . LYS A 1 184 ? 8.352 12.266 16.434 1.00 94.88 184 LYS A C 1
ATOM 1437 O O . LYS A 1 184 ? 7.988 12.321 17.606 1.00 94.88 184 LYS A O 1
ATOM 1442 N N . GLU A 1 185 ? 8.213 13.288 15.594 1.00 94.50 185 GLU A N 1
ATOM 1443 C CA . GLU A 1 185 ? 7.587 14.567 15.947 1.00 94.50 185 GLU A CA 1
ATOM 1444 C C . GLU A 1 185 ? 6.119 14.403 16.359 1.00 94.50 185 GLU A C 1
ATOM 1446 O O . GLU A 1 185 ? 5.676 15.019 17.331 1.00 94.50 185 GLU A O 1
ATOM 1451 N N . GLU A 1 186 ? 5.358 13.552 15.665 1.00 94.38 186 GLU A N 1
ATOM 1452 C CA . GLU A 1 186 ? 3.973 13.244 16.035 1.00 94.38 186 GLU A CA 1
ATOM 1453 C C . GLU A 1 186 ? 3.880 12.445 17.343 1.00 94.38 186 GLU A C 1
ATOM 1455 O O . GLU A 1 186 ? 3.052 12.748 18.209 1.00 94.38 186 GLU A O 1
ATOM 1460 N N . LEU A 1 187 ? 4.754 11.456 17.543 1.00 95.25 187 LEU A N 1
ATOM 1461 C CA . LEU A 1 187 ? 4.777 10.653 18.766 1.00 95.25 187 LEU A CA 1
ATOM 1462 C C . LEU A 1 187 ? 5.223 11.454 19.989 1.00 95.25 187 LEU A C 1
ATOM 1464 O O . LEU A 1 187 ? 4.682 11.240 21.073 1.00 95.25 187 LEU A O 1
ATOM 1468 N N . ALA A 1 188 ? 6.106 12.441 19.829 1.00 94.88 188 ALA A N 1
ATOM 1469 C CA . ALA A 1 188 ? 6.501 13.339 20.915 1.00 94.88 188 ALA A CA 1
ATOM 1470 C C . ALA A 1 188 ? 5.298 14.089 21.527 1.00 94.88 188 ALA A C 1
ATOM 1472 O O . ALA A 1 188 ? 5.321 14.447 22.709 1.00 94.88 188 ALA A O 1
ATOM 1473 N N . LYS A 1 189 ? 4.205 14.268 20.772 1.00 94.50 189 LYS A N 1
ATOM 1474 C CA . LYS A 1 189 ? 2.949 14.888 21.240 1.00 94.50 189 LYS A CA 1
ATOM 1475 C C . LYS A 1 189 ? 2.064 13.931 22.052 1.00 94.50 189 LYS A C 1
ATOM 1477 O O . LYS A 1 189 ? 1.133 14.382 22.717 1.00 94.50 189 LYS A O 1
ATOM 1482 N N . THR A 1 190 ? 2.370 12.634 22.044 1.00 95.94 190 THR A N 1
ATOM 1483 C CA . THR A 1 190 ? 1.582 11.567 22.677 1.00 95.94 190 THR A CA 1
ATOM 1484 C C . THR A 1 190 ? 2.300 11.027 23.920 1.00 95.94 190 THR A C 1
ATOM 1486 O O . THR A 1 190 ? 3.519 10.841 23.945 1.00 95.94 190 THR A O 1
ATOM 1489 N N . PHE A 1 191 ? 1.567 10.800 25.007 1.00 96.44 191 PHE A N 1
ATOM 1490 C CA . PHE A 1 191 ? 2.093 10.137 26.197 1.00 96.44 191 PHE A CA 1
ATOM 1491 C C . PHE A 1 191 ? 2.391 8.665 25.884 1.00 96.44 191 PHE A C 1
ATOM 1493 O O . PHE A 1 191 ? 1.538 7.961 25.348 1.00 96.44 191 PHE A O 1
ATOM 1500 N N . GLY A 1 192 ? 3.605 8.204 26.193 1.00 95.56 192 GLY A N 1
ATOM 1501 C CA . GLY A 1 192 ? 4.094 6.885 25.775 1.00 95.56 192 GLY A CA 1
ATOM 1502 C C . GLY A 1 192 ? 4.827 6.880 24.427 1.00 95.56 192 GLY A C 1
ATOM 1503 O O . GLY A 1 192 ? 5.500 5.903 24.114 1.00 95.56 192 GLY A O 1
ATOM 1504 N N . GLY A 1 193 ? 4.729 7.954 23.630 1.00 96.25 193 GLY A N 1
ATOM 1505 C CA . GLY A 1 193 ? 5.278 7.992 22.270 1.00 96.25 193 GLY A CA 1
ATOM 1506 C C . GLY A 1 193 ? 6.804 7.900 22.207 1.00 96.25 193 GLY A C 1
ATOM 1507 O O . GLY A 1 193 ? 7.334 7.160 21.384 1.00 96.25 193 GLY A O 1
ATOM 1508 N N . ASP A 1 194 ? 7.511 8.583 23.113 1.00 95.06 194 ASP A N 1
ATOM 1509 C CA . ASP A 1 194 ? 8.977 8.517 23.183 1.00 95.06 194 ASP A CA 1
ATOM 1510 C C . ASP A 1 194 ? 9.453 7.118 23.601 1.00 95.06 194 ASP A C 1
ATOM 1512 O O . ASP A 1 194 ? 10.412 6.597 23.033 1.00 95.06 194 ASP A O 1
ATOM 1516 N N . GLN A 1 195 ? 8.761 6.486 24.560 1.00 95.62 195 GLN A N 1
ATOM 1517 C CA . GLN A 1 195 ? 9.062 5.117 24.988 1.00 95.62 195 GLN A CA 1
ATOM 1518 C C . GLN A 1 195 ? 8.821 4.109 23.863 1.00 95.62 195 GLN A C 1
ATOM 1520 O O . GLN A 1 195 ? 9.641 3.216 23.673 1.00 95.62 195 GLN A O 1
ATOM 1525 N N . PHE A 1 196 ? 7.724 4.268 23.115 1.00 95.88 196 PHE A N 1
ATOM 1526 C CA . PHE A 1 196 ? 7.441 3.449 21.942 1.00 95.88 196 PHE A CA 1
ATOM 1527 C C . PHE A 1 196 ? 8.544 3.605 20.894 1.00 95.88 196 PHE A C 1
ATOM 1529 O O . PHE A 1 196 ? 9.128 2.620 20.473 1.00 95.88 196 PHE A O 1
ATOM 1536 N N . TYR A 1 197 ? 8.903 4.836 20.524 1.00 93.56 197 TYR A N 1
ATOM 1537 C CA . TYR A 1 197 ? 9.939 5.069 19.514 1.00 93.56 197 TYR A CA 1
ATOM 1538 C C . TYR A 1 197 ? 11.297 4.467 19.918 1.00 93.56 197 TYR A C 1
ATOM 1540 O O . TYR A 1 197 ? 12.024 3.942 19.082 1.00 93.56 197 TYR A O 1
ATOM 1548 N N . GLN A 1 198 ? 11.640 4.516 21.208 1.00 92.12 198 GLN A N 1
ATOM 1549 C CA . GLN A 1 198 ? 12.878 3.941 21.744 1.00 92.12 198 GLN A CA 1
ATOM 1550 C C . GLN A 1 198 ? 12.862 2.410 21.857 1.00 92.12 198 GLN A C 1
ATOM 1552 O O . GLN A 1 198 ? 13.931 1.811 21.969 1.00 92.12 198 GLN A O 1
ATOM 1557 N N . SER A 1 199 ? 11.689 1.768 21.878 1.00 91.25 199 SER A N 1
ATOM 1558 C CA . SER A 1 199 ? 11.588 0.308 21.995 1.00 91.25 199 SER A CA 1
ATOM 1559 C C . SER A 1 199 ? 11.759 -0.418 20.662 1.00 91.25 199 SER A C 1
ATOM 1561 O O . SER A 1 199 ? 11.960 -1.635 20.663 1.00 91.25 199 SER A O 1
ATOM 1563 N N . ILE A 1 200 ? 11.698 0.315 19.549 1.00 89.00 200 ILE A N 1
ATOM 1564 C CA . ILE A 1 200 ? 11.813 -0.217 18.191 1.00 89.00 200 ILE A CA 1
ATOM 1565 C C . ILE A 1 200 ? 13.232 -0.739 17.980 1.00 89.00 200 ILE A C 1
ATOM 1567 O O . ILE A 1 200 ? 14.221 -0.082 18.310 1.00 89.00 200 ILE A O 1
ATOM 1571 N N . LYS A 1 201 ? 13.325 -1.963 17.462 1.00 79.88 201 LYS A N 1
ATOM 1572 C CA . LYS A 1 201 ? 14.584 -2.664 17.209 1.00 79.88 201 LYS A CA 1
ATOM 1573 C C . LYS A 1 201 ? 14.698 -2.969 15.724 1.00 79.88 201 LYS A C 1
ATOM 1575 O O . LYS A 1 201 ? 13.713 -3.341 15.102 1.00 79.88 201 LYS A O 1
ATOM 1580 N N . GLY A 1 202 ? 15.918 -2.902 15.201 1.00 82.50 202 GLY A N 1
ATOM 1581 C CA . GLY A 1 202 ? 16.185 -3.209 13.797 1.00 82.50 202 GLY A CA 1
ATOM 1582 C C . GLY A 1 202 ? 15.673 -2.126 12.850 1.00 82.50 202 GLY A C 1
ATOM 1583 O O . GLY A 1 202 ? 15.546 -0.968 13.243 1.00 82.50 202 GLY A O 1
ATOM 1584 N N . ASN A 1 203 ? 15.405 -2.532 11.610 1.00 82.75 203 ASN A N 1
ATOM 1585 C CA . ASN A 1 203 ? 15.057 -1.636 10.504 1.00 82.75 203 ASN A CA 1
ATOM 1586 C C . ASN A 1 203 ? 13.576 -1.749 10.108 1.00 82.75 203 ASN A C 1
ATOM 1588 O O . ASN A 1 203 ? 13.204 -1.364 8.998 1.00 82.75 203 ASN A O 1
ATOM 1592 N N . ASP A 1 204 ? 12.740 -2.303 10.989 1.00 88.75 204 ASP A N 1
ATOM 1593 C CA . ASP A 1 204 ? 11.309 -2.419 10.732 1.00 88.75 204 ASP A CA 1
ATOM 1594 C C . ASP A 1 204 ? 10.688 -1.018 10.623 1.00 88.75 204 ASP A C 1
ATOM 1596 O O . ASP A 1 204 ? 10.949 -0.159 11.476 1.00 88.75 204 ASP A O 1
ATOM 1600 N N . PRO A 1 205 ? 9.864 -0.752 9.595 1.00 93.75 205 PRO A N 1
ATOM 1601 C CA . PRO A 1 205 ? 9.191 0.525 9.460 1.00 93.75 205 PRO A CA 1
ATOM 1602 C C . PRO A 1 205 ? 8.287 0.819 10.652 1.00 93.75 205 PRO A C 1
ATOM 1604 O O . PRO A 1 205 ? 7.539 -0.036 11.139 1.00 93.75 205 PRO A O 1
ATOM 1607 N N . ILE A 1 206 ? 8.295 2.085 11.053 1.00 96.75 206 ILE A N 1
ATOM 1608 C CA . ILE A 1 206 ? 7.349 2.638 12.014 1.00 96.75 206 ILE A CA 1
ATOM 1609 C C . ILE A 1 206 ? 6.143 3.137 11.237 1.00 96.75 206 ILE A C 1
ATOM 1611 O O . ILE A 1 206 ? 6.289 3.853 10.247 1.00 96.75 206 ILE A O 1
ATOM 1615 N N . ILE A 1 207 ? 4.952 2.784 11.700 1.00 98.00 207 ILE A N 1
ATOM 1616 C CA . ILE A 1 207 ? 3.693 3.123 11.050 1.00 98.00 207 ILE A CA 1
ATOM 1617 C C . ILE A 1 207 ? 2.845 3.948 12.007 1.00 98.00 207 ILE A C 1
ATOM 1619 O O . ILE A 1 207 ? 2.613 3.545 13.145 1.00 98.00 207 ILE A O 1
ATOM 1623 N N . LEU A 1 208 ? 2.318 5.069 11.522 1.00 98.19 208 LEU A N 1
ATOM 1624 C CA . LEU A 1 208 ? 1.299 5.866 12.196 1.00 98.19 208 LEU A CA 1
ATOM 1625 C C . LEU A 1 208 ? 0.107 6.037 11.256 1.00 98.19 208 LEU A C 1
ATOM 1627 O O . LEU A 1 208 ? 0.252 6.571 10.161 1.00 98.19 208 LEU A O 1
ATOM 1631 N N . ALA A 1 209 ? -1.079 5.614 11.688 1.00 98.31 209 ALA A N 1
ATOM 1632 C CA . ALA A 1 209 ? -2.303 5.739 10.898 1.00 98.31 209 ALA A CA 1
ATOM 1633 C C . ALA A 1 209 ? -3.402 6.427 11.711 1.00 98.31 209 ALA A C 1
ATOM 1635 O O . ALA A 1 209 ? -3.691 6.038 12.843 1.00 98.31 209 ALA A O 1
ATOM 1636 N N . ARG A 1 210 ? -4.039 7.448 11.1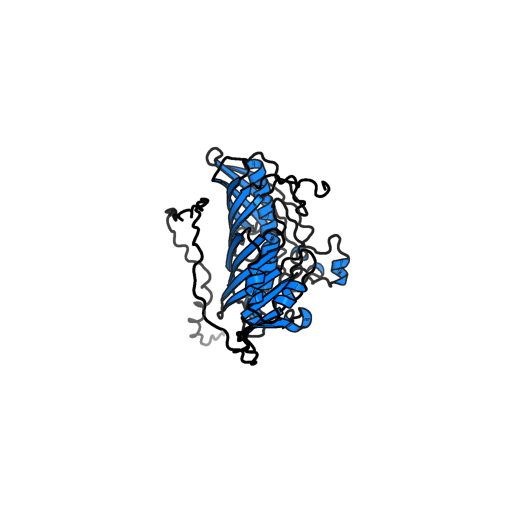38 1.00 97.81 210 ARG A N 1
ATOM 1637 C CA . ARG A 1 210 ? -5.126 8.210 11.765 1.00 97.81 210 ARG A CA 1
ATOM 1638 C C . ARG A 1 210 ? -6.347 8.195 10.867 1.00 97.81 210 ARG A C 1
ATOM 1640 O O . ARG A 1 210 ? -6.287 8.619 9.719 1.00 97.81 210 ARG A O 1
ATOM 1647 N N . CYS A 1 211 ? -7.478 7.752 11.406 1.00 96.81 211 CYS A N 1
ATOM 1648 C CA . CYS A 1 211 ? -8.760 7.919 10.735 1.00 96.81 211 CYS A CA 1
ATOM 1649 C C . CYS A 1 211 ? -9.221 9.352 10.977 1.00 96.81 211 CYS A C 1
ATOM 1651 O O . CYS A 1 211 ? -9.733 9.627 12.054 1.00 96.81 211 CYS A O 1
ATOM 1653 N N . ILE A 1 212 ? -9.000 10.268 10.037 1.00 96.50 212 ILE A N 1
ATOM 1654 C CA . ILE A 1 212 ? -9.272 11.704 10.217 1.00 96.50 212 ILE A CA 1
ATOM 1655 C C . ILE A 1 212 ? -10.739 12.074 9.995 1.00 96.50 212 ILE A C 1
ATOM 1657 O O . ILE A 1 212 ? -11.221 13.042 10.577 1.00 96.50 212 ILE A O 1
ATOM 1661 N N . ASP A 1 213 ? -11.460 11.272 9.214 1.00 96.31 213 ASP A N 1
ATOM 1662 C CA . ASP A 1 213 ? -12.906 11.378 9.040 1.00 96.31 213 ASP A CA 1
ATOM 1663 C C . ASP A 1 213 ? -13.522 9.978 9.020 1.00 96.31 213 ASP A C 1
ATOM 1665 O O . ASP A 1 213 ? -12.936 9.033 8.485 1.00 96.31 213 ASP A O 1
ATOM 1669 N N . PHE A 1 214 ? -14.694 9.832 9.630 1.00 96.12 214 PHE A N 1
ATOM 1670 C CA . PHE A 1 214 ? -15.407 8.565 9.697 1.00 96.12 214 PHE A CA 1
ATOM 1671 C C . PHE A 1 214 ? -16.909 8.788 9.567 1.00 96.12 214 PHE A C 1
ATOM 1673 O O . PHE A 1 214 ? -17.534 9.517 10.336 1.00 96.12 214 PHE A O 1
ATOM 1680 N N . SER A 1 215 ? -17.514 8.070 8.629 1.00 95.62 215 SER A N 1
ATOM 1681 C CA . SER A 1 215 ? -18.950 8.064 8.392 1.00 95.62 215 SER A CA 1
ATOM 1682 C C . SER A 1 215 ? -19.481 6.633 8.326 1.00 95.62 215 SER A C 1
ATOM 1684 O O . SER A 1 215 ? -18.747 5.649 8.340 1.00 95.62 215 SER A O 1
ATOM 1686 N N . LYS A 1 216 ? -20.802 6.493 8.175 1.00 93.38 216 LYS A N 1
ATOM 1687 C CA . LYS A 1 216 ? -21.451 5.180 8.034 1.00 93.38 216 LYS A CA 1
ATOM 1688 C C . LYS A 1 216 ? -20.942 4.362 6.834 1.00 93.38 216 LYS A C 1
ATOM 1690 O O . LYS A 1 216 ? -21.155 3.153 6.822 1.00 93.38 216 LYS A O 1
ATOM 1695 N N . ARG A 1 217 ? -20.390 5.006 5.800 1.00 94.94 217 ARG A N 1
ATOM 1696 C CA . ARG A 1 217 ? -20.044 4.357 4.521 1.00 94.94 217 ARG A CA 1
ATOM 1697 C C . ARG A 1 217 ? -18.606 4.576 4.075 1.00 94.94 217 ARG A C 1
ATOM 1699 O O . ARG A 1 217 ? -18.180 3.873 3.170 1.00 94.94 217 ARG A O 1
ATOM 1706 N N . MET A 1 218 ? -17.908 5.534 4.671 1.00 97.44 218 MET A N 1
ATOM 1707 C CA . MET A 1 218 ? -16.572 5.957 4.267 1.00 97.44 218 MET A CA 1
ATOM 1708 C C . MET A 1 218 ? -15.726 6.254 5.499 1.00 97.44 218 MET A C 1
ATOM 1710 O O . MET A 1 218 ? -16.249 6.811 6.466 1.00 97.44 218 MET A O 1
ATOM 1714 N N . ALA A 1 219 ? -14.441 5.941 5.428 1.00 97.44 219 ALA A N 1
ATOM 1715 C CA . ALA A 1 219 ? -13.423 6.357 6.380 1.00 97.44 219 ALA A CA 1
ATOM 1716 C C . ALA A 1 219 ? -12.253 6.963 5.603 1.00 97.44 219 ALA A C 1
ATOM 1718 O O . ALA A 1 219 ? -11.804 6.365 4.630 1.00 97.44 219 ALA A O 1
ATOM 1719 N N . LYS A 1 220 ? -11.767 8.128 6.027 1.00 98.00 220 LYS A N 1
ATOM 1720 C CA . LYS A 1 220 ? -10.587 8.769 5.445 1.00 98.00 220 LYS A CA 1
ATOM 1721 C C . LYS A 1 220 ? -9.408 8.605 6.382 1.00 98.00 220 LYS A C 1
ATOM 1723 O O . LYS A 1 220 ? -9.502 8.976 7.556 1.00 98.00 220 LYS A O 1
ATOM 1728 N N . ILE A 1 221 ? -8.313 8.069 5.861 1.00 98.00 221 ILE A N 1
ATOM 1729 C CA . ILE A 1 221 ? -7.113 7.759 6.626 1.00 98.00 221 ILE A CA 1
ATOM 1730 C C . ILE A 1 221 ? -5.947 8.615 6.143 1.00 98.00 221 ILE A C 1
ATOM 1732 O O . ILE A 1 221 ? -5.704 8.733 4.943 1.00 98.00 221 ILE A O 1
ATOM 1736 N N . GLU A 1 222 ? -5.210 9.169 7.100 1.00 97.69 222 GLU A N 1
ATOM 1737 C CA . GLU A 1 222 ? -3.846 9.649 6.904 1.00 97.69 222 GLU A CA 1
ATOM 1738 C C . GLU A 1 222 ? -2.880 8.616 7.474 1.00 97.69 222 GLU A C 1
ATOM 1740 O O . GLU A 1 222 ? -3.024 8.172 8.616 1.00 97.69 222 GLU A O 1
ATOM 1745 N N . PHE A 1 223 ? -1.901 8.230 6.672 1.00 97.94 223 PHE A N 1
ATOM 1746 C CA . PHE A 1 223 ? -0.931 7.203 7.000 1.00 97.94 223 PHE A CA 1
ATOM 1747 C C . PHE A 1 223 ? 0.477 7.734 6.767 1.00 97.94 223 PHE A C 1
ATOM 1749 O O . PHE A 1 223 ? 0.773 8.332 5.732 1.00 97.94 223 PHE A O 1
ATOM 1756 N N . LEU A 1 224 ? 1.337 7.502 7.748 1.00 97.50 224 LEU A N 1
ATOM 1757 C CA . LEU A 1 224 ? 2.765 7.744 7.683 1.00 97.50 224 LEU A CA 1
ATOM 1758 C C . LEU A 1 224 ? 3.477 6.421 7.916 1.00 97.50 224 LEU A C 1
ATOM 1760 O O . LEU A 1 224 ? 3.136 5.685 8.843 1.00 97.50 224 LEU A O 1
ATOM 1764 N N . LEU A 1 225 ? 4.487 6.158 7.102 1.00 96.31 225 LEU A N 1
ATOM 1765 C CA . LEU A 1 225 ? 5.374 5.020 7.267 1.00 96.31 225 LEU A CA 1
ATOM 1766 C C . LEU A 1 225 ? 6.806 5.487 7.040 1.00 96.31 225 LEU A C 1
ATOM 1768 O O . LEU A 1 225 ? 7.103 6.145 6.046 1.00 96.31 225 LEU A O 1
ATOM 1772 N N . GLU A 1 226 ? 7.671 5.208 8.004 1.00 93.69 226 GLU A N 1
ATOM 1773 C CA . GLU A 1 226 ? 9.038 5.723 8.043 1.00 93.69 226 GLU A CA 1
ATOM 1774 C C . GLU A 1 226 ? 10.009 4.574 8.322 1.00 93.69 226 GLU A C 1
ATOM 1776 O O . GLU A 1 226 ? 9.783 3.779 9.235 1.00 93.69 226 GLU A O 1
ATOM 1781 N N . ASN A 1 227 ? 11.087 4.494 7.541 1.00 88.06 227 ASN A N 1
ATOM 1782 C CA . ASN A 1 227 ? 12.246 3.637 7.803 1.00 88.06 227 ASN A CA 1
ATOM 1783 C C . ASN A 1 227 ? 13.549 4.424 7.587 1.00 88.06 227 ASN A C 1
ATOM 1785 O O . ASN A 1 227 ? 13.579 5.658 7.580 1.00 88.06 227 ASN A O 1
ATOM 1789 N N . ASP A 1 228 ? 14.637 3.691 7.350 1.00 80.12 228 ASP A N 1
ATOM 1790 C CA . ASP A 1 228 ? 15.940 4.259 7.080 1.00 80.12 228 ASP A CA 1
ATOM 1791 C C . ASP A 1 228 ? 16.091 5.038 5.759 1.00 80.12 228 ASP A C 1
ATOM 1793 O O . ASP A 1 228 ? 17.067 5.779 5.627 1.00 80.12 228 ASP A O 1
ATOM 1797 N N . ASP A 1 229 ? 15.128 5.006 4.839 1.00 78.31 229 ASP A N 1
ATOM 1798 C CA . ASP A 1 229 ? 15.262 5.674 3.533 1.00 78.31 229 ASP A CA 1
ATOM 1799 C C . ASP A 1 229 ? 14.421 6.940 3.383 1.00 78.31 229 ASP A C 1
ATOM 1801 O O . ASP A 1 229 ? 14.679 7.759 2.496 1.00 78.31 229 ASP A O 1
ATOM 1805 N N . GLY A 1 230 ? 13.411 7.119 4.233 1.00 86.44 230 GLY A N 1
ATOM 1806 C CA . GLY A 1 230 ? 12.545 8.290 4.194 1.00 86.44 230 GLY A CA 1
ATOM 1807 C C . GLY A 1 230 ? 11.170 8.042 4.794 1.00 86.44 230 GLY A C 1
ATOM 1808 O O . GLY A 1 230 ? 10.931 7.042 5.470 1.00 86.44 230 GLY A O 1
ATOM 1809 N N . THR A 1 231 ? 10.267 8.981 4.517 1.00 92.31 231 THR A N 1
ATOM 1810 C CA . THR A 1 231 ? 8.879 8.947 4.980 1.00 92.31 231 THR A CA 1
ATOM 1811 C C . THR A 1 231 ? 7.931 8.835 3.796 1.00 92.31 231 THR A C 1
ATOM 1813 O O . THR A 1 231 ? 7.895 9.701 2.920 1.00 92.31 231 THR A O 1
ATOM 1816 N N . TRP A 1 232 ? 7.098 7.807 3.816 1.00 94.88 232 TRP A N 1
ATOM 1817 C CA . TRP A 1 232 ? 5.955 7.647 2.932 1.00 94.88 232 TRP A CA 1
ATOM 1818 C C . TRP A 1 232 ? 4.736 8.285 3.587 1.00 94.88 232 TRP A C 1
ATOM 1820 O O . TRP A 1 232 ? 4.410 7.988 4.737 1.00 94.88 232 TRP A O 1
ATOM 1830 N N . THR A 1 233 ? 4.061 9.170 2.861 1.00 96.25 233 THR A N 1
ATOM 1831 C CA . THR A 1 233 ? 2.749 9.690 3.245 1.00 96.25 233 THR A CA 1
ATOM 1832 C C . THR A 1 233 ? 1.715 9.087 2.313 1.00 96.25 233 THR A C 1
ATOM 1834 O O . THR A 1 233 ? 1.842 9.190 1.097 1.00 96.25 233 THR A O 1
ATOM 1837 N N . VAL A 1 234 ? 0.688 8.460 2.878 1.00 96.38 234 VAL A N 1
ATOM 1838 C CA . VAL A 1 234 ? -0.429 7.916 2.108 1.00 96.38 234 VAL A CA 1
ATOM 1839 C C . VAL A 1 234 ? -1.724 8.503 2.642 1.00 96.38 234 VAL A C 1
ATOM 1841 O O . VAL A 1 234 ? -1.974 8.489 3.847 1.00 96.38 234 VAL A O 1
ATOM 1844 N N . THR A 1 235 ? -2.560 9.013 1.746 1.00 96.62 235 THR A N 1
ATOM 1845 C CA . THR A 1 235 ? -3.949 9.359 2.058 1.00 96.62 235 THR A CA 1
ATOM 1846 C C . THR A 1 235 ? -4.849 8.399 1.314 1.00 96.62 235 THR A C 1
ATOM 1848 O O . THR A 1 235 ? -4.689 8.219 0.110 1.00 96.62 235 THR A O 1
ATOM 1851 N N . PHE A 1 236 ? -5.801 7.785 2.005 1.00 94.62 236 PHE A N 1
ATOM 1852 C CA . PHE A 1 236 ? -6.748 6.890 1.355 1.00 94.62 236 PHE A CA 1
ATOM 1853 C C . PHE A 1 236 ? -8.142 6.989 1.943 1.00 94.62 236 PHE A C 1
ATOM 1855 O O . PHE A 1 236 ? -8.330 7.192 3.144 1.00 94.62 236 PHE A O 1
ATOM 1862 N N . ASP A 1 237 ? -9.115 6.806 1.060 1.00 96.44 237 ASP A N 1
ATOM 1863 C CA . ASP A 1 237 ? -10.522 6.732 1.407 1.00 96.44 237 ASP A CA 1
ATOM 1864 C C . ASP A 1 237 ? -10.964 5.274 1.311 1.00 96.44 237 ASP A C 1
ATOM 1866 O O . ASP A 1 237 ? -10.930 4.677 0.233 1.00 96.44 237 ASP A O 1
ATOM 1870 N N . ASN A 1 238 ? -11.433 4.709 2.416 1.00 96.06 238 ASN A N 1
ATOM 1871 C CA . ASN A 1 238 ? -11.954 3.350 2.478 1.00 96.06 238 ASN A CA 1
ATOM 1872 C C . ASN A 1 238 ? -13.473 3.364 2.512 1.00 96.06 238 ASN A C 1
ATOM 1874 O O . ASN A 1 238 ? -14.085 4.156 3.233 1.00 96.06 238 ASN A O 1
ATOM 1878 N N . TYR A 1 239 ? -14.092 2.425 1.804 1.00 96.69 239 TYR A N 1
ATOM 1879 C CA . TYR A 1 239 ? -15.483 2.095 2.073 1.00 96.69 239 TYR A CA 1
ATOM 1880 C C . TYR A 1 239 ? -15.601 1.423 3.443 1.00 96.69 239 TYR A C 1
ATOM 1882 O O . TYR A 1 239 ? -14.714 0.694 3.865 1.00 96.69 239 TYR A O 1
ATOM 1890 N N . VAL A 1 240 ? -16.728 1.622 4.123 1.00 96.56 240 VAL A N 1
ATOM 1891 C CA . VAL A 1 240 ? -17.076 0.906 5.357 1.00 96.56 240 VAL A CA 1
ATOM 1892 C C . VAL A 1 240 ? -18.221 -0.042 5.037 1.00 96.56 240 VAL A C 1
ATOM 1894 O O . VAL A 1 240 ? -19.378 0.376 4.914 1.00 96.56 240 VAL A O 1
ATOM 1897 N N . VAL A 1 241 ? -17.908 -1.327 4.871 1.00 96.19 241 VAL A N 1
ATOM 1898 C CA . VAL A 1 241 ? -18.880 -2.334 4.428 1.00 96.19 241 VAL A CA 1
ATOM 1899 C C . VAL A 1 241 ? -19.112 -3.345 5.539 1.00 96.19 241 VAL A C 1
ATOM 1901 O O . VAL A 1 241 ? -18.226 -4.107 5.899 1.00 96.19 241 VAL A O 1
ATOM 1904 N N . ALA A 1 242 ? -20.322 -3.377 6.096 1.00 94.62 242 ALA A N 1
ATOM 1905 C CA . ALA A 1 242 ? -20.680 -4.403 7.072 1.00 94.62 242 ALA A CA 1
ATOM 1906 C C . ALA A 1 242 ? -20.591 -5.801 6.441 1.00 94.62 242 ALA A C 1
ATOM 1908 O O . ALA A 1 242 ? -21.066 -5.993 5.320 1.00 94.62 242 ALA A O 1
ATOM 1909 N N . GLU A 1 243 ? -20.070 -6.775 7.187 1.00 93.94 243 GLU A N 1
ATOM 1910 C CA . GLU A 1 243 ? -19.856 -8.151 6.714 1.00 93.94 243 GLU A CA 1
ATOM 1911 C C . GLU A 1 243 ? -21.083 -8.754 6.015 1.00 93.94 243 GLU A C 1
ATOM 1913 O O . GLU A 1 243 ? -20.984 -9.263 4.903 1.00 93.94 243 GLU A O 1
ATOM 1918 N N . ALA A 1 244 ? -22.276 -8.613 6.600 1.00 93.50 244 ALA A N 1
ATOM 1919 C CA . ALA A 1 244 ? -23.506 -9.142 6.009 1.00 93.50 244 ALA A CA 1
ATOM 1920 C C . ALA A 1 244 ? -23.817 -8.563 4.612 1.00 93.50 244 ALA A C 1
ATOM 1922 O O . ALA A 1 244 ? -24.382 -9.252 3.764 1.00 93.50 244 ALA A O 1
ATOM 1923 N N . LEU A 1 245 ? -23.467 -7.296 4.359 1.00 94.88 245 LEU A N 1
ATOM 1924 C CA . LEU A 1 245 ? -23.632 -6.677 3.040 1.00 94.88 245 LEU A CA 1
ATOM 1925 C C . LEU A 1 245 ? -22.539 -7.131 2.076 1.00 94.88 245 LEU A C 1
ATOM 1927 O O . LEU A 1 245 ? -22.834 -7.348 0.901 1.00 94.88 245 LEU A O 1
ATOM 1931 N N . PHE A 1 246 ? -21.313 -7.289 2.576 1.00 94.56 246 PHE A N 1
ATOM 1932 C CA . PHE A 1 246 ? -20.203 -7.811 1.792 1.00 94.56 246 PHE A CA 1
ATOM 1933 C C . PHE A 1 246 ? -20.511 -9.229 1.306 1.00 94.56 246 PHE A C 1
ATOM 1935 O O . PHE A 1 246 ? -20.564 -9.440 0.101 1.00 94.56 246 PHE A O 1
ATOM 1942 N N . HIS A 1 247 ? -20.863 -10.155 2.203 1.00 92.94 247 HIS A N 1
ATOM 1943 C CA . HIS A 1 247 ? -21.217 -11.535 1.848 1.00 92.94 247 HIS A CA 1
ATOM 1944 C C . HIS A 1 247 ? -22.474 -11.639 0.981 1.00 92.94 247 HIS A C 1
ATOM 1946 O O . HIS A 1 247 ? -22.597 -12.554 0.173 1.00 92.94 247 HIS A O 1
ATOM 1952 N N . LYS A 1 248 ? -23.418 -10.696 1.096 1.00 94.06 248 LYS A N 1
ATOM 1953 C CA . LYS A 1 248 ? -24.560 -10.644 0.175 1.00 94.06 248 LYS A CA 1
ATOM 1954 C C . LYS A 1 248 ? -24.122 -10.325 -1.259 1.00 94.06 248 LYS A C 1
ATOM 1956 O O . LYS A 1 248 ? -24.732 -10.830 -2.197 1.00 94.06 248 LYS A O 1
ATOM 1961 N N . LYS A 1 249 ? -23.120 -9.456 -1.431 1.00 92.88 249 LYS A N 1
ATOM 1962 C CA . LYS A 1 249 ? -22.591 -9.068 -2.747 1.00 92.88 249 LYS A CA 1
ATOM 1963 C C . LYS A 1 249 ? -21.576 -10.084 -3.279 1.00 92.88 249 LYS A C 1
ATOM 1965 O O . LYS A 1 249 ? -21.580 -10.369 -4.470 1.00 92.88 249 LYS A O 1
ATOM 1970 N N . TYR A 1 250 ? -20.746 -10.619 -2.392 1.00 91.69 250 TYR A N 1
ATOM 1971 C CA . TYR A 1 250 ? -19.667 -11.558 -2.671 1.00 91.69 250 TYR A CA 1
ATOM 1972 C C . TYR A 1 250 ? -19.801 -12.763 -1.730 1.00 91.69 250 TYR A C 1
ATOM 1974 O O . TYR A 1 250 ? -19.158 -12.804 -0.676 1.00 91.69 250 TYR A O 1
ATOM 1982 N N . PRO A 1 251 ? -20.684 -13.722 -2.056 1.00 89.56 251 PRO A N 1
ATOM 1983 C CA . PRO A 1 251 ? -20.879 -14.899 -1.224 1.00 89.56 251 PRO A CA 1
ATOM 1984 C C . PRO A 1 251 ? -19.554 -15.645 -1.027 1.00 89.56 251 PRO A C 1
ATOM 1986 O O . PRO A 1 251 ? -18.841 -15.860 -2.010 1.00 89.56 251 PRO A O 1
ATOM 1989 N N . PRO A 1 252 ? -19.198 -16.023 0.213 1.00 85.06 252 PRO A N 1
ATOM 1990 C CA . PRO A 1 252 ? -18.012 -16.831 0.448 1.00 85.06 252 PRO A CA 1
ATOM 1991 C C . PRO A 1 252 ? -18.159 -18.195 -0.247 1.00 85.06 252 PRO A C 1
ATOM 1993 O O . PRO A 1 252 ? -19.286 -18.684 -0.414 1.00 85.06 252 PRO A O 1
ATOM 1996 N N . PRO A 1 253 ? -17.048 -18.831 -0.655 1.00 80.12 253 PRO A N 1
ATOM 1997 C CA . PRO A 1 253 ? -17.100 -20.168 -1.222 1.00 80.12 253 PRO A CA 1
ATOM 1998 C C . PRO A 1 253 ? -17.696 -21.155 -0.199 1.00 80.12 253 PRO A C 1
ATOM 2000 O O . PRO A 1 253 ? -17.441 -21.032 1.001 1.00 80.12 253 PRO A O 1
ATOM 2003 N N . PRO A 1 254 ? -18.475 -22.158 -0.645 1.00 73.00 254 PRO A N 1
ATOM 2004 C CA . PRO A 1 254 ? -19.161 -23.097 0.248 1.00 73.00 254 PRO A CA 1
ATOM 2005 C C . PRO A 1 254 ? -18.197 -23.953 1.083 1.00 73.00 254 PRO A C 1
ATOM 2007 O O . PRO A 1 254 ? -18.556 -24.412 2.165 1.00 73.00 254 PRO A O 1
ATOM 2010 N N . VAL A 1 255 ? -16.974 -24.157 0.590 1.00 70.94 255 VAL A N 1
ATOM 2011 C CA . VAL A 1 255 ? -15.866 -24.768 1.322 1.00 70.94 255 VAL A CA 1
ATOM 2012 C C . VAL A 1 255 ? -14.662 -23.860 1.135 1.00 70.94 255 VAL A C 1
ATOM 2014 O O . VAL A 1 255 ? -14.230 -23.646 0.005 1.00 70.94 255 VAL A O 1
ATOM 2017 N N . LEU A 1 256 ? -14.121 -23.329 2.233 1.00 64.94 256 LEU A N 1
ATOM 2018 C CA . LEU A 1 256 ? -12.822 -22.664 2.203 1.00 64.94 256 LEU A CA 1
ATOM 2019 C C . LEU A 1 256 ? -11.760 -23.714 1.873 1.00 64.94 256 LEU A C 1
ATOM 2021 O O . LEU A 1 256 ? -11.618 -24.674 2.641 1.00 64.94 256 LEU A O 1
ATOM 2025 N N . PRO A 1 257 ? -11.025 -23.566 0.756 1.00 61.69 257 PRO A N 1
ATOM 2026 C CA . PRO A 1 257 ? -9.914 -24.451 0.452 1.00 61.69 257 PRO A CA 1
ATOM 2027 C C . PRO A 1 257 ? -8.968 -24.477 1.650 1.00 61.69 257 PRO A C 1
ATOM 2029 O O . PRO A 1 257 ? -8.657 -23.433 2.218 1.00 61.69 257 PRO A O 1
ATOM 2032 N N . GLU A 1 258 ? -8.491 -25.655 2.043 1.00 63.06 258 GLU A N 1
ATOM 2033 C CA . GLU A 1 258 ? -7.559 -25.793 3.170 1.00 63.06 258 GLU A CA 1
ATOM 2034 C C . GLU A 1 258 ? -6.304 -24.917 2.984 1.00 63.06 258 GLU A C 1
ATOM 2036 O O . GLU A 1 258 ? -5.778 -24.366 3.943 1.00 63.06 258 GLU A O 1
ATOM 2041 N N . LEU A 1 259 ? -5.918 -24.681 1.724 1.00 57.03 259 LEU A N 1
ATOM 2042 C CA . LEU A 1 259 ? -4.822 -23.807 1.288 1.00 57.03 259 LEU A CA 1
ATOM 2043 C C . LEU A 1 259 ? -5.090 -22.297 1.430 1.00 57.03 259 LEU A C 1
ATOM 2045 O O . LEU A 1 259 ? -4.148 -21.511 1.332 1.00 57.03 259 LEU A O 1
ATOM 2049 N N . ALA A 1 260 ? -6.349 -21.900 1.622 1.00 58.75 260 ALA A N 1
ATOM 2050 C CA . ALA A 1 260 ? -6.762 -20.519 1.868 1.00 58.75 260 ALA A CA 1
ATOM 2051 C C . ALA A 1 260 ? -6.835 -20.191 3.366 1.00 58.75 260 ALA A C 1
ATOM 2053 O O . ALA A 1 260 ? -6.973 -19.023 3.730 1.00 58.75 260 ALA A O 1
ATOM 2054 N N . LYS A 1 261 ? -6.768 -21.209 4.238 1.00 62.72 261 LYS A N 1
ATOM 2055 C CA . LYS A 1 261 ? -6.782 -20.988 5.682 1.00 62.72 261 LYS A CA 1
ATOM 2056 C C . LYS A 1 261 ? -5.493 -20.273 6.104 1.00 62.72 261 LYS A C 1
ATOM 2058 O O . LYS A 1 261 ? -4.417 -20.664 5.643 1.00 62.72 261 LYS A O 1
ATOM 2063 N N . PRO A 1 262 ? -5.590 -19.266 6.988 1.00 61.09 262 PRO A N 1
ATOM 2064 C CA . PRO A 1 262 ? -4.440 -18.699 7.676 1.00 61.09 262 PRO A CA 1
ATOM 2065 C C . PRO A 1 262 ? -3.568 -19.809 8.255 1.00 61.09 262 PRO A C 1
ATOM 2067 O O . PRO A 1 262 ? -4.043 -20.631 9.043 1.00 61.09 262 PRO A O 1
ATOM 2070 N N . LYS A 1 263 ? -2.300 -19.844 7.849 1.00 65.69 263 LYS A N 1
ATOM 2071 C CA . LYS A 1 263 ? -1.304 -20.700 8.491 1.00 65.69 263 LYS A CA 1
ATOM 2072 C C . LYS A 1 263 ? -0.929 -20.089 9.835 1.00 65.69 263 LYS A C 1
ATOM 2074 O O . LYS A 1 263 ? -0.771 -18.874 9.935 1.00 65.69 263 LYS A O 1
ATOM 2079 N N . GLY A 1 264 ? -0.791 -20.923 10.862 1.00 63.25 264 GLY A N 1
ATOM 2080 C CA . GLY A 1 264 ? -0.317 -20.460 12.169 1.00 63.25 264 GLY A CA 1
ATOM 2081 C C . GLY A 1 264 ? 1.136 -19.973 12.106 1.00 63.25 264 GLY A C 1
ATOM 2082 O O . GLY A 1 264 ? 1.882 -20.360 11.206 1.00 63.25 264 GLY A O 1
ATOM 2083 N N . ASP A 1 265 ? 1.570 -19.178 13.090 1.00 62.50 265 ASP A N 1
ATOM 2084 C CA . ASP A 1 265 ? 2.945 -18.643 13.151 1.00 62.50 265 ASP A CA 1
ATOM 2085 C C . ASP A 1 265 ? 4.015 -19.762 13.060 1.00 62.50 265 ASP A C 1
ATOM 2087 O O . ASP A 1 265 ? 5.057 -19.593 12.427 1.00 62.50 265 ASP A O 1
ATOM 2091 N N . SER A 1 266 ? 3.740 -20.950 13.619 1.00 61.22 266 SER A N 1
ATOM 2092 C CA . SER A 1 266 ? 4.624 -22.124 13.534 1.00 61.22 266 SER A CA 1
ATOM 2093 C C . SER A 1 266 ? 4.677 -22.769 12.143 1.00 61.22 266 SER A C 1
ATOM 2095 O O . SER A 1 266 ? 5.695 -23.347 11.772 1.00 61.22 266 SER A O 1
ATOM 2097 N N . GLU A 1 267 ? 3.601 -22.690 11.362 1.00 62.09 267 GLU A N 1
ATOM 2098 C CA . GLU A 1 267 ? 3.546 -23.200 9.989 1.00 62.09 267 GLU A CA 1
ATOM 2099 C C . GLU A 1 267 ? 4.187 -22.219 9.004 1.00 62.09 267 GLU A C 1
ATOM 2101 O O . GLU A 1 267 ? 4.853 -22.646 8.061 1.00 62.09 267 GLU A O 1
ATOM 2106 N N . LEU A 1 268 ? 4.037 -20.914 9.254 1.00 64.06 268 LEU A N 1
ATOM 2107 C CA . LEU A 1 268 ? 4.711 -19.842 8.519 1.00 64.06 268 LEU A CA 1
ATOM 2108 C C . LEU A 1 268 ? 6.231 -19.932 8.667 1.00 64.06 268 LEU A C 1
ATOM 2110 O O . LEU A 1 268 ? 6.942 -19.899 7.666 1.00 64.06 268 LEU A O 1
ATOM 2114 N N . ALA A 1 269 ? 6.724 -20.182 9.884 1.00 60.84 269 ALA A N 1
ATOM 2115 C CA . ALA A 1 269 ? 8.151 -20.372 10.154 1.00 60.84 269 ALA A CA 1
ATOM 2116 C C . ALA A 1 269 ? 8.795 -21.534 9.364 1.00 60.84 269 ALA A C 1
ATOM 2118 O O . ALA A 1 269 ? 10.011 -21.557 9.189 1.00 60.84 269 ALA A O 1
ATOM 2119 N N . ASN A 1 270 ? 7.992 -22.489 8.877 1.00 57.81 270 ASN A N 1
ATOM 2120 C CA . ASN A 1 270 ? 8.456 -23.638 8.094 1.00 57.81 270 ASN A CA 1
ATOM 2121 C C . ASN A 1 270 ? 8.380 -23.424 6.571 1.00 57.81 270 ASN A C 1
ATOM 2123 O O . ASN A 1 270 ? 8.842 -24.280 5.811 1.00 57.81 270 ASN A O 1
ATOM 2127 N N . LEU A 1 271 ? 7.800 -22.318 6.096 1.00 59.66 271 LEU A N 1
ATOM 2128 C CA . LEU A 1 271 ? 7.852 -21.957 4.681 1.00 59.66 271 LEU A CA 1
ATOM 2129 C C . LEU A 1 271 ? 9.271 -21.504 4.318 1.00 59.66 271 LEU A C 1
ATOM 2131 O O . LEU A 1 271 ? 9.880 -20.710 5.036 1.00 59.66 271 LEU A O 1
ATOM 2135 N N . LYS A 1 272 ? 9.789 -21.949 3.164 1.00 48.97 272 LYS A N 1
ATOM 2136 C CA . LYS A 1 272 ? 10.927 -21.259 2.537 1.00 48.97 272 LYS A CA 1
ATOM 2137 C C . LYS A 1 272 ? 10.508 -19.797 2.328 1.00 48.97 272 LYS A C 1
ATOM 2139 O O . LYS A 1 272 ? 9.466 -19.552 1.738 1.00 48.97 272 LYS A O 1
ATOM 2144 N N . GLY A 1 273 ? 11.242 -18.862 2.931 1.00 53.69 273 GLY A N 1
ATOM 2145 C CA . GLY A 1 273 ? 10.915 -17.432 2.893 1.00 53.69 273 GLY A CA 1
ATOM 2146 C C . GLY A 1 273 ? 9.929 -16.928 3.959 1.00 53.69 273 GLY A C 1
ATOM 2147 O O . GLY A 1 273 ? 9.668 -15.732 3.998 1.00 53.69 273 GLY A O 1
ATOM 2148 N N . GLY A 1 274 ? 9.397 -17.782 4.846 1.00 63.84 274 GLY A N 1
ATOM 2149 C CA . GLY A 1 274 ? 8.611 -17.381 6.030 1.00 63.84 274 GLY A CA 1
ATOM 2150 C C . GLY A 1 274 ? 7.193 -16.832 5.780 1.00 63.84 274 GLY A C 1
ATOM 2151 O O . GLY A 1 274 ? 6.366 -16.861 6.689 1.00 63.84 274 GLY A O 1
ATOM 2152 N N . SER A 1 275 ? 6.878 -16.371 4.564 1.00 76.25 275 SER A N 1
ATOM 2153 C CA . SER A 1 275 ? 5.589 -15.770 4.190 1.00 76.25 275 SER A CA 1
ATOM 2154 C C . SER A 1 275 ? 5.250 -16.055 2.720 1.00 76.25 275 SER A C 1
ATOM 2156 O O . SER A 1 275 ? 6.144 -15.978 1.874 1.00 76.25 275 SER A O 1
ATOM 2158 N N . PRO A 1 276 ? 3.976 -16.335 2.364 1.00 81.06 276 PRO A N 1
ATOM 2159 C CA . PRO A 1 276 ? 3.564 -16.523 0.966 1.00 81.06 276 PRO A CA 1
ATOM 2160 C C . PRO A 1 276 ? 3.754 -15.261 0.109 1.00 81.06 276 PRO A C 1
ATOM 2162 O O . PRO A 1 276 ? 3.729 -15.341 -1.114 1.00 81.06 276 PRO A O 1
ATOM 2165 N N . TYR A 1 277 ? 3.958 -14.103 0.740 1.00 87.81 277 TYR A N 1
ATOM 2166 C CA . TYR A 1 277 ? 4.155 -12.826 0.060 1.00 87.81 277 TYR A CA 1
ATOM 2167 C C . TYR A 1 277 ? 5.623 -12.507 -0.253 1.00 87.81 277 TYR A C 1
ATOM 2169 O O . TYR A 1 277 ? 5.881 -11.522 -0.940 1.00 87.81 277 TYR A O 1
ATOM 2177 N N . GLY A 1 278 ? 6.571 -13.335 0.207 1.00 84.31 278 GLY A N 1
ATOM 2178 C CA . GLY A 1 278 ? 8.003 -13.159 -0.065 1.00 84.31 278 GLY A CA 1
ATOM 2179 C C . GLY A 1 278 ? 8.499 -13.799 -1.363 1.00 84.31 278 GLY A C 1
ATOM 2180 O O . GLY A 1 278 ? 9.555 -13.425 -1.871 1.00 84.31 278 GLY A O 1
ATOM 2181 N N . GLU A 1 279 ? 7.740 -14.734 -1.934 1.00 81.81 279 GLU A N 1
ATOM 2182 C CA . GLU A 1 279 ? 8.085 -15.449 -3.169 1.00 81.81 279 GLU A CA 1
ATOM 2183 C C . GLU A 1 279 ? 6.955 -15.285 -4.195 1.00 81.81 279 GLU A C 1
ATOM 2185 O O . GLU A 1 279 ? 6.165 -16.193 -4.451 1.00 81.81 279 GLU A O 1
ATOM 2190 N N . LEU A 1 280 ? 6.848 -14.081 -4.760 1.00 85.00 280 LEU A N 1
ATOM 2191 C CA . LEU A 1 280 ? 5.828 -13.759 -5.757 1.00 85.00 280 LEU A CA 1
ATOM 2192 C C . LEU A 1 280 ? 6.233 -14.282 -7.143 1.00 85.00 280 LEU A C 1
ATOM 2194 O O . LEU A 1 280 ? 7.400 -14.225 -7.528 1.00 85.00 280 LEU A O 1
ATOM 2198 N N . GLY A 1 281 ? 5.257 -14.801 -7.892 1.00 80.81 281 GLY A N 1
ATOM 2199 C CA . GLY A 1 281 ? 5.485 -15.414 -9.204 1.00 80.81 281 GLY A CA 1
ATOM 2200 C C . GLY A 1 281 ? 5.956 -14.434 -10.286 1.00 80.81 281 GLY A C 1
ATOM 2201 O O . GLY A 1 281 ? 5.879 -13.216 -10.146 1.00 80.81 281 GLY A O 1
ATOM 2202 N N . GLU A 1 282 ? 6.424 -14.968 -11.412 1.00 83.50 282 GLU A N 1
ATOM 2203 C CA . GLU A 1 282 ? 6.862 -14.145 -12.542 1.00 83.50 282 GLU A CA 1
ATOM 2204 C C . GLU A 1 282 ? 5.704 -13.750 -13.471 1.00 83.50 282 GLU A C 1
ATOM 2206 O O . GLU A 1 282 ? 4.736 -14.490 -13.667 1.00 83.50 282 GLU A O 1
ATOM 2211 N N . LEU A 1 283 ? 5.840 -12.579 -14.095 1.00 89.44 283 LEU A N 1
ATOM 2212 C CA . LEU A 1 283 ? 4.980 -12.135 -15.188 1.00 89.44 283 LEU A CA 1
ATOM 2213 C C . LEU A 1 283 ? 5.238 -12.952 -16.459 1.00 89.44 283 LEU A C 1
ATOM 2215 O O . LEU A 1 283 ? 6.387 -13.167 -16.844 1.00 89.44 283 LEU A O 1
ATOM 2219 N N . ILE A 1 284 ? 4.170 -13.326 -17.165 1.00 91.25 284 ILE A N 1
ATOM 2220 C CA . ILE A 1 284 ? 4.247 -14.071 -18.430 1.00 91.25 284 ILE A CA 1
ATOM 2221 C C . ILE A 1 284 ? 3.629 -13.283 -19.590 1.00 91.25 284 ILE A C 1
ATOM 2223 O O . ILE A 1 284 ? 2.946 -12.279 -19.390 1.00 91.25 284 ILE A O 1
ATOM 2227 N N . ASN A 1 285 ? 3.845 -13.760 -20.822 1.00 93.38 285 ASN A N 1
ATOM 2228 C CA . ASN A 1 285 ? 3.257 -13.199 -22.047 1.00 93.38 285 ASN A CA 1
ATOM 2229 C C . ASN A 1 285 ? 3.505 -11.690 -22.207 1.00 93.38 285 ASN A C 1
ATOM 2231 O O . ASN A 1 285 ? 2.594 -10.935 -22.548 1.00 93.38 285 ASN A O 1
ATOM 2235 N N . ILE A 1 286 ? 4.737 -11.253 -21.932 1.00 95.31 286 ILE A N 1
ATOM 2236 C CA . ILE A 1 286 ? 5.107 -9.842 -22.027 1.00 95.31 286 ILE A CA 1
ATOM 2237 C C . ILE A 1 286 ? 5.064 -9.409 -23.495 1.00 95.31 286 ILE A C 1
ATOM 2239 O O . ILE A 1 286 ? 5.724 -9.996 -24.354 1.00 95.31 286 ILE A O 1
ATOM 2243 N N . THR A 1 287 ? 4.295 -8.364 -23.778 1.00 96.44 287 THR A N 1
ATOM 2244 C CA . THR A 1 287 ? 4.214 -7.720 -25.092 1.00 96.44 287 THR A CA 1
ATOM 2245 C C . THR A 1 287 ? 4.505 -6.233 -24.962 1.00 96.44 287 THR A C 1
ATOM 2247 O O . THR A 1 287 ? 4.406 -5.657 -23.879 1.00 96.44 287 THR A O 1
ATOM 2250 N N . ARG A 1 288 ? 4.902 -5.613 -26.073 1.00 95.50 288 ARG A N 1
ATOM 2251 C CA . ARG A 1 288 ? 5.380 -4.231 -26.105 1.00 95.50 288 ARG A CA 1
ATOM 2252 C C . ARG A 1 288 ? 4.912 -3.513 -27.357 1.00 95.50 288 ARG A C 1
ATOM 2254 O O . ARG A 1 288 ? 4.924 -4.085 -28.447 1.00 95.50 288 ARG A O 1
ATOM 2261 N N . VAL A 1 289 ? 4.525 -2.256 -27.187 1.00 94.31 289 VAL A N 1
ATOM 2262 C CA . VAL A 1 289 ? 4.080 -1.371 -28.260 1.00 94.31 289 VAL A CA 1
ATOM 2263 C C . VAL A 1 289 ? 4.713 -0.002 -28.061 1.00 94.31 289 VAL A C 1
ATOM 2265 O O . VAL A 1 289 ? 4.500 0.653 -27.041 1.00 94.31 289 VAL A O 1
ATOM 2268 N N . TRP A 1 290 ? 5.463 0.435 -29.067 1.00 93.56 290 TRP A N 1
ATOM 2269 C CA . TRP A 1 290 ? 5.976 1.796 -29.164 1.00 93.56 290 TRP A CA 1
ATOM 2270 C C . TRP A 1 290 ? 4.917 2.685 -29.813 1.00 93.56 290 TRP A C 1
ATOM 2272 O O . TRP A 1 290 ? 4.357 2.328 -30.852 1.00 93.56 290 TRP A O 1
ATOM 2282 N N . ALA A 1 291 ? 4.635 3.836 -29.211 1.00 84.44 291 ALA A N 1
ATOM 2283 C CA . ALA A 1 291 ? 3.692 4.810 -29.754 1.00 84.44 291 ALA A CA 1
ATOM 2284 C C . ALA A 1 291 ? 4.337 6.198 -29.872 1.00 84.44 291 ALA A C 1
ATOM 2286 O O . ALA A 1 291 ? 5.425 6.434 -29.349 1.00 84.44 291 ALA A O 1
ATOM 2287 N N . PHE A 1 292 ? 3.668 7.094 -30.607 1.00 82.38 292 PHE A N 1
ATOM 2288 C CA . PHE A 1 292 ? 4.096 8.483 -30.839 1.00 82.38 292 PHE A CA 1
ATOM 2289 C C . PHE A 1 292 ? 5.560 8.592 -31.293 1.00 82.38 292 PHE A C 1
ATOM 2291 O O . PHE A 1 292 ? 6.362 9.276 -30.678 1.00 82.38 292 PHE A O 1
ATOM 2298 N N . ALA A 1 293 ? 5.929 7.848 -32.341 1.00 82.69 293 ALA A N 1
ATOM 2299 C CA . ALA A 1 293 ? 7.288 7.856 -32.894 1.00 82.69 293 ALA A CA 1
ATOM 2300 C C . ALA A 1 293 ? 8.414 7.561 -31.872 1.00 82.69 293 ALA A C 1
ATOM 2302 O O . ALA A 1 293 ? 9.554 7.954 -32.091 1.00 82.69 293 ALA A O 1
ATOM 2303 N N . GLY A 1 294 ? 8.107 6.836 -30.790 1.00 82.00 294 GLY A N 1
ATOM 2304 C CA . GLY A 1 294 ? 9.081 6.460 -29.765 1.00 82.00 294 GLY A CA 1
ATOM 2305 C C . GLY A 1 294 ? 9.011 7.290 -28.483 1.00 82.00 294 GLY A C 1
ATOM 2306 O O . GLY A 1 294 ? 9.786 7.026 -27.576 1.00 82.00 294 GLY A O 1
ATOM 2307 N N . GLU A 1 295 ? 8.083 8.244 -28.364 1.00 89.31 295 GLU A N 1
ATOM 2308 C CA . GLU A 1 295 ? 7.941 9.079 -27.157 1.00 89.31 295 GLU A CA 1
ATOM 2309 C C . GLU A 1 295 ? 7.333 8.331 -25.960 1.00 89.31 295 GLU A C 1
ATOM 2311 O O . GLU A 1 295 ? 7.414 8.802 -24.825 1.00 89.31 295 GLU A O 1
ATOM 2316 N N . CYS A 1 296 ? 6.718 7.165 -26.184 1.00 94.25 296 CYS A N 1
ATOM 2317 C CA . CYS A 1 296 ? 6.312 6.291 -25.089 1.00 94.25 296 CYS A CA 1
ATOM 2318 C C . CYS A 1 296 ? 6.387 4.808 -25.445 1.00 94.25 296 CYS A C 1
ATOM 2320 O O . CYS A 1 296 ? 6.176 4.395 -26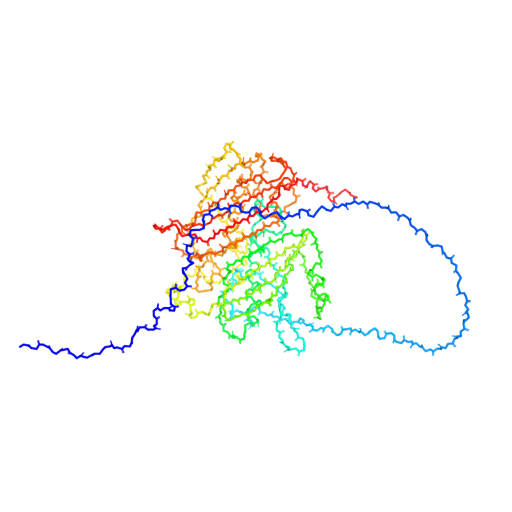.595 1.00 94.25 296 CYS A O 1
ATOM 2322 N N . LEU A 1 297 ? 6.603 4.010 -24.403 1.00 96.94 297 LEU A N 1
ATOM 2323 C CA . LEU A 1 297 ? 6.556 2.558 -24.449 1.00 96.94 297 LEU A CA 1
ATOM 2324 C C . LEU A 1 297 ? 5.384 2.062 -23.606 1.00 96.94 297 LEU A C 1
ATOM 2326 O O . LEU A 1 297 ? 5.263 2.395 -22.428 1.00 96.94 297 LEU A O 1
ATOM 2330 N N . THR A 1 298 ? 4.520 1.251 -24.211 1.00 97.62 298 THR A N 1
ATOM 2331 C CA . THR A 1 298 ? 3.508 0.476 -23.489 1.00 97.62 298 THR A CA 1
ATOM 2332 C C . THR A 1 298 ? 3.968 -0.969 -23.402 1.00 97.62 298 THR A C 1
ATOM 2334 O O . THR A 1 298 ? 4.235 -1.586 -24.432 1.00 97.62 298 THR A O 1
ATOM 2337 N N . MET A 1 299 ? 4.023 -1.515 -22.193 1.00 98.06 299 MET A N 1
ATOM 2338 C CA . MET A 1 299 ? 4.180 -2.944 -21.956 1.00 98.06 299 MET A CA 1
ATOM 2339 C C . MET A 1 299 ? 2.901 -3.531 -21.377 1.00 98.06 299 MET A C 1
ATOM 2341 O O . MET A 1 299 ? 2.217 -2.912 -20.562 1.00 98.06 299 MET A O 1
ATOM 2345 N N . GLU A 1 300 ? 2.595 -4.754 -21.789 1.00 97.56 300 GLU A N 1
ATOM 2346 C CA . GLU A 1 300 ? 1.523 -5.553 -21.212 1.00 97.56 300 GLU A CA 1
ATOM 2347 C C . GLU A 1 300 ? 2.068 -6.905 -20.783 1.00 97.56 300 GLU A C 1
ATOM 2349 O O . GLU A 1 300 ? 2.929 -7.468 -21.456 1.00 97.56 300 GLU A O 1
ATOM 2354 N N . ALA A 1 301 ? 1.539 -7.445 -19.695 1.00 97.12 301 ALA A N 1
ATOM 2355 C CA . ALA A 1 301 ? 1.870 -8.775 -19.215 1.00 97.12 301 ALA A CA 1
ATOM 2356 C C . ALA A 1 301 ? 0.629 -9.463 -18.653 1.00 97.12 301 ALA A C 1
ATOM 2358 O O . ALA A 1 301 ? -0.406 -8.836 -18.414 1.00 97.12 301 ALA A O 1
ATOM 2359 N N . THR A 1 302 ? 0.732 -10.770 -18.445 1.00 94.81 302 THR A N 1
ATOM 2360 C CA . THR A 1 302 ? -0.307 -11.568 -17.800 1.00 94.81 302 THR A CA 1
ATOM 2361 C C . THR A 1 302 ? 0.216 -12.106 -16.477 1.00 94.81 302 THR A C 1
ATOM 2363 O O . THR A 1 302 ? 1.296 -12.695 -16.430 1.00 94.81 302 THR A O 1
ATOM 2366 N N . LEU A 1 303 ? -0.567 -11.926 -15.419 1.00 93.44 303 LEU A N 1
ATOM 2367 C CA . LEU A 1 303 ? -0.476 -12.736 -14.215 1.00 93.44 303 LEU A CA 1
ATOM 2368 C C . LEU A 1 303 ? -1.408 -13.944 -14.404 1.00 93.44 303 LEU A C 1
ATOM 2370 O O . LEU A 1 303 ? -2.572 -13.741 -14.773 1.00 93.44 303 LEU A O 1
ATOM 2374 N N . PRO A 1 304 ? -0.926 -15.183 -14.203 1.00 91.44 304 PRO A N 1
ATOM 2375 C CA . PRO A 1 304 ? -1.763 -16.376 -14.273 1.00 91.44 304 PRO A CA 1
ATOM 2376 C C . PRO A 1 304 ? -2.960 -16.313 -13.321 1.00 91.44 304 PRO A C 1
ATOM 2378 O O . PRO A 1 304 ? -3.031 -15.457 -12.442 1.00 91.44 304 PRO A O 1
ATOM 2381 N N . THR A 1 305 ? -3.892 -17.250 -13.485 1.00 90.69 305 THR A N 1
ATOM 2382 C CA . THR A 1 305 ? -5.056 -17.377 -12.606 1.00 90.69 305 THR A CA 1
ATOM 2383 C C . THR A 1 305 ? -4.641 -17.428 -11.140 1.00 90.69 305 THR A C 1
ATOM 2385 O O . THR A 1 305 ? -3.890 -18.320 -10.734 1.00 90.69 305 THR A O 1
ATOM 2388 N N . THR A 1 306 ? -5.155 -16.470 -10.368 1.00 88.94 306 THR A N 1
ATOM 2389 C CA . THR A 1 306 ? -4.895 -16.357 -8.933 1.00 88.94 306 THR A CA 1
ATOM 2390 C C . THR A 1 306 ? -5.507 -17.536 -8.198 1.00 88.94 306 THR A C 1
ATOM 2392 O O . THR A 1 306 ? -6.711 -17.777 -8.302 1.00 88.94 306 THR A O 1
ATOM 2395 N N . LYS A 1 307 ? -4.701 -18.233 -7.401 1.00 89.38 307 LYS A N 1
ATOM 2396 C CA . LYS A 1 307 ? -5.148 -19.331 -6.547 1.00 89.38 307 LYS A CA 1
ATOM 2397 C C . LYS A 1 307 ? -5.497 -18.812 -5.153 1.00 89.38 307 LYS A C 1
ATOM 2399 O O . LYS A 1 307 ? -4.929 -17.822 -4.698 1.00 89.38 307 LYS A O 1
ATOM 2404 N N . PRO A 1 308 ? -6.339 -19.523 -4.387 1.00 88.50 308 PRO A N 1
ATOM 2405 C CA . PRO A 1 308 ? -6.646 -19.144 -3.008 1.00 88.50 308 PRO A CA 1
ATOM 2406 C C . PRO A 1 308 ? -5.413 -19.045 -2.092 1.00 88.50 308 PRO A C 1
ATOM 2408 O O . PRO A 1 308 ? -5.422 -18.272 -1.138 1.00 88.50 308 PRO A O 1
ATOM 2411 N N . SER A 1 309 ? -4.342 -19.791 -2.394 1.00 86.31 309 SER A N 1
ATOM 2412 C CA . SER A 1 309 ? -3.054 -19.710 -1.689 1.00 86.31 309 SER A CA 1
ATOM 2413 C C . SER A 1 309 ? -2.363 -18.353 -1.819 1.00 86.31 309 SER A C 1
ATOM 2415 O O . SER A 1 309 ? -1.610 -17.972 -0.929 1.00 86.31 309 SER A O 1
ATOM 2417 N N . ASP A 1 310 ? -2.636 -17.623 -2.897 1.00 88.12 310 ASP A N 1
ATOM 2418 C CA . ASP A 1 310 ? -2.020 -16.325 -3.193 1.00 88.12 310 ASP A CA 1
ATOM 2419 C C . ASP A 1 310 ? -2.719 -15.193 -2.403 1.00 88.12 310 ASP A C 1
ATOM 2421 O O . ASP A 1 310 ? -2.266 -14.050 -2.352 1.00 88.12 310 ASP A O 1
ATOM 2425 N N . CYS A 1 311 ? -3.833 -15.531 -1.743 1.00 91.69 311 CYS A N 1
ATOM 2426 C CA . CYS A 1 311 ? -4.721 -14.633 -1.011 1.00 91.69 311 CYS A CA 1
ATOM 2427 C C . CYS A 1 311 ? -4.730 -14.915 0.505 1.00 91.69 311 CYS A C 1
ATOM 2429 O O . CYS A 1 311 ? -5.678 -14.537 1.193 1.00 91.69 311 CYS A O 1
ATOM 2431 N N . GLN A 1 312 ? -3.739 -15.636 1.041 1.00 89.00 312 GLN A N 1
ATOM 2432 C CA . GLN A 1 312 ? -3.746 -16.085 2.440 1.00 89.00 312 GLN A CA 1
ATOM 2433 C C . GLN A 1 312 ? -3.863 -14.926 3.442 1.00 89.00 312 GLN A C 1
ATOM 2435 O O . GLN A 1 312 ? -2.953 -14.121 3.604 1.00 89.00 312 GLN A O 1
ATOM 2440 N N . GLY A 1 313 ? -4.980 -14.886 4.171 1.00 89.94 313 GLY A N 1
ATOM 2441 C CA . GLY A 1 313 ? -5.276 -13.815 5.125 1.00 89.94 313 GLY A CA 1
ATOM 2442 C C . GLY A 1 313 ? -5.946 -12.578 4.510 1.00 89.94 313 GLY A C 1
ATOM 2443 O O . GLY A 1 313 ? -6.168 -11.604 5.219 1.00 89.94 313 GLY A O 1
ATOM 2444 N N . HIS A 1 314 ? -6.316 -12.600 3.225 1.00 92.88 314 HIS A N 1
ATOM 2445 C CA . HIS A 1 314 ? -6.996 -11.491 2.550 1.00 92.88 314 HIS A CA 1
ATOM 2446 C C . HIS A 1 314 ? -8.074 -12.009 1.574 1.00 92.88 314 HIS A C 1
ATOM 2448 O O . HIS A 1 314 ? -7.779 -12.462 0.477 1.00 92.88 314 HIS A O 1
ATOM 2454 N N . PHE A 1 315 ? -9.363 -11.995 1.890 1.00 88.12 315 PHE A N 1
ATOM 2455 C CA . PHE A 1 315 ? -9.966 -11.803 3.207 1.00 88.12 315 PHE A CA 1
ATOM 2456 C C . PHE A 1 315 ? -10.245 -13.161 3.852 1.00 88.12 315 PHE A C 1
ATOM 2458 O O . PHE A 1 315 ? -10.449 -14.144 3.139 1.00 88.12 315 PHE A O 1
ATOM 2465 N N . TYR A 1 316 ? -10.318 -13.201 5.185 1.00 73.56 316 TYR A N 1
ATOM 2466 C CA . TYR A 1 316 ? -10.431 -14.414 6.012 1.00 73.56 316 TYR A CA 1
ATOM 2467 C C . TYR A 1 316 ? -11.392 -15.502 5.473 1.00 73.56 316 TYR A C 1
ATOM 2469 O O . TYR A 1 316 ? -11.071 -16.684 5.546 1.00 73.56 316 TYR A O 1
ATOM 2477 N N . ASN A 1 317 ? -12.525 -15.123 4.860 1.00 83.00 317 ASN A N 1
ATOM 2478 C CA . ASN A 1 317 ? -13.495 -16.050 4.247 1.00 83.00 317 ASN A CA 1
ATOM 2479 C C . ASN A 1 317 ? -13.797 -15.776 2.761 1.00 83.00 317 ASN A C 1
ATOM 2481 O O . ASN A 1 317 ? -14.656 -16.425 2.166 1.00 83.00 317 ASN A O 1
ATOM 2485 N N . ASN A 1 318 ? -13.101 -14.823 2.146 1.00 89.69 318 ASN A N 1
ATOM 2486 C CA . ASN A 1 318 ? -13.303 -14.413 0.759 1.00 89.69 318 ASN A CA 1
ATOM 2487 C C . ASN A 1 318 ? -11.931 -14.175 0.112 1.00 89.69 318 ASN A C 1
ATOM 2489 O O . ASN A 1 318 ? -11.506 -13.018 0.008 1.00 89.69 318 ASN A O 1
ATOM 2493 N N . PRO A 1 319 ? -11.230 -15.247 -0.309 1.00 91.38 319 PRO A N 1
ATOM 2494 C CA . PRO A 1 319 ? -9.893 -15.149 -0.885 1.00 91.38 319 PRO A CA 1
ATOM 2495 C C . PRO A 1 319 ? -9.880 -14.167 -2.059 1.00 91.38 319 PRO A C 1
ATOM 2497 O O . PRO A 1 319 ? -10.522 -14.384 -3.088 1.00 91.38 319 PRO A O 1
ATOM 2500 N N . THR A 1 320 ? -9.174 -13.061 -1.875 1.00 93.31 320 THR A N 1
ATOM 2501 C CA . THR A 1 320 ? -9.106 -11.924 -2.788 1.00 93.31 320 THR A CA 1
ATOM 2502 C C . THR A 1 320 ? -7.647 -11.544 -2.944 1.00 93.31 320 THR A C 1
ATOM 2504 O O . THR A 1 320 ? -6.974 -11.316 -1.943 1.00 93.31 320 THR A O 1
ATOM 2507 N N . LEU A 1 321 ? -7.145 -11.436 -4.172 1.00 94.44 321 LEU A N 1
ATOM 2508 C CA . LEU A 1 321 ? -5.758 -11.035 -4.373 1.00 94.44 321 LEU A CA 1
ATOM 2509 C C . LEU A 1 321 ? -5.560 -9.641 -3.768 1.00 94.44 321 LEU A C 1
ATOM 2511 O O . LEU A 1 321 ? -6.292 -8.716 -4.146 1.00 94.44 321 LEU A O 1
ATOM 2515 N N . PRO A 1 322 ? -4.615 -9.457 -2.831 1.00 95.00 322 PRO A N 1
ATOM 2516 C CA . PRO A 1 322 ? -4.400 -8.145 -2.264 1.00 95.00 322 PRO A CA 1
ATOM 2517 C C . PRO A 1 322 ? -3.928 -7.167 -3.329 1.00 95.00 322 PRO A C 1
ATOM 2519 O O . PRO A 1 322 ? -3.132 -7.492 -4.213 1.00 95.00 322 PRO A O 1
ATOM 2522 N N . HIS A 1 323 ? -4.401 -5.931 -3.224 1.00 94.38 323 HIS A N 1
ATOM 2523 C CA . HIS A 1 323 ? -4.052 -4.906 -4.195 1.00 94.38 323 HIS A CA 1
ATOM 2524 C C . HIS A 1 323 ? -2.555 -4.578 -4.195 1.00 94.38 323 HIS A C 1
ATOM 2526 O O . HIS A 1 323 ? -1.984 -4.355 -5.257 1.00 94.38 323 HIS A O 1
ATOM 2532 N N . SER A 1 324 ? -1.902 -4.650 -3.035 1.00 96.06 324 SER A N 1
ATOM 2533 C CA . SER A 1 324 ? -0.444 -4.557 -2.898 1.00 96.06 324 SER A CA 1
ATOM 2534 C C . SER A 1 324 ? 0.303 -5.557 -3.787 1.00 96.06 324 SER A C 1
ATOM 2536 O O . SER A 1 324 ? 1.286 -5.183 -4.416 1.00 96.06 324 SER A O 1
ATOM 2538 N N . ILE A 1 325 ? -0.191 -6.792 -3.920 1.00 95.88 325 ILE A N 1
ATOM 2539 C CA . ILE A 1 325 ? 0.428 -7.825 -4.767 1.00 95.88 325 ILE A CA 1
ATOM 2540 C C . ILE A 1 325 ? 0.241 -7.512 -6.252 1.00 95.88 325 ILE A C 1
ATOM 2542 O O . ILE A 1 325 ? 1.168 -7.653 -7.048 1.00 95.88 325 ILE A O 1
ATOM 2546 N N . MET A 1 326 ? -0.933 -7.007 -6.637 1.00 96.50 326 MET A N 1
ATOM 2547 C CA . MET A 1 326 ? -1.143 -6.532 -8.007 1.00 96.50 326 MET A CA 1
ATOM 2548 C C . MET A 1 326 ? -0.235 -5.339 -8.335 1.00 96.50 326 MET A C 1
ATOM 2550 O O . MET A 1 326 ? 0.338 -5.286 -9.423 1.00 96.50 326 MET A O 1
ATOM 2554 N N . VAL A 1 327 ? -0.064 -4.411 -7.386 1.00 97.00 327 VAL A N 1
ATOM 2555 C CA . VAL A 1 327 ? 0.838 -3.261 -7.524 1.00 97.00 327 VAL A CA 1
ATOM 2556 C C . VAL A 1 327 ? 2.291 -3.709 -7.631 1.00 97.00 327 VAL A C 1
ATOM 2558 O O . VAL A 1 327 ? 2.976 -3.200 -8.507 1.00 97.00 327 VAL A O 1
ATOM 2561 N N . PHE A 1 328 ? 2.742 -4.697 -6.850 1.00 96.81 328 PHE A N 1
ATOM 2562 C CA . PHE A 1 328 ? 4.089 -5.267 -6.981 1.00 96.81 328 PHE A CA 1
ATOM 2563 C C . PHE A 1 328 ? 4.382 -5.707 -8.420 1.00 96.81 328 PHE A C 1
ATOM 2565 O O . PHE A 1 328 ? 5.349 -5.253 -9.033 1.00 96.81 328 PHE A O 1
ATOM 2572 N N . HIS A 1 329 ? 3.516 -6.548 -8.993 1.00 96.88 329 HIS A N 1
ATOM 2573 C CA . HIS A 1 329 ? 3.701 -7.024 -10.362 1.00 96.88 329 HIS A CA 1
ATOM 2574 C C . HIS A 1 329 ? 3.651 -5.879 -11.376 1.00 96.88 329 HIS A C 1
ATOM 2576 O O . HIS A 1 329 ? 4.405 -5.876 -12.347 1.00 96.88 329 HIS A O 1
ATOM 2582 N N . ASN A 1 330 ? 2.798 -4.879 -11.153 1.00 97.06 330 ASN A N 1
ATOM 2583 C CA . ASN A 1 330 ? 2.736 -3.726 -12.039 1.00 97.06 330 ASN A CA 1
ATOM 2584 C C . ASN A 1 330 ? 4.000 -2.856 -11.939 1.00 97.06 330 ASN A C 1
ATOM 2586 O O . ASN A 1 330 ? 4.513 -2.413 -12.957 1.00 97.06 330 ASN A O 1
ATOM 2590 N N . CYS A 1 331 ? 4.566 -2.680 -10.745 1.00 96.69 331 CYS A N 1
ATOM 2591 C CA . CYS A 1 331 ? 5.839 -1.992 -10.540 1.00 96.69 331 CYS A CA 1
ATOM 2592 C C . CYS A 1 331 ? 7.022 -2.747 -11.169 1.00 96.69 331 CYS A C 1
ATOM 2594 O O . CYS A 1 331 ? 7.880 -2.100 -11.771 1.00 96.69 331 CYS A O 1
ATOM 2596 N N . ASP A 1 332 ? 7.053 -4.088 -11.137 1.00 96.06 332 ASP A N 1
ATOM 2597 C CA . ASP A 1 332 ? 8.038 -4.859 -11.921 1.00 96.06 332 ASP A CA 1
ATOM 2598 C C . ASP A 1 332 ? 7.859 -4.616 -13.428 1.00 96.06 332 ASP A C 1
ATOM 2600 O O . ASP A 1 332 ? 8.838 -4.364 -14.133 1.00 96.06 332 ASP A O 1
ATOM 2604 N N . LEU A 1 333 ? 6.617 -4.617 -13.928 1.00 97.62 333 LEU A N 1
ATOM 2605 C CA . LEU A 1 333 ? 6.330 -4.327 -15.336 1.00 97.62 333 LEU A CA 1
ATOM 2606 C C . LEU A 1 333 ? 6.755 -2.906 -15.729 1.00 97.62 333 LEU A C 1
ATOM 2608 O O . LEU A 1 333 ? 7.355 -2.728 -16.788 1.00 97.62 333 LEU A O 1
ATOM 2612 N N . ILE A 1 334 ? 6.498 -1.911 -14.876 1.00 97.69 334 ILE A N 1
ATOM 2613 C CA . ILE A 1 334 ? 6.963 -0.534 -15.070 1.00 97.69 334 ILE A CA 1
ATOM 2614 C C . ILE A 1 334 ? 8.489 -0.501 -15.113 1.00 97.69 334 ILE A C 1
ATOM 2616 O O . ILE A 1 334 ? 9.043 0.102 -16.024 1.00 97.69 334 ILE A O 1
ATOM 2620 N N . GLY A 1 335 ? 9.180 -1.164 -14.182 1.00 96.00 335 GLY A N 1
ATOM 2621 C CA . GLY A 1 335 ? 10.641 -1.207 -14.175 1.00 96.00 335 GLY A CA 1
ATOM 2622 C C . GLY A 1 335 ? 11.216 -1.831 -15.451 1.00 96.00 335 GLY A C 1
ATOM 2623 O O . GLY A 1 335 ? 12.188 -1.318 -16.002 1.00 96.00 335 GLY A O 1
ATOM 2624 N N . ARG A 1 336 ? 10.584 -2.889 -15.981 1.00 96.31 336 ARG A N 1
ATOM 2625 C CA . ARG A 1 336 ? 10.939 -3.479 -17.288 1.00 96.31 336 ARG A CA 1
ATOM 2626 C C . ARG A 1 336 ? 10.689 -2.506 -18.435 1.00 96.31 336 ARG A C 1
ATOM 2628 O O . ARG A 1 336 ? 11.548 -2.354 -19.299 1.00 96.31 336 ARG A O 1
ATOM 2635 N N . ALA A 1 337 ? 9.540 -1.834 -18.425 1.00 97.19 337 ALA A N 1
ATOM 2636 C CA . ALA A 1 337 ? 9.188 -0.843 -19.431 1.00 97.19 337 ALA A CA 1
ATOM 2637 C C . ALA A 1 337 ? 10.158 0.341 -19.405 1.00 97.19 337 ALA A C 1
ATOM 2639 O O . ALA A 1 337 ? 10.657 0.731 -20.448 1.00 97.19 337 ALA A O 1
ATOM 2640 N N . MET A 1 338 ? 10.501 0.868 -18.231 1.00 96.44 338 MET A N 1
ATOM 2641 C CA . MET A 1 338 ? 11.504 1.921 -18.084 1.00 96.44 338 MET A CA 1
ATOM 2642 C C . MET A 1 338 ? 12.879 1.459 -18.557 1.00 96.44 338 MET A C 1
ATOM 2644 O O . MET A 1 338 ? 13.538 2.193 -19.286 1.00 96.44 338 MET A O 1
ATOM 2648 N N . SER A 1 339 ? 13.298 0.246 -18.195 1.00 95.38 339 SER A N 1
ATOM 2649 C CA . SER A 1 339 ? 14.588 -0.299 -18.618 1.00 95.38 339 SER A CA 1
ATOM 2650 C C . SER A 1 339 ? 14.696 -0.385 -20.144 1.00 95.38 339 SER A C 1
ATOM 2652 O O . SER A 1 339 ? 15.660 0.099 -20.730 1.00 95.38 339 SER A O 1
ATOM 2654 N N . GLU A 1 340 ? 13.663 -0.901 -20.815 1.00 96.06 340 GLU A N 1
ATOM 2655 C CA . GLU A 1 340 ? 13.641 -0.968 -22.279 1.00 96.06 340 GLU A CA 1
ATOM 2656 C C . GLU A 1 340 ? 13.471 0.411 -22.935 1.00 96.06 340 GLU A C 1
ATOM 2658 O O . GLU A 1 340 ? 14.105 0.690 -23.949 1.00 96.06 340 GLU A O 1
ATOM 2663 N N . PHE A 1 341 ? 12.646 1.283 -22.353 1.00 96.56 341 PHE A N 1
ATOM 2664 C CA . PHE A 1 341 ? 12.400 2.631 -22.864 1.00 96.56 341 PHE A CA 1
ATOM 2665 C C . PHE A 1 341 ? 13.665 3.494 -22.840 1.00 96.56 341 PHE A C 1
ATOM 2667 O O . PHE A 1 341 ? 13.894 4.282 -23.751 1.00 96.56 341 PHE A O 1
ATOM 2674 N N . THR A 1 342 ? 14.488 3.328 -21.806 1.00 94.56 342 THR A N 1
ATOM 2675 C CA . THR A 1 342 ? 15.691 4.135 -21.572 1.00 94.56 342 THR A CA 1
ATOM 2676 C C . THR A 1 342 ? 16.979 3.496 -22.081 1.00 94.56 342 THR A C 1
ATOM 2678 O O . THR A 1 342 ? 17.969 4.195 -22.268 1.00 94.56 342 THR A O 1
ATOM 2681 N N . GLY A 1 343 ? 16.998 2.173 -22.266 1.00 94.06 343 GLY A N 1
ATOM 2682 C CA . GLY A 1 343 ? 18.220 1.403 -22.509 1.00 94.06 343 GLY A CA 1
ATOM 2683 C C . GLY A 1 343 ? 19.083 1.170 -21.260 1.00 94.06 343 GLY A C 1
ATOM 2684 O O . GLY A 1 343 ? 20.134 0.539 -21.368 1.00 94.06 343 GLY A O 1
ATOM 2685 N N . VAL A 1 344 ? 18.661 1.645 -20.082 1.00 92.12 344 VAL A N 1
ATOM 2686 C CA . VAL A 1 344 ? 19.354 1.424 -18.804 1.00 92.12 344 VAL A CA 1
ATOM 2687 C C . VAL A 1 344 ? 18.888 0.108 -18.193 1.00 92.12 344 VAL A C 1
ATOM 2689 O O . VAL A 1 344 ? 17.689 -0.132 -18.071 1.00 92.12 344 VAL A O 1
ATOM 2692 N N . ASP A 1 345 ? 19.813 -0.751 -17.767 1.00 91.38 345 ASP A N 1
ATOM 2693 C CA . ASP A 1 345 ? 19.452 -1.975 -17.046 1.00 91.38 345 ASP A CA 1
ATOM 2694 C C . ASP A 1 345 ? 18.981 -1.644 -15.620 1.00 91.38 345 ASP A C 1
ATOM 2696 O O . ASP A 1 345 ? 19.733 -1.105 -14.807 1.00 91.38 345 ASP A O 1
ATOM 2700 N N . ILE A 1 346 ? 17.719 -1.960 -15.323 1.00 91.69 346 ILE A N 1
ATOM 2701 C CA . ILE A 1 346 ? 17.103 -1.773 -14.002 1.00 91.69 346 ILE A CA 1
ATOM 2702 C C . ILE A 1 346 ? 16.807 -3.163 -13.438 1.00 91.69 346 ILE A C 1
ATOM 2704 O O . ILE A 1 346 ? 15.707 -3.660 -13.676 1.00 91.69 346 ILE A O 1
ATOM 2708 N N . PRO A 1 347 ? 17.737 -3.836 -12.742 1.00 90.25 347 PRO A N 1
ATOM 2709 C CA . PRO A 1 347 ? 17.600 -5.248 -12.391 1.00 90.25 347 PRO A CA 1
ATOM 2710 C C . PRO A 1 347 ? 16.474 -5.510 -11.383 1.00 90.25 347 PRO A C 1
ATOM 2712 O O . PRO A 1 347 ? 16.121 -4.657 -10.570 1.00 90.25 347 PRO A O 1
ATOM 2715 N N . PHE A 1 348 ? 15.931 -6.729 -11.415 1.00 90.56 348 PHE A N 1
ATOM 2716 C CA . PHE A 1 348 ? 15.042 -7.218 -10.361 1.00 90.56 348 PHE A CA 1
ATOM 2717 C C . PHE A 1 348 ? 15.853 -7.539 -9.100 1.00 90.56 348 PHE A C 1
ATOM 2719 O O . PHE A 1 348 ? 16.929 -8.132 -9.186 1.00 90.56 348 PHE A O 1
ATOM 2726 N N . LYS A 1 349 ? 15.318 -7.186 -7.932 1.00 88.12 349 LYS A N 1
ATOM 2727 C CA . LYS A 1 349 ? 15.962 -7.335 -6.629 1.00 88.12 349 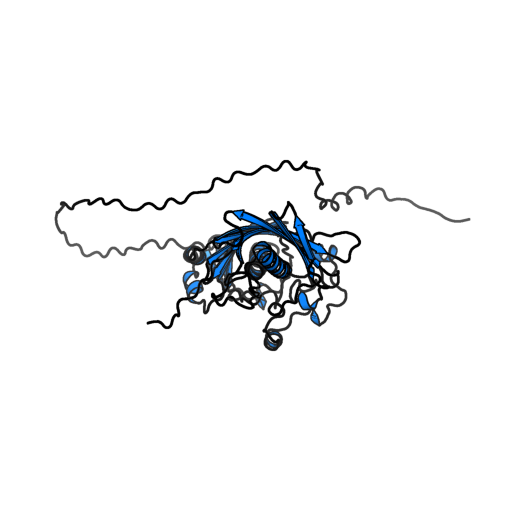LYS A CA 1
ATOM 2728 C C . LYS A 1 349 ? 14.999 -7.958 -5.628 1.00 88.12 349 LYS A C 1
ATOM 2730 O O . LYS A 1 349 ? 13.863 -7.513 -5.481 1.00 88.12 349 LYS A O 1
ATOM 2735 N N . GLN A 1 350 ? 15.491 -8.941 -4.879 1.00 85.44 350 GLN A N 1
ATOM 2736 C CA . GLN A 1 350 ? 14.751 -9.465 -3.733 1.00 85.44 350 GLN A CA 1
ATOM 2737 C C . GLN A 1 350 ? 14.715 -8.434 -2.596 1.00 85.44 350 GLN A C 1
ATOM 2739 O O . GLN A 1 350 ? 13.670 -8.175 -2.012 1.00 85.44 350 GLN A O 1
ATOM 2744 N N . SER A 1 351 ? 15.853 -7.793 -2.340 1.00 81.19 351 SER A N 1
ATOM 2745 C CA . SER A 1 351 ? 16.042 -6.734 -1.348 1.00 81.19 351 SER A CA 1
ATOM 2746 C C . SER A 1 351 ? 16.957 -5.650 -1.916 1.00 81.19 351 SER A C 1
ATOM 2748 O O . SER A 1 351 ? 17.768 -5.929 -2.804 1.00 81.19 351 SER A O 1
ATOM 2750 N N . ASP A 1 352 ? 16.855 -4.417 -1.417 1.00 72.44 352 ASP A N 1
ATOM 2751 C CA . ASP A 1 352 ? 17.721 -3.333 -1.883 1.00 72.44 352 ASP A CA 1
ATOM 2752 C C . ASP A 1 352 ? 19.083 -3.392 -1.176 1.00 72.44 352 ASP A C 1
ATOM 2754 O O . ASP A 1 352 ? 19.192 -3.135 0.019 1.00 72.44 352 ASP A O 1
ATOM 2758 N N . PHE A 1 353 ? 20.136 -3.752 -1.915 1.00 61.50 353 PHE A N 1
ATOM 2759 C CA . PHE A 1 353 ? 21.519 -3.767 -1.412 1.00 61.50 353 PHE A CA 1
ATOM 2760 C C . PHE A 1 353 ? 22.257 -2.444 -1.667 1.00 61.50 353 PHE A C 1
ATOM 2762 O O . PHE A 1 353 ? 23.470 -2.368 -1.482 1.00 61.50 353 PHE A O 1
ATOM 2769 N N . GLY A 1 354 ? 21.543 -1.412 -2.134 1.00 60.94 354 GLY A N 1
ATOM 2770 C CA . GLY A 1 354 ? 22.079 -0.061 -2.297 1.00 60.94 354 GLY A CA 1
ATOM 2771 C C . GLY A 1 354 ? 23.165 0.085 -3.365 1.00 60.94 354 GLY A C 1
ATOM 2772 O O . GLY A 1 354 ? 23.892 1.065 -3.313 1.00 60.94 354 GLY A O 1
ATOM 2773 N N . GLN A 1 355 ? 23.310 -0.865 -4.300 1.00 54.41 355 GLN A N 1
ATOM 2774 C CA . GLN A 1 355 ? 24.402 -0.891 -5.295 1.00 54.41 355 GLN A CA 1
ATOM 2775 C C . GLN A 1 355 ? 23.948 -0.908 -6.766 1.00 54.41 355 GLN A C 1
ATOM 2777 O O . GLN A 1 355 ? 24.791 -0.932 -7.660 1.00 54.41 355 GLN A O 1
ATOM 2782 N N . TYR A 1 356 ? 22.643 -0.887 -7.050 1.00 63.75 356 TYR A N 1
ATOM 2783 C CA . TYR A 1 356 ? 22.119 -1.029 -8.414 1.00 63.75 356 TYR A CA 1
ATOM 2784 C C . TYR A 1 356 ? 21.196 0.125 -8.790 1.00 63.75 356 TYR A C 1
ATOM 2786 O O . TYR A 1 356 ? 20.499 0.669 -7.931 1.00 63.75 356 TYR A O 1
ATOM 2794 N N . HIS A 1 357 ? 21.147 0.443 -10.089 1.00 72.31 357 HIS A N 1
ATOM 2795 C CA . HIS A 1 357 ? 20.077 1.262 -10.648 1.00 72.31 357 HIS A CA 1
ATOM 2796 C C . HIS A 1 357 ? 18.720 0.723 -10.197 1.00 72.31 357 HIS A C 1
ATOM 2798 O O . HIS A 1 357 ? 18.493 -0.487 -10.113 1.00 72.31 357 HIS A O 1
ATOM 2804 N N . GLY A 1 358 ? 17.807 1.634 -9.909 1.00 85.06 358 GLY A N 1
ATOM 2805 C CA . GLY A 1 358 ? 16.444 1.279 -9.580 1.00 85.06 358 GLY A CA 1
ATOM 2806 C C . GLY A 1 358 ? 15.515 2.439 -9.850 1.00 85.06 358 GLY A C 1
ATOM 2807 O O . GLY A 1 358 ? 15.918 3.601 -9.937 1.00 85.06 358 GLY A O 1
ATOM 2808 N N . MET A 1 359 ? 14.249 2.099 -9.983 1.00 92.31 359 MET A N 1
ATOM 2809 C CA . MET A 1 359 ? 13.190 3.073 -10.108 1.00 92.31 359 MET A CA 1
ATOM 2810 C C . MET A 1 359 ? 12.806 3.558 -8.708 1.00 92.31 359 MET A C 1
ATOM 2812 O O . MET A 1 359 ? 12.310 2.778 -7.900 1.00 92.31 359 MET A O 1
ATOM 2816 N N . LYS A 1 360 ? 13.022 4.834 -8.393 1.00 92.38 360 LYS A N 1
ATOM 2817 C CA . LYS A 1 360 ? 12.534 5.401 -7.131 1.00 92.38 360 LYS A CA 1
ATOM 2818 C C . LYS A 1 360 ? 11.194 6.083 -7.356 1.00 92.38 360 LYS A C 1
ATOM 2820 O O . LYS A 1 360 ? 11.020 6.858 -8.292 1.00 92.38 360 LYS A O 1
ATOM 2825 N N . ILE A 1 361 ? 10.242 5.779 -6.489 1.00 93.88 361 ILE A N 1
ATOM 2826 C CA . ILE A 1 361 ? 8.881 6.306 -6.562 1.00 93.88 361 ILE A CA 1
ATOM 2827 C C . ILE A 1 361 ? 8.858 7.686 -5.916 1.00 93.88 361 ILE A C 1
ATOM 2829 O O . ILE A 1 361 ? 9.404 7.872 -4.829 1.00 93.88 361 ILE A O 1
ATOM 2833 N N . LEU A 1 362 ? 8.244 8.652 -6.596 1.00 94.62 362 LEU A N 1
ATOM 2834 C CA . LEU A 1 362 ? 8.002 9.991 -6.060 1.00 94.62 362 LEU A CA 1
ATOM 2835 C C . LEU A 1 362 ? 6.547 10.145 -5.626 1.00 94.62 362 LEU A C 1
ATOM 2837 O O . LEU A 1 362 ? 6.279 10.645 -4.535 1.00 94.62 362 LEU A O 1
ATOM 2841 N N . SER A 1 363 ? 5.619 9.687 -6.468 1.00 96.94 363 SER A N 1
ATOM 2842 C CA . SER A 1 363 ? 4.192 9.692 -6.164 1.00 96.94 363 SER A CA 1
ATOM 2843 C C . SER A 1 363 ? 3.435 8.582 -6.887 1.00 96.94 363 SER A C 1
ATOM 2845 O O . SER A 1 363 ? 3.860 8.101 -7.941 1.00 96.94 363 SER A O 1
ATOM 2847 N N . TRP A 1 364 ? 2.298 8.182 -6.321 1.00 97.88 364 TRP A N 1
ATOM 2848 C CA . TRP A 1 364 ? 1.395 7.193 -6.904 1.00 97.88 364 TRP A CA 1
ATOM 2849 C C . TRP A 1 364 ? -0.056 7.489 -6.526 1.00 97.88 364 TRP A C 1
ATOM 2851 O O . TRP A 1 364 ? -0.415 7.456 -5.353 1.00 97.88 364 TRP A O 1
ATOM 2861 N N . THR A 1 365 ? -0.902 7.719 -7.524 1.00 98.06 365 THR A N 1
ATOM 2862 C CA . THR A 1 365 ? -2.350 7.893 -7.358 1.00 98.06 365 THR A CA 1
ATOM 2863 C C . THR A 1 365 ? -3.063 6.695 -7.954 1.00 98.06 365 THR A C 1
ATOM 2865 O O . THR A 1 365 ? -2.792 6.310 -9.094 1.00 98.06 365 THR A O 1
ATOM 2868 N N . CYS A 1 366 ? -4.012 6.120 -7.221 1.00 98.00 366 CYS A N 1
ATOM 2869 C CA . CYS A 1 366 ? -4.739 4.943 -7.667 1.00 98.00 366 CYS A CA 1
ATOM 2870 C C . CYS A 1 366 ? -6.239 5.017 -7.399 1.00 98.00 366 CYS A C 1
ATOM 2872 O O . CYS A 1 366 ? -6.691 5.491 -6.357 1.00 98.00 366 CYS A O 1
ATOM 2874 N N . LEU A 1 367 ? -6.996 4.465 -8.347 1.00 97.06 367 LEU A N 1
ATOM 2875 C CA . LEU A 1 367 ? -8.441 4.304 -8.308 1.00 97.06 367 LEU A CA 1
ATOM 2876 C C . LEU A 1 367 ? -8.785 2.813 -8.463 1.00 97.06 367 LEU A C 1
ATOM 2878 O O . LEU A 1 367 ? -8.891 2.322 -9.594 1.00 97.06 367 LEU A O 1
ATOM 2882 N N . PRO A 1 368 ? -8.929 2.070 -7.351 1.00 95.50 368 PRO A N 1
ATOM 2883 C CA . PRO A 1 368 ? -9.518 0.736 -7.364 1.00 95.50 368 PRO A CA 1
ATOM 2884 C C . PRO A 1 368 ? -10.976 0.773 -7.846 1.00 95.50 368 PRO A C 1
ATOM 2886 O O . PRO A 1 368 ? -11.773 1.594 -7.397 1.00 95.50 368 PRO A O 1
ATOM 2889 N N . GLU A 1 369 ? -11.346 -0.142 -8.739 1.00 94.62 369 GLU A N 1
ATOM 2890 C CA . GLU A 1 369 ? -12.699 -0.254 -9.300 1.00 94.62 369 GLU A CA 1
ATOM 2891 C C . GLU A 1 369 ? -13.411 -1.538 -8.846 1.00 94.62 369 GLU A C 1
ATOM 2893 O O . GLU A 1 369 ? -14.603 -1.507 -8.526 1.00 94.62 369 GLU A O 1
ATOM 2898 N N . THR A 1 370 ? -12.695 -2.666 -8.762 1.00 93.69 370 THR A N 1
ATOM 2899 C CA . THR A 1 370 ? -13.255 -3.933 -8.269 1.00 93.69 370 THR A CA 1
ATOM 2900 C C . THR A 1 370 ? -12.240 -4.763 -7.490 1.00 93.69 370 THR A C 1
ATOM 2902 O O . THR A 1 370 ? -11.033 -4.567 -7.586 1.00 93.69 370 THR A O 1
ATOM 2905 N N . LEU A 1 371 ? -12.749 -5.734 -6.734 1.00 94.31 371 LEU A N 1
ATOM 2906 C CA . LEU A 1 371 ? -11.952 -6.789 -6.116 1.00 94.31 371 LEU A CA 1
ATOM 2907 C C . LEU A 1 371 ? -11.667 -7.903 -7.132 1.00 94.31 371 LEU A C 1
ATOM 2909 O O . LEU A 1 371 ? -12.496 -8.181 -8.005 1.00 94.31 371 LEU A O 1
ATOM 2913 N N . HIS A 1 372 ? -10.515 -8.558 -6.993 1.00 94.19 372 HIS A N 1
ATOM 2914 C CA . HIS A 1 372 ? -10.152 -9.742 -7.769 1.00 94.19 372 HIS A CA 1
ATOM 2915 C C . HIS A 1 372 ? -10.129 -10.972 -6.863 1.00 94.19 372 HIS A C 1
ATOM 2917 O O . HIS A 1 372 ? -9.208 -11.153 -6.070 1.00 94.19 372 HIS A O 1
ATOM 2923 N N . PHE A 1 373 ? -11.173 -11.792 -6.949 1.00 93.00 373 PHE A N 1
ATOM 2924 C CA . PHE A 1 373 ? -11.285 -13.011 -6.153 1.00 93.00 373 PHE A CA 1
ATOM 2925 C C . PHE A 1 373 ? -10.427 -14.129 -6.748 1.00 93.00 373 PHE A C 1
ATOM 2927 O O . PHE A 1 373 ? -10.234 -14.190 -7.964 1.00 93.00 373 PHE A O 1
ATOM 2934 N N . ALA A 1 374 ? -9.939 -15.026 -5.895 1.00 91.00 374 ALA A N 1
ATOM 2935 C CA . ALA A 1 374 ? -9.267 -16.236 -6.355 1.00 91.00 374 ALA A CA 1
ATOM 2936 C C . ALA A 1 374 ? -10.174 -17.047 -7.297 1.00 91.00 374 ALA A C 1
ATOM 2938 O O . ALA A 1 374 ? -11.400 -16.985 -7.195 1.00 91.00 374 ALA A O 1
ATOM 2939 N N . ASP A 1 375 ? -9.560 -17.792 -8.215 1.00 88.81 375 ASP A N 1
ATOM 2940 C CA . ASP A 1 375 ? -10.227 -18.657 -9.195 1.00 88.81 375 ASP A CA 1
ATOM 2941 C C . ASP A 1 375 ? -11.208 -17.929 -10.147 1.00 88.81 375 ASP A C 1
ATOM 2943 O O . ASP A 1 375 ? -12.022 -18.570 -10.807 1.00 88.81 375 ASP A O 1
ATOM 2947 N N . THR A 1 376 ? -11.130 -16.593 -10.258 1.00 86.88 376 THR A N 1
ATOM 2948 C CA . THR A 1 376 ? -11.917 -15.794 -11.233 1.00 86.88 376 THR A CA 1
ATOM 2949 C C . THR A 1 376 ? -11.168 -15.479 -12.530 1.00 86.88 376 THR A C 1
ATOM 2951 O O . THR A 1 376 ? -11.657 -14.721 -13.370 1.00 86.88 376 THR A O 1
ATOM 2954 N N . GLY A 1 377 ? -9.973 -16.050 -12.673 1.00 88.19 377 GLY A N 1
ATOM 2955 C CA . GLY A 1 377 ? -9.122 -15.958 -13.850 1.00 88.19 377 GLY A CA 1
ATOM 2956 C C . GLY A 1 377 ? -7.819 -15.208 -13.638 1.00 88.19 377 GLY A C 1
ATOM 2957 O O . GLY A 1 377 ? -7.476 -14.821 -12.522 1.00 88.19 377 GLY A O 1
ATOM 2958 N N . GLY A 1 378 ? -7.059 -15.057 -14.721 1.00 91.94 378 GLY A N 1
ATOM 2959 C CA . GLY A 1 378 ? -5.824 -14.277 -14.731 1.00 91.94 378 GLY A CA 1
ATOM 2960 C C . GLY A 1 378 ? -6.059 -12.765 -14.735 1.00 91.94 378 GLY A C 1
ATOM 2961 O O . GLY A 1 378 ? -7.181 -12.264 -14.893 1.00 91.94 378 GLY A O 1
ATOM 2962 N N . LEU A 1 379 ? -4.961 -12.024 -14.600 1.00 94.69 379 LEU A N 1
ATOM 2963 C CA . LEU A 1 379 ? -4.942 -10.570 -14.722 1.00 94.69 379 LEU A CA 1
ATOM 2964 C C . LEU A 1 379 ? -4.076 -10.147 -15.902 1.00 94.69 379 LEU A C 1
ATOM 2966 O O . LEU A 1 379 ? -2.968 -10.638 -16.087 1.00 94.69 379 LEU A O 1
ATOM 2970 N N . LYS A 1 380 ? -4.556 -9.173 -16.667 1.00 95.88 380 LYS A N 1
ATOM 2971 C CA . LYS A 1 380 ? -3.774 -8.442 -17.656 1.00 95.88 380 LYS A CA 1
ATOM 2972 C C . LYS A 1 380 ? -3.306 -7.138 -17.034 1.00 95.88 380 LYS A C 1
ATOM 2974 O O . LYS A 1 380 ? -4.127 -6.298 -16.665 1.00 95.88 380 LYS A O 1
ATOM 2979 N N . LEU A 1 381 ? -1.995 -6.980 -16.948 1.00 97.56 381 LEU A N 1
ATOM 2980 C CA . LEU A 1 381 ? -1.331 -5.775 -16.482 1.00 97.56 381 LEU A CA 1
ATOM 2981 C C . LEU A 1 381 ? -0.890 -4.965 -17.696 1.00 97.56 381 LEU A C 1
ATOM 2983 O O . LEU A 1 381 ? -0.434 -5.527 -18.691 1.00 97.56 381 LEU A O 1
ATOM 2987 N N . GLN A 1 382 ? -1.036 -3.652 -17.614 1.00 97.88 382 GLN A N 1
ATOM 2988 C CA . GLN A 1 382 ? -0.568 -2.708 -18.615 1.00 97.88 382 GLN A CA 1
ATOM 2989 C C . GLN A 1 382 ? 0.135 -1.560 -17.901 1.00 97.88 382 GLN A C 1
ATOM 2991 O O . GLN A 1 382 ? -0.432 -0.978 -16.975 1.00 97.88 382 GLN A O 1
ATOM 2996 N N . ALA A 1 383 ? 1.326 -1.224 -18.384 1.00 98.12 383 ALA A N 1
ATOM 2997 C CA . ALA A 1 383 ? 2.112 -0.084 -17.949 1.00 98.12 383 ALA A CA 1
ATOM 2998 C C . ALA A 1 383 ? 2.552 0.710 -19.179 1.00 98.12 383 ALA A C 1
ATOM 3000 O O . ALA A 1 383 ? 3.133 0.161 -20.116 1.00 98.12 383 ALA A O 1
ATOM 3001 N N . LYS A 1 384 ? 2.276 2.007 -19.183 1.00 98.19 384 LYS A N 1
ATOM 3002 C CA . LYS A 1 384 ? 2.709 2.937 -20.221 1.00 98.19 384 LYS A CA 1
ATOM 3003 C C . LYS A 1 384 ? 3.634 3.962 -19.599 1.00 98.19 384 LYS A C 1
ATOM 3005 O O . LYS A 1 384 ? 3.254 4.574 -18.609 1.00 98.19 384 LYS A O 1
ATOM 3010 N N . VAL A 1 385 ? 4.822 4.130 -20.165 1.00 98.00 385 VAL A N 1
ATOM 3011 C CA . VAL A 1 385 ? 5.900 4.960 -19.617 1.00 98.00 385 VAL A CA 1
ATOM 3012 C C . VAL A 1 385 ? 6.184 6.123 -20.557 1.00 98.00 385 VAL A C 1
ATOM 3014 O O . VAL A 1 385 ? 6.290 5.932 -21.769 1.00 98.00 385 VAL A O 1
ATOM 3017 N N . PHE A 1 386 ? 6.338 7.310 -19.978 1.00 96.62 386 PHE A N 1
ATOM 3018 C CA . PHE A 1 386 ? 6.693 8.545 -20.667 1.00 96.62 386 PHE A CA 1
ATOM 3019 C C . PHE A 1 386 ? 7.846 9.225 -19.938 1.00 96.62 386 PHE A C 1
ATOM 3021 O O . PHE A 1 386 ? 7.871 9.241 -18.705 1.00 96.62 386 PHE A O 1
ATOM 3028 N N . LEU A 1 387 ? 8.755 9.848 -20.685 1.00 97.00 387 LEU A N 1
ATOM 3029 C CA . LEU A 1 387 ? 9.678 10.823 -20.112 1.00 97.00 387 LEU A CA 1
ATOM 3030 C C . LEU A 1 387 ? 8.889 12.097 -19.784 1.00 97.00 387 LEU A C 1
ATOM 3032 O O . LEU A 1 387 ? 8.188 12.629 -20.643 1.00 97.00 387 LEU A O 1
ATOM 3036 N N . SER A 1 388 ? 8.980 12.563 -18.542 1.00 96.50 388 SER A N 1
ATOM 3037 C CA . SER A 1 388 ? 8.299 13.776 -18.080 1.00 96.50 388 SER A CA 1
ATOM 3038 C C . SER A 1 388 ? 9.250 14.967 -18.031 1.00 96.50 388 SER A C 1
ATOM 3040 O O . SER A 1 388 ? 8.928 16.038 -18.541 1.00 96.50 388 SER A O 1
ATOM 3042 N N . GLU A 1 389 ? 10.423 14.787 -17.424 1.00 96.62 389 GLU A N 1
ATOM 3043 C CA . GLU A 1 389 ? 11.451 15.821 -17.291 1.00 96.62 389 GLU A CA 1
ATOM 3044 C C . GLU A 1 389 ? 12.844 15.186 -17.354 1.00 96.62 389 GLU A C 1
ATOM 3046 O O . GLU A 1 389 ? 13.040 14.072 -16.867 1.00 96.62 389 GLU A O 1
ATOM 3051 N N . GLY A 1 390 ? 13.811 15.910 -17.920 1.00 95.31 390 GLY A N 1
ATOM 3052 C CA . GLY A 1 390 ? 15.193 15.459 -18.072 1.00 95.31 390 GLY A CA 1
ATOM 3053 C C . GLY A 1 390 ? 15.483 14.861 -19.448 1.00 95.31 390 GLY A C 1
ATOM 3054 O O . GLY A 1 390 ? 14.820 15.184 -20.434 1.00 95.31 390 GLY A O 1
ATOM 3055 N N . GLU A 1 391 ? 16.502 14.009 -19.503 1.00 95.38 391 GLU A N 1
ATOM 3056 C CA . GLU A 1 391 ? 16.959 13.312 -20.706 1.00 95.38 391 GLU A CA 1
ATOM 3057 C C . GLU A 1 391 ? 16.743 11.799 -20.567 1.00 95.38 391 GLU A C 1
ATOM 3059 O O . GLU A 1 391 ? 16.854 11.224 -19.481 1.00 95.38 391 GLU A O 1
ATOM 3064 N N . LEU A 1 392 ? 16.377 11.142 -21.667 1.00 94.75 392 LEU A N 1
ATOM 3065 C CA . LEU A 1 392 ? 16.051 9.720 -21.669 1.00 94.75 392 LEU A CA 1
ATOM 3066 C C . LEU A 1 392 ? 17.253 8.883 -21.200 1.00 94.75 392 LEU A C 1
ATOM 3068 O O . LEU A 1 392 ? 18.319 8.942 -21.797 1.00 94.75 392 LEU A O 1
ATOM 3072 N N . GLY A 1 393 ? 17.059 8.088 -20.147 1.00 91.75 393 GLY A N 1
ATOM 3073 C CA . GLY A 1 393 ? 18.096 7.233 -19.555 1.00 91.75 393 GLY A CA 1
ATOM 3074 C C . GLY A 1 393 ? 19.092 7.931 -18.632 1.00 91.75 393 GLY A C 1
ATOM 3075 O O . GLY A 1 393 ? 19.827 7.243 -17.928 1.00 91.75 393 GLY A O 1
ATOM 3076 N N . GLU A 1 394 ? 19.066 9.259 -18.538 1.00 92.94 394 GLU A N 1
ATOM 3077 C CA . GLU A 1 394 ? 19.950 9.971 -17.618 1.00 92.94 394 GLU A CA 1
ATOM 3078 C C . GLU A 1 394 ? 19.451 9.879 -16.160 1.00 92.94 394 GLU A C 1
ATOM 3080 O O . GLU A 1 394 ? 18.242 9.974 -15.898 1.00 92.94 394 GLU A O 1
ATOM 3085 N N . PRO A 1 395 ? 20.354 9.689 -15.176 1.00 89.94 395 PRO A N 1
ATOM 3086 C CA . PRO A 1 395 ? 19.995 9.739 -13.765 1.00 89.94 395 PRO A CA 1
ATOM 3087 C C . PRO A 1 395 ? 19.360 11.074 -13.378 1.00 89.94 395 PRO A C 1
ATOM 3089 O O . PRO A 1 395 ? 19.807 12.143 -13.787 1.00 89.94 395 PRO A O 1
ATOM 3092 N N . GLY A 1 396 ? 18.332 11.018 -12.534 1.00 90.00 396 GLY A N 1
ATOM 3093 C CA . GLY A 1 396 ? 17.588 12.207 -12.118 1.00 90.00 396 GLY A CA 1
ATOM 3094 C C . GLY A 1 396 ? 16.438 12.593 -13.054 1.00 90.00 396 GLY A C 1
ATOM 3095 O O . GLY A 1 396 ? 15.569 13.362 -12.643 1.00 90.00 396 GLY A O 1
ATOM 3096 N N . SER A 1 397 ? 16.368 12.019 -14.260 1.00 94.94 397 SER A N 1
ATOM 3097 C CA . SER A 1 397 ? 15.204 12.167 -15.133 1.00 94.94 397 SER A CA 1
ATOM 3098 C C . SER A 1 397 ? 13.963 11.544 -14.506 1.00 94.94 397 SER A C 1
ATOM 3100 O O . SER A 1 397 ? 14.024 10.488 -13.859 1.00 94.94 397 SER A O 1
ATOM 3102 N N . THR A 1 398 ? 12.824 12.201 -14.713 1.00 96.69 398 THR A N 1
ATOM 3103 C CA . THR A 1 398 ? 11.539 11.767 -14.171 1.00 96.69 398 THR A CA 1
ATOM 3104 C C . THR A 1 398 ? 10.650 11.184 -15.254 1.00 96.69 398 THR A C 1
ATOM 3106 O O . THR A 1 398 ? 10.604 11.654 -16.393 1.00 96.69 398 THR A O 1
ATOM 3109 N N . TYR A 1 399 ? 9.914 10.149 -14.874 1.00 97.50 399 TYR A N 1
ATOM 3110 C CA . TYR A 1 399 ? 9.056 9.377 -15.751 1.00 97.50 399 TYR A CA 1
ATOM 3111 C C . TYR A 1 399 ? 7.660 9.330 -15.161 1.00 97.50 399 TYR A C 1
ATOM 3113 O O . TYR A 1 399 ? 7.480 9.046 -13.975 1.00 97.50 399 TYR A O 1
ATOM 3121 N N . VAL A 1 400 ? 6.668 9.595 -16.000 1.00 98.12 400 VAL A N 1
ATOM 3122 C CA . VAL A 1 400 ? 5.262 9.411 -15.648 1.00 98.12 400 VAL A CA 1
ATOM 3123 C C . VAL A 1 400 ? 4.806 8.087 -16.225 1.00 98.12 400 VAL A C 1
ATOM 3125 O O . VAL A 1 400 ? 5.208 7.699 -17.324 1.00 98.12 400 VAL A O 1
ATOM 3128 N N . THR A 1 401 ? 3.955 7.391 -15.481 1.00 98.19 401 THR A N 1
ATOM 3129 C CA . THR A 1 401 ? 3.355 6.147 -15.944 1.00 98.19 401 THR A CA 1
ATOM 3130 C C . THR A 1 401 ? 1.847 6.182 -15.851 1.00 98.19 401 THR A C 1
ATOM 3132 O O . THR A 1 401 ? 1.283 6.742 -14.913 1.00 98.19 401 THR A O 1
ATOM 3135 N N . GLU A 1 402 ? 1.200 5.532 -16.808 1.00 98.25 402 GLU A N 1
ATOM 3136 C CA . GLU A 1 402 ? -0.213 5.181 -16.751 1.00 98.25 402 GLU A CA 1
ATOM 3137 C C . GLU A 1 402 ? -0.313 3.664 -16.638 1.00 98.25 402 GLU A C 1
ATOM 3139 O O . GLU A 1 402 ? 0.269 2.927 -17.434 1.00 98.25 402 GLU A O 1
ATOM 3144 N N . SER A 1 403 ? -1.044 3.198 -15.636 1.00 97.94 403 SER A N 1
ATOM 3145 C CA . SER A 1 403 ? -1.138 1.788 -15.290 1.00 97.94 403 SER A CA 1
ATOM 3146 C C . SER A 1 403 ? -2.588 1.338 -15.219 1.00 97.94 403 SER A C 1
ATOM 3148 O O . SER A 1 403 ? -3.450 2.049 -14.698 1.00 97.94 403 SER A O 1
ATOM 3150 N N . ALA A 1 404 ? -2.865 0.134 -15.711 1.00 97.81 404 ALA A N 1
ATOM 3151 C CA . ALA A 1 404 ? -4.176 -0.488 -15.593 1.00 97.81 404 ALA A CA 1
ATOM 3152 C C . ALA A 1 404 ? -4.049 -1.997 -15.396 1.00 97.81 404 ALA A C 1
ATOM 3154 O O . ALA A 1 404 ? -3.233 -2.651 -16.044 1.00 97.81 404 ALA A O 1
ATOM 3155 N N . VAL A 1 405 ? -4.911 -2.552 -14.547 1.00 97.06 405 VAL A N 1
ATOM 3156 C CA . VAL A 1 405 ? -5.032 -4.001 -14.355 1.00 97.06 405 VAL A CA 1
ATOM 3157 C C . VAL A 1 405 ? -6.461 -4.424 -14.646 1.00 97.06 405 VAL A C 1
ATOM 3159 O O . VAL A 1 405 ? -7.411 -3.770 -14.214 1.00 97.06 405 VAL A O 1
ATOM 3162 N N . LYS A 1 406 ? -6.619 -5.490 -15.431 1.00 95.88 406 LYS A N 1
ATOM 3163 C CA . LYS A 1 406 ? -7.912 -5.984 -15.923 1.00 95.88 406 LYS A CA 1
ATOM 3164 C C . LYS A 1 406 ? -8.009 -7.494 -15.741 1.00 95.88 406 LYS A C 1
ATOM 3166 O O . LYS A 1 406 ? -7.001 -8.178 -15.863 1.00 95.88 406 LYS A O 1
ATOM 3171 N N . GLN A 1 407 ? -9.203 -8.020 -15.501 1.00 93.25 407 GLN A N 1
ATOM 3172 C CA . GLN A 1 407 ? -9.439 -9.470 -15.465 1.00 93.25 407 GLN A CA 1
ATOM 3173 C C . GLN A 1 407 ? -9.494 -10.040 -16.890 1.00 93.25 407 GLN A C 1
ATOM 3175 O O . GLN A 1 407 ? -10.029 -9.384 -17.786 1.00 93.25 407 GLN A O 1
ATOM 3180 N N . THR A 1 408 ? -8.928 -11.232 -17.116 1.00 81.44 408 THR A N 1
ATOM 3181 C CA . THR A 1 408 ? -8.790 -11.810 -18.470 1.00 81.44 408 THR A CA 1
ATOM 3182 C C . THR A 1 408 ? -9.886 -12.790 -18.877 1.00 81.44 408 THR A C 1
ATOM 3184 O O . THR A 1 408 ? -10.032 -13.039 -20.067 1.00 81.44 408 THR A O 1
ATOM 3187 N N . GLU A 1 409 ? -10.625 -13.376 -17.934 1.00 66.81 409 GLU A N 1
ATOM 3188 C CA . GLU A 1 409 ? -11.501 -14.531 -18.218 1.00 66.81 409 GLU A CA 1
ATOM 3189 C C . GLU A 1 409 ? -12.980 -14.203 -18.436 1.00 66.81 409 GLU A C 1
ATOM 3191 O O . GLU A 1 409 ? -13.759 -15.087 -18.779 1.00 66.81 409 GLU A O 1
ATOM 3196 N N . THR A 1 410 ? -13.394 -12.948 -18.283 1.00 58.50 410 THR A N 1
ATOM 3197 C CA . THR A 1 410 ? -14.773 -12.571 -18.601 1.00 58.50 410 THR A CA 1
ATOM 3198 C C . THR A 1 410 ? -14.836 -12.047 -20.035 1.00 58.50 410 THR A C 1
ATOM 3200 O O . THR A 1 410 ? -13.960 -11.300 -20.464 1.00 58.50 410 THR A O 1
ATOM 3203 N N . ASP A 1 411 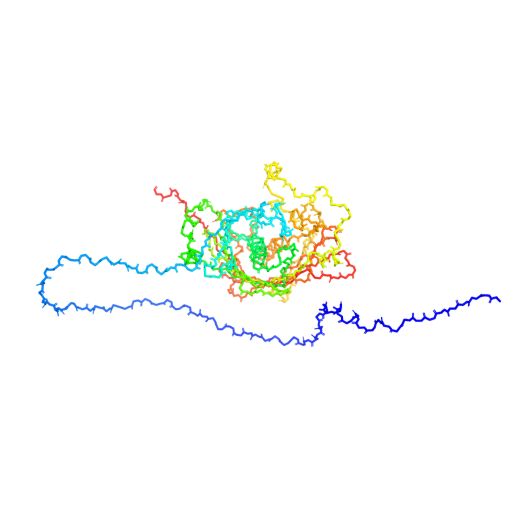? -15.906 -12.366 -20.777 1.00 56.28 411 ASP A N 1
ATOM 3204 C CA . ASP A 1 411 ? -16.232 -11.760 -22.090 1.00 56.28 411 ASP A CA 1
ATOM 3205 C C . ASP A 1 411 ? -16.360 -10.215 -22.029 1.00 56.28 411 ASP A C 1
ATOM 3207 O O . ASP A 1 411 ? -16.672 -9.540 -23.011 1.00 56.28 411 ASP A O 1
ATOM 3211 N N . GLN A 1 412 ? -16.135 -9.636 -20.850 1.00 70.00 412 GLN A N 1
ATOM 3212 C CA . GLN A 1 412 ? -16.097 -8.224 -20.546 1.00 70.00 412 GLN A CA 1
ATOM 3213 C C . GLN A 1 412 ? -14.738 -7.887 -19.929 1.00 70.00 412 GLN A C 1
ATOM 3215 O O . GLN A 1 412 ? -14.322 -8.475 -18.944 1.00 70.00 412 GLN A O 1
ATOM 3220 N N . LEU A 1 413 ? -14.046 -6.883 -20.461 1.00 78.88 413 LEU A N 1
ATOM 3221 C CA . LEU A 1 413 ? -12.844 -6.353 -19.818 1.00 78.88 413 LEU A CA 1
ATOM 3222 C C . LEU A 1 413 ? -13.235 -5.623 -18.526 1.00 78.88 413 LEU A C 1
ATOM 3224 O O . LEU A 1 413 ? -13.566 -4.437 -18.557 1.00 78.88 413 LEU A O 1
ATOM 3228 N N . VAL A 1 414 ? -13.189 -6.325 -17.393 1.00 91.81 414 VAL A N 1
ATOM 3229 C CA . VAL A 1 414 ? -13.409 -5.730 -16.070 1.00 91.81 414 VAL A CA 1
ATOM 3230 C C . VAL A 1 414 ? -12.106 -5.098 -15.590 1.00 91.81 414 VAL A C 1
ATOM 3232 O O . VAL A 1 414 ? -11.105 -5.785 -15.383 1.00 91.81 414 VAL A O 1
ATOM 3235 N N . VAL A 1 415 ? -12.109 -3.775 -15.424 1.00 94.75 415 VAL A N 1
ATOM 3236 C CA . VAL A 1 415 ? -10.980 -3.030 -14.855 1.00 94.75 415 VAL A CA 1
ATOM 3237 C C . VAL A 1 415 ? -10.959 -3.248 -13.347 1.00 94.75 415 VAL A C 1
ATOM 3239 O O . VAL A 1 415 ? -11.949 -2.988 -12.675 1.00 94.75 415 VAL A O 1
ATOM 3242 N N . VAL A 1 416 ? -9.829 -3.721 -12.824 1.00 96.00 416 VAL A N 1
ATOM 3243 C CA . VAL A 1 416 ? -9.589 -3.894 -11.386 1.00 96.00 416 VAL A CA 1
ATOM 3244 C C . VAL A 1 416 ? -9.154 -2.578 -10.767 1.00 96.00 416 VAL A C 1
ATOM 3246 O O . VAL A 1 416 ? -9.730 -2.158 -9.768 1.00 96.00 416 VAL A O 1
ATOM 3249 N N . TYR A 1 417 ? -8.186 -1.900 -11.385 1.00 97.69 417 TYR A N 1
ATOM 3250 C CA . TYR A 1 417 ? -7.791 -0.549 -11.003 1.00 97.69 417 TYR A CA 1
ATOM 3251 C C . TYR A 1 417 ? -7.114 0.194 -12.155 1.00 97.69 417 TYR A C 1
ATOM 3253 O O . TYR A 1 417 ? -6.641 -0.406 -13.131 1.00 97.69 417 TYR A O 1
ATOM 3261 N N . LYS A 1 418 ? -7.036 1.515 -11.991 1.00 98.00 418 LYS A N 1
ATOM 3262 C CA . LYS A 1 418 ? -6.176 2.409 -12.770 1.00 98.00 418 LYS A CA 1
ATOM 3263 C C . LYS A 1 418 ? -5.265 3.188 -11.836 1.00 98.00 418 LYS A C 1
ATOM 3265 O O . LYS A 1 418 ? -5.652 3.494 -10.708 1.00 98.00 418 LYS A O 1
ATOM 3270 N N . ALA A 1 419 ? -4.069 3.510 -12.300 1.00 98.44 419 ALA A N 1
ATOM 3271 C CA . ALA A 1 419 ? -3.130 4.302 -11.530 1.00 98.44 419 ALA A CA 1
ATOM 3272 C C . ALA A 1 419 ? -2.255 5.186 -12.413 1.00 98.44 419 ALA A C 1
ATOM 3274 O O . ALA A 1 419 ? -2.025 4.890 -13.587 1.00 98.44 419 ALA A O 1
ATOM 3275 N N . THR A 1 420 ? -1.746 6.249 -11.806 1.00 98.44 420 THR A N 1
ATOM 3276 C CA . THR A 1 420 ? -0.711 7.105 -12.371 1.00 98.44 420 THR A CA 1
ATOM 3277 C C . THR A 1 420 ? 0.404 7.227 -11.351 1.00 98.44 420 THR A C 1
ATOM 3279 O O . THR A 1 420 ? 0.145 7.507 -10.183 1.00 98.44 420 THR A O 1
ATOM 3282 N N . GLY A 1 421 ? 1.637 7.010 -11.789 1.00 98.12 421 GLY A N 1
ATOM 3283 C CA . GLY A 1 421 ? 2.813 7.116 -10.931 1.00 98.12 421 GLY A CA 1
ATOM 3284 C C . GLY A 1 421 ? 3.857 8.042 -11.525 1.00 98.12 421 GLY A C 1
ATOM 3285 O O . GLY A 1 421 ? 3.995 8.098 -12.747 1.00 98.12 421 GLY A O 1
ATOM 3286 N N . THR A 1 422 ? 4.595 8.729 -10.658 1.00 98.06 422 THR A N 1
ATOM 3287 C CA . THR A 1 422 ? 5.791 9.490 -11.031 1.00 98.06 422 THR A CA 1
ATOM 3288 C C . THR A 1 422 ? 7.006 8.834 -10.402 1.00 98.06 422 THR A C 1
ATOM 3290 O O . THR A 1 422 ? 7.033 8.572 -9.197 1.00 98.06 422 THR A O 1
ATOM 3293 N N . PHE A 1 423 ? 8.022 8.602 -11.219 1.00 96.44 423 PHE A N 1
ATOM 3294 C CA . PHE A 1 423 ? 9.233 7.898 -10.840 1.00 96.44 423 PHE A CA 1
ATOM 3295 C C . PHE A 1 423 ? 10.457 8.698 -11.251 1.00 96.44 423 PHE A C 1
ATOM 3297 O O . PHE A 1 423 ? 10.415 9.462 -12.211 1.00 96.44 423 PHE A O 1
ATOM 3304 N N . ILE A 1 424 ? 11.557 8.490 -10.545 1.00 94.50 424 ILE A N 1
ATOM 3305 C CA . ILE A 1 424 ? 12.872 9.001 -10.906 1.00 94.50 424 ILE A CA 1
ATOM 3306 C C . ILE A 1 424 ? 13.808 7.820 -11.132 1.00 94.50 424 ILE A C 1
ATOM 3308 O O . ILE A 1 424 ? 13.783 6.836 -10.383 1.00 94.50 424 ILE A O 1
ATOM 3312 N N . LEU A 1 425 ? 14.627 7.904 -12.177 1.00 90.56 425 LEU A N 1
ATOM 3313 C CA . LEU A 1 425 ? 15.709 6.948 -12.362 1.00 90.56 425 LEU A CA 1
ATOM 3314 C C . LEU A 1 425 ? 16.822 7.303 -11.375 1.00 90.56 425 LEU A C 1
ATOM 3316 O O . LEU A 1 425 ? 17.501 8.322 -11.528 1.00 90.56 425 LEU A O 1
ATOM 3320 N N . ASN A 1 426 ? 16.966 6.493 -10.327 1.00 81.81 426 ASN A N 1
ATOM 3321 C CA . ASN A 1 426 ? 17.949 6.759 -9.286 1.00 81.81 426 ASN A CA 1
ATOM 3322 C C . ASN A 1 426 ? 19.371 6.529 -9.839 1.00 81.81 426 ASN A C 1
ATOM 3324 O O . ASN A 1 426 ? 19.602 5.529 -10.536 1.00 81.81 426 ASN A O 1
ATOM 3328 N N . PRO A 1 427 ? 20.337 7.416 -9.531 1.00 69.50 427 PRO A N 1
ATOM 3329 C CA . PRO A 1 427 ? 21.736 7.173 -9.862 1.00 69.50 427 PRO A CA 1
ATOM 3330 C C . PRO A 1 427 ? 22.250 5.925 -9.134 1.00 69.50 427 PRO A C 1
ATOM 3332 O O . PRO A 1 427 ? 21.740 5.556 -8.075 1.00 69.50 427 PRO A O 1
ATOM 3335 N N . ILE A 1 428 ? 23.292 5.292 -9.681 1.00 65.75 428 ILE A N 1
ATOM 3336 C CA . ILE A 1 428 ? 24.035 4.267 -8.941 1.00 65.75 428 ILE A CA 1
ATOM 3337 C C . ILE A 1 428 ? 24.676 4.959 -7.741 1.00 65.75 428 ILE A C 1
ATOM 3339 O O . ILE A 1 428 ? 25.646 5.704 -7.889 1.00 65.75 428 ILE A O 1
ATOM 3343 N N . THR A 1 429 ? 24.182 4.682 -6.541 1.00 58.31 429 THR A N 1
ATOM 3344 C CA . THR A 1 429 ? 24.950 4.967 -5.335 1.00 58.31 429 THR A CA 1
ATOM 3345 C C . THR A 1 429 ? 25.943 3.823 -5.183 1.00 58.31 429 THR A C 1
ATOM 3347 O O . THR A 1 429 ? 25.609 2.768 -4.662 1.00 58.31 429 THR A O 1
ATOM 3350 N N . ILE A 1 430 ? 27.173 3.970 -5.675 1.00 51.41 430 ILE A N 1
ATOM 3351 C CA . ILE A 1 430 ? 28.229 3.044 -5.255 1.00 51.41 430 ILE A CA 1
ATOM 3352 C C . ILE A 1 430 ? 28.477 3.399 -3.797 1.00 51.41 430 ILE A C 1
ATOM 3354 O O . ILE A 1 430 ? 29.084 4.433 -3.520 1.00 51.41 430 ILE A O 1
ATOM 3358 N N . ALA A 1 431 ? 27.953 2.600 -2.865 1.00 48.62 431 ALA A N 1
ATOM 3359 C CA . ALA A 1 431 ? 28.290 2.745 -1.460 1.00 48.62 431 ALA A CA 1
ATOM 3360 C C . ALA A 1 431 ? 29.820 2.741 -1.358 1.00 48.62 431 ALA A C 1
ATOM 3362 O O . ALA A 1 431 ? 30.471 1.723 -1.600 1.00 48.62 431 ALA A O 1
ATOM 3363 N N . SER A 1 432 ? 30.406 3.902 -1.068 1.00 41.81 432 SER A N 1
ATOM 3364 C CA . SER A 1 432 ? 31.814 3.996 -0.717 1.00 41.81 432 SER A CA 1
ATOM 3365 C C . SER A 1 432 ? 32.025 3.041 0.450 1.00 41.81 432 SER A C 1
ATOM 3367 O O . SER A 1 432 ? 31.362 3.197 1.475 1.00 41.81 432 SER A O 1
ATOM 3369 N N . ASN A 1 433 ? 32.868 2.023 0.249 1.00 37.06 433 ASN A N 1
ATOM 3370 C CA . ASN A 1 433 ? 33.168 0.967 1.214 1.00 37.06 433 ASN A CA 1
ATOM 3371 C C . ASN A 1 433 ? 33.109 1.488 2.663 1.00 37.06 433 ASN A C 1
ATOM 3373 O O . ASN A 1 433 ? 33.937 2.331 3.019 1.00 37.06 433 ASN A O 1
ATOM 3377 N N . PRO A 1 434 ? 32.216 0.970 3.527 1.00 43.72 434 PRO A N 1
ATOM 3378 C CA . PRO A 1 434 ? 32.183 1.362 4.936 1.00 43.72 434 PRO A CA 1
ATOM 3379 C C . PRO A 1 434 ? 33.425 0.888 5.720 1.00 43.72 434 PRO A C 1
ATOM 3381 O O . PRO A 1 434 ? 33.526 1.126 6.917 1.00 43.72 434 PRO A O 1
ATOM 3384 N N . THR A 1 435 ? 34.381 0.227 5.061 1.00 38.03 435 THR A N 1
ATOM 3385 C CA . THR A 1 435 ? 35.643 -0.274 5.625 1.00 38.03 435 THR A CA 1
ATOM 3386 C C . THR A 1 435 ? 36.865 0.604 5.334 1.00 38.03 435 THR A C 1
ATOM 3388 O O . THR A 1 435 ? 37.981 0.201 5.645 1.00 38.03 435 THR A O 1
ATOM 3391 N N . ALA A 1 436 ? 36.695 1.803 4.769 1.00 36.78 436 ALA A N 1
ATOM 3392 C CA . ALA A 1 436 ? 37.782 2.776 4.653 1.00 36.78 436 ALA A CA 1
ATOM 3393 C C . ALA A 1 436 ? 37.794 3.743 5.853 1.00 36.78 436 ALA A C 1
ATOM 3395 O O . ALA A 1 436 ? 37.450 4.914 5.710 1.00 36.78 436 ALA A O 1
ATOM 3396 N N . CYS A 1 437 ? 38.181 3.243 7.031 1.00 34.09 437 CYS A N 1
ATOM 3397 C CA . CYS A 1 437 ? 38.696 4.060 8.131 1.00 34.09 437 CYS A CA 1
ATOM 3398 C C . CYS A 1 437 ? 39.710 3.266 8.956 1.00 34.09 437 CYS A C 1
ATOM 3400 O O . CYS A 1 437 ? 39.377 2.119 9.337 1.00 34.09 437 CYS A O 1
#